Protein 7F72 (pdb70)

Sequence (370 aa):
EIEILAEKIARWARARSAEIERDRRLPDELVTRLREAGLLRATMPREVAAPELAPGRALRCAEAVARGDASAGWCVSIAITSALLVAYLPARSREEMFGGGRGVAAGVWAPRGTARSVDGGVVVSGRWPFCSGINHADIMFAGCFVDDRQVPSVVALNKDELQVLDTWHTLGLRGTGSHDCVADDVFVPADRVFSVFDGPIVDRPLYRFPVFGFFALSIGAAALGNARAAIDDLVELAGGKKGLGTTRTLAERSATQAAAATAESALGAARALFYEVIEAAWQVSHDAEAVPVTMRNRLRLAATHAVRTSADVVRSMYDLAGGTAIYDNAPLQRRFRDAFTATAHFQVNEASRELPGRVLLDQPADVSML

InterPro domains:
  IPR009100 Acyl-CoA dehydrogenase/oxidase, N-terminal and middle domain superfamily [SSF56645] (10-200)
  IPR013107 Acyl-CoA dehydrogenase, C-terminal domain [PF08028] (224-355)
  IPR013786 Acyl-CoA dehydrogenase/oxidase, N-terminal [PF02771] (12-86)
  IPR036250 Acyl-CoA dehydrogenase-like, C-terminal [SSF47203] (214-370)
  IPR037069 Acyl-CoA dehydrogenase/oxidase, N-terminal domain superfamily [G3DSA:1.10.540.10] (2-108)
  IPR046373 Acyl-CoA oxidase/dehydrogenase, middle domain superfamily [G3DSA:2.40.110.10] (110-200)

B-factor: mean 43.91, std 17.23, range [21.51, 154.68]

Nearest PDB structures (foldseek):
  7f72-assembly1_A  TM=1.003E+00  e=2.050E-60  Mycobacterium tuberculosis H37Rv
  7f74-assembly1_C  TM=1.001E+00  e=1.869E-59  Mycobacterium tuberculosis H37Rv
  7f70-assembly1_A  TM=1.002E+00  e=6.686E-56  Mycobacterium tuberculosis H37Rv
  2rfq-assembly1_D  TM=9.328E-01  e=1.128E-23  Rhodococcus jostii RHA1
  3afe-assembly1_B  TM=9.178E-01  e=1.029E-22  Mycobacterium tuberculosis

Secondary structure (DSSP, 8-state):
-HHHHHHHHHHHHHHTHHHHHHHTS--HHHHHHHHHHTGGGTTS-GGGS-----HHHHHHHHHHHHHH-HHHHHHHHHHHHHHGGGGGS-HHHHHHHHGGG---EEEEEEEEEEEEEETTEEEEEEEEEEETTGGG-SEEEEEEEETT-SS-EEEEEEGGGSEEE-----SS-GGG--EEEEEEEEEEEGGGEE-GGG--SS-SHHHHS-HHHHHHHHHHHHHHHHHHHHHHHHHHHTTT---SSSS--GGGSHHHHHHHHHHHHHHHHHHHHHHHHHHHHHHHTTSSSPPPHHHHHHHHHHHHHHHHHHHHHHHHHHHHHGGGTTSTT-HHHHHHHHHHHHTT-TTSSGGGGHHHHHHHTT-----TT-

Structure (mmCIF, N/CA/C/O backbone):
data_7F72
#
_entry.id   7F72
#
_cell.length_a   134.100
_cell.length_b   134.100
_cell.length_c   109.590
_cell.angle_alpha   90.000
_cell.angle_beta   90.000
_cell.angle_gamma   90.000
#
_symmetry.space_group_name_H-M   'I 41 2 2'
#
loop_
_entity.id
_entity.type
_entity.pdbx_description
1 polymer Rv3094c
2 non-polymer '2-ethylpyridine-4-carboximidothioic acid'
3 non-polymer 'FLAVIN MONONUCLEOTIDE'
4 water water
#
loop_
_atom_site.group_PDB
_atom_site.id
_atom_site.type_symbol
_atom_site.label_atom_id
_atom_site.label_alt_id
_atom_site.label_comp_id
_atom_site.label_asym_id
_atom_site.label_entity_id
_atom_site.label_seq_id
_atom_site.pdbx_PDB_ins_code
_atom_site.Cartn_x
_atom_site.Cartn_y
_atom_site.Cartn_z
_atom_site.occupancy
_atom_site.B_iso_or_equiv
_atom_site.auth_seq_id
_atom_site.auth_comp_id
_atom_site.auth_asym_id
_atom_site.auth_atom_id
_atom_site.pdbx_PDB_model_num
ATOM 1 N N . GLU A 1 7 ? -24.683 26.334 17.607 1.00 62.47 7 GLU A N 1
ATOM 2 C CA . GLU A 1 7 ? -23.975 26.770 18.799 1.00 60.44 7 GLU A CA 1
ATOM 3 C C . GLU A 1 7 ? -23.492 25.602 19.654 1.00 47.51 7 GLU A C 1
ATOM 4 O O . GLU A 1 7 ? -22.543 25.748 20.426 1.00 44.56 7 GLU A O 1
ATOM 15 N N . ILE A 1 8 ? -24.208 24.477 19.581 1.00 43.05 8 ILE A N 1
ATOM 16 C CA . ILE A 1 8 ? -23.727 23.275 20.260 1.00 42.20 8 ILE A CA 1
ATOM 17 C C . ILE A 1 8 ? -22.361 22.896 19.710 1.00 39.31 8 ILE A C 1
ATOM 18 O O . ILE A 1 8 ? -21.530 22.313 20.426 1.00 35.38 8 ILE A O 1
ATOM 34 N N . GLU A 1 9 ? -22.104 23.227 18.439 1.00 38.87 9 GLU A N 1
ATOM 35 C CA . GLU A 1 9 ? -20.798 22.972 17.843 1.00 43.25 9 GLU A CA 1
ATOM 36 C C . GLU A 1 9 ? -19.701 23.755 18.551 1.00 43.68 9 GLU A C 1
ATOM 37 O O . GLU A 1 9 ? -18.581 23.256 18.716 1.00 40.40 9 GLU A O 1
ATOM 49 N N . ILE A 1 10 ? -19.995 24.994 18.949 1.00 41.31 10 ILE A N 1
ATOM 50 C CA . ILE A 1 10 ? -19.030 25.787 19.701 1.00 40.06 10 ILE A CA 1
ATOM 51 C C . ILE A 1 10 ? -18.816 25.189 21.087 1.00 38.42 10 ILE A C 1
ATOM 52 O O . ILE A 1 10 ? -17.689 25.145 21.592 1.00 40.19 10 ILE A O 1
ATOM 68 N N . LEU A 1 11 ? -19.890 24.720 21.724 1.00 39.91 11 LEU A N 1
ATOM 69 C CA . LEU A 1 11 ? -19.737 24.071 23.018 1.00 37.36 11 LEU A CA 1
ATOM 70 C C . LEU A 1 11 ? -18.915 22.803 22.885 1.00 34.61 11 LEU A C 1
ATOM 71 O O . LEU A 1 11 ? -18.128 22.468 23.777 1.00 34.26 11 LEU A O 1
ATOM 87 N N . ALA A 1 12 ? -19.120 22.061 21.796 1.00 33.25 12 ALA A N 1
ATOM 88 C CA . ALA A 1 12 ? -18.351 20.842 21.596 1.00 34.84 12 ALA A CA 1
ATOM 89 C C . ALA A 1 12 ? -16.859 21.135 21.468 1.00 31.79 12 ALA A C 1
ATOM 90 O O . ALA A 1 12 ? -16.024 20.395 22.002 1.00 32.48 12 ALA A O 1
ATOM 97 N N . GLU A 1 13 ? -16.493 22.201 20.757 1.00 33.64 13 GLU A N 1
ATOM 98 C CA . GLU A 1 13 ? -15.080 22.541 20.647 1.00 33.91 13 GLU A CA 1
ATOM 99 C C . GLU A 1 13 ? -14.506 22.974 21.998 1.00 32.49 13 GLU A C 1
ATOM 100 O O . GLU A 1 13 ? -13.351 22.670 22.305 1.00 32.92 13 GLU A O 1
ATOM 112 N N . LYS A 1 14 ? -15.276 23.718 22.791 1.00 33.36 14 LYS A N 1
ATOM 113 C CA . LYS A 1 14 ? -14.798 24.064 24.126 1.00 34.94 14 LYS A CA 1
ATOM 114 C C . LYS A 1 14 ? -14.595 22.823 24.977 1.00 32.88 14 LYS A C 1
ATOM 115 O O . LYS A 1 14 ? -13.612 22.730 25.722 1.00 32.82 14 LYS A O 1
ATOM 134 N N . ILE A 1 15 ? -15.532 21.875 24.895 1.00 31.91 15 ILE A N 1
ATOM 135 C CA . ILE A 1 15 ? -15.454 20.655 25.687 1.00 29.73 15 ILE A CA 1
ATOM 136 C C . ILE A 1 15 ? -14.287 19.798 25.220 1.00 30.26 15 ILE A C 1
ATOM 137 O O . ILE A 1 15 ? -13.618 19.146 26.040 1.00 30.24 15 ILE A O 1
ATOM 153 N N . ALA A 1 16 ? -13.978 19.831 23.923 1.00 31.84 16 ALA A N 1
ATOM 154 C CA . ALA A 1 16 ? -12.804 19.121 23.427 1.00 29.20 16 ALA A CA 1
ATOM 155 C C . ALA A 1 16 ? -11.535 19.592 24.117 1.00 31.50 16 ALA A C 1
ATOM 156 O O . ALA A 1 16 ? -10.640 18.793 24.392 1.00 30.58 16 ALA A O 1
ATOM 163 N N . ARG A 1 17 ? -11.409 20.905 24.345 1.00 30.36 17 ARG A N 1
ATOM 164 C CA . ARG A 1 17 ? -10.228 21.410 25.035 1.00 29.13 17 ARG A CA 1
ATOM 165 C C . ARG A 1 17 ? -10.169 20.944 26.483 1.00 31.52 17 ARG A C 1
ATOM 166 O O . ARG A 1 17 ? -9.073 20.658 26.982 1.00 31.68 17 ARG A O 1
ATOM 187 N N . TRP A 1 18 ? -11.317 20.820 27.152 1.00 29.85 18 TRP A N 1
ATOM 188 C CA . TRP A 1 18 ? -11.337 20.250 28.488 1.00 31.60 18 TRP A CA 1
ATOM 189 C C . TRP A 1 18 ? -10.939 18.776 28.455 1.00 31.42 18 TRP A C 1
ATOM 190 O O . TRP A 1 18 ? -10.151 18.324 29.282 1.00 30.97 18 TRP A O 1
ATOM 211 N N . ALA A 1 19 ? -11.440 18.029 27.477 1.00 30.65 19 ALA A N 1
ATOM 212 C CA . ALA A 1 19 ? -11.075 16.616 27.414 1.00 28.71 19 ALA A CA 1
ATOM 213 C C . ALA A 1 19 ? -9.588 16.441 27.169 1.00 30.23 19 ALA A C 1
ATOM 214 O O . ALA A 1 19 ? -8.963 15.528 27.718 1.00 32.15 19 ALA A O 1
ATOM 221 N N . ARG A 1 20 ? -9.019 17.267 26.301 1.00 29.10 20 ARG A N 1
ATOM 222 C CA . ARG A 1 20 ? -7.586 17.212 26.056 1.00 28.96 20 ARG A CA 1
ATOM 223 C C . ARG A 1 20 ? -6.812 17.456 27.336 1.00 33.63 20 ARG A C 1
ATOM 224 O O . ARG A 1 20 ? -5.857 16.733 27.653 1.00 31.34 20 ARG A O 1
ATOM 245 N N . ALA A 1 21 ? -7.237 18.469 28.097 1.00 33.45 21 ALA A N 1
ATOM 246 C CA . ALA A 1 21 ? -6.578 18.788 29.360 1.00 34.80 21 ALA A CA 1
ATOM 247 C C . ALA A 1 21 ? -6.624 17.637 30.358 1.00 34.90 21 ALA A C 1
ATOM 248 O O . ALA A 1 21 ? -5.664 17.443 31.120 1.00 37.76 21 ALA A O 1
ATOM 255 N N . ARG A 1 22 ? -7.702 16.857 30.363 1.00 33.52 22 ARG A N 1
ATOM 256 C CA . ARG A 1 22 ? -7.881 15.751 31.277 1.00 33.56 22 ARG A CA 1
ATOM 257 C C . ARG A 1 22 ? -7.500 14.394 30.677 1.00 32.97 22 ARG A C 1
ATOM 258 O O . ARG A 1 22 ? -7.823 13.369 31.269 1.00 32.96 22 ARG A O 1
ATOM 279 N N . SER A 1 23 ? -6.804 14.359 29.533 1.00 32.30 23 SER A N 1
ATOM 280 C CA . SER A 1 23 ? -6.714 13.102 28.789 1.00 33.51 23 SER A CA 1
ATOM 281 C C . SER A 1 23 ? -5.869 12.071 29.529 1.00 31.38 23 SER A C 1
ATOM 282 O O . SER A 1 23 ? -6.187 10.875 29.497 1.00 30.97 23 SER A O 1
ATOM 290 N N . ALA A 1 24 ? -4.850 12.514 30.266 1.00 35.14 24 ALA A N 1
ATOM 291 C CA . ALA A 1 24 ? -4.086 11.569 31.079 1.00 34.97 24 ALA A CA 1
ATOM 292 C C . ALA A 1 24 ? -4.952 10.932 32.154 1.00 32.91 24 ALA A C 1
ATOM 293 O O . ALA A 1 24 ? -4.843 9.725 32.403 1.00 32.90 24 ALA A O 1
ATOM 300 N N . GLU A 1 25 ? -5.811 11.728 32.818 1.00 31.94 25 GLU A N 1
ATOM 301 C CA . GLU A 1 25 ? -6.708 11.183 33.829 1.00 32.39 25 GLU A CA 1
ATOM 302 C C . GLU A 1 25 ? -7.748 10.248 33.235 1.00 29.74 25 GLU A C 1
ATOM 303 O O . GLU A 1 25 ? -8.105 9.235 33.846 1.00 35.12 25 GLU A O 1
ATOM 315 N N . ILE A 1 26 ? -8.294 10.608 32.072 1.00 31.00 26 ILE A N 1
ATOM 316 C CA . ILE A 1 26 ? -9.273 9.755 31.404 1.00 29.11 26 ILE A CA 1
ATOM 317 C C . ILE A 1 26 ? -8.670 8.368 31.192 1.00 30.67 26 ILE A C 1
ATOM 318 O O . ILE A 1 26 ? -9.317 7.335 31.435 1.00 30.69 26 ILE A O 1
ATOM 334 N N . GLU A 1 27 ? -7.444 8.335 30.678 1.00 32.43 27 GLU A N 1
ATOM 335 C CA . GLU A 1 27 ? -6.807 7.059 30.382 1.00 29.95 27 GLU A CA 1
ATOM 336 C C . GLU A 1 27 ? -6.478 6.316 31.671 1.00 31.92 27 GLU A C 1
ATOM 337 O O . GLU A 1 27 ? -6.698 5.098 31.778 1.00 31.63 27 GLU A O 1
ATOM 349 N N . ARG A 1 28 ? -5.919 7.035 32.651 1.00 33.61 28 ARG A N 1
ATOM 350 C CA . ARG A 1 28 ? -5.515 6.400 33.908 1.00 35.83 28 ARG A CA 1
ATOM 351 C C . ARG A 1 28 ? -6.693 5.716 34.583 1.00 33.01 28 ARG A C 1
ATOM 352 O O . ARG A 1 28 ? -6.573 4.581 35.067 1.00 37.14 28 ARG A O 1
ATOM 373 N N . ASP A 1 29 ? -7.838 6.417 34.671 1.00 30.81 29 ASP A N 1
ATOM 374 C CA . ASP A 1 29 ? -9.020 5.932 35.379 1.00 34.53 29 ASP A CA 1
ATOM 375 C C . ASP A 1 29 ? -9.968 5.099 34.519 1.00 33.72 29 ASP A C 1
ATOM 376 O O . ASP A 1 29 ? -10.946 4.535 35.043 1.00 34.08 29 ASP A O 1
ATOM 385 N N . ARG A 1 30 ? -9.738 5.045 33.205 1.00 32.80 30 ARG A N 1
ATOM 386 C CA . ARG A 1 30 ? -10.609 4.327 32.275 1.00 31.63 30 ARG A CA 1
ATOM 387 C C . ARG A 1 30 ? -12.054 4.825 32.359 1.00 31.36 30 ARG A C 1
ATOM 388 O O . ARG A 1 30 ? -13.018 4.045 32.319 1.00 31.48 30 ARG A O 1
ATOM 409 N N . ARG A 1 31 ? -12.207 6.144 32.440 1.00 31.36 31 ARG A N 1
ATOM 410 C CA . ARG A 1 31 ? -13.538 6.720 32.551 1.00 31.25 31 ARG A CA 1
ATOM 411 C C . ARG A 1 31 ? -13.384 8.225 32.429 1.00 31.30 31 ARG A C 1
ATOM 412 O O . ARG A 1 31 ? -12.294 8.771 32.655 1.00 35.16 31 ARG A O 1
ATOM 433 N N . LEU A 1 32 ? -14.499 8.904 32.087 1.00 31.09 32 LEU A N 1
ATOM 434 C CA . LEU A 1 32 ? -14.458 10.361 32.009 1.00 28.29 32 LEU A CA 1
ATOM 435 C C . LEU A 1 32 ? -14.631 10.950 33.415 1.00 31.07 32 LEU A C 1
ATOM 436 O O . LEU A 1 32 ? -15.471 10.465 34.184 1.00 33.80 32 LEU A O 1
ATOM 452 N N . PRO A 1 33 ? -13.843 11.964 33.764 1.00 32.67 33 PRO A N 1
ATOM 453 C CA . PRO A 1 33 ? -14.039 12.636 35.064 1.00 34.10 33 PRO A CA 1
ATOM 454 C C . PRO A 1 33 ? -15.454 13.182 35.214 1.00 39.99 33 PRO A C 1
ATOM 455 O O . PRO A 1 33 ? -16.086 13.630 34.253 1.00 32.83 33 PRO A O 1
ATOM 466 N N . ASP A 1 34 ? -15.948 13.176 36.459 1.00 35.21 34 ASP A N 1
ATOM 467 C CA . ASP A 1 34 ? -17.319 13.626 36.678 1.00 39.86 34 ASP A CA 1
ATOM 468 C C . ASP A 1 34 ? -17.550 15.024 36.117 1.00 33.87 34 ASP A C 1
ATOM 469 O O . ASP A 1 34 ? -18.640 15.326 35.614 1.00 34.73 34 ASP A O 1
ATOM 478 N N . GLU A 1 35 ? -16.562 15.911 36.258 1.00 34.74 35 GLU A N 1
ATOM 479 C CA . GLU A 1 35 ? -16.723 17.283 35.792 1.00 38.51 35 GLU A CA 1
ATOM 480 C C . GLU A 1 35 ? -16.870 17.340 34.278 1.00 39.25 35 GLU A C 1
ATOM 481 O O . GLU A 1 35 ? -17.590 18.195 33.748 1.00 37.82 35 GLU A O 1
ATOM 493 N N . LEU A 1 36 ? -16.161 16.455 33.565 1.00 36.81 36 LEU A N 1
ATOM 494 C CA . LEU A 1 36 ? -16.286 16.418 32.111 1.00 33.68 36 LEU A CA 1
ATOM 495 C C . LEU A 1 36 ? -17.653 15.881 31.702 1.00 30.58 36 LEU A C 1
ATOM 496 O O . LEU A 1 36 ? -18.272 16.397 30.768 1.00 33.55 36 LEU A O 1
ATOM 512 N N . VAL A 1 37 ? -18.158 14.856 32.399 1.00 31.37 37 VAL A N 1
ATOM 513 C CA . VAL A 1 37 ? -19.487 14.351 32.081 1.00 32.24 37 VAL A CA 1
ATOM 514 C C . VAL A 1 37 ? -20.520 15.447 32.297 1.00 33.68 37 VAL A C 1
ATOM 515 O O . VAL A 1 37 ? -21.435 15.625 31.488 1.00 33.95 37 VAL A O 1
ATOM 528 N N . THR A 1 38 ? -20.376 16.209 33.390 1.00 36.66 38 THR A N 1
ATOM 529 C CA . THR A 1 38 ? -21.304 17.307 33.656 1.00 37.50 38 THR A CA 1
ATOM 530 C C . THR A 1 38 ? -21.283 18.327 32.526 1.00 35.64 38 THR A C 1
ATOM 531 O O . THR A 1 38 ? -22.341 18.762 32.051 1.00 38.23 38 THR A O 1
ATOM 542 N N . ARG A 1 39 ? -20.092 18.695 32.053 1.00 33.62 39 ARG A N 1
ATOM 543 C CA . ARG A 1 39 ? -20.004 19.618 30.930 1.00 34.75 39 ARG A CA 1
ATOM 544 C C . ARG A 1 39 ? -20.717 19.074 29.702 1.00 37.29 39 ARG A C 1
ATOM 545 O O . ARG A 1 39 ? -21.415 19.812 28.996 1.00 36.33 39 ARG A O 1
ATOM 566 N N . LEU A 1 40 ? -20.473 17.798 29.382 1.00 35.54 40 LEU A N 1
ATOM 567 C CA . LEU A 1 40 ? -21.086 17.188 28.213 1.00 35.20 40 LEU A CA 1
ATOM 568 C C . LEU A 1 40 ? -22.591 17.180 28.358 1.00 37.53 40 LEU A C 1
ATOM 569 O O . LEU A 1 40 ? -23.323 17.457 27.403 1.00 37.07 40 LEU A O 1
ATOM 585 N N . ARG A 1 41 ? -23.072 16.903 29.571 1.00 37.43 41 ARG A N 1
ATOM 586 C CA . ARG A 1 41 ? -24.503 16.827 29.805 1.00 38.35 41 ARG A CA 1
ATOM 587 C C . ARG A 1 41 ? -25.152 18.199 29.668 1.00 38.79 41 ARG A C 1
ATOM 588 O O . ARG A 1 41 ? -26.196 18.328 29.016 1.00 42.70 41 ARG A O 1
ATOM 609 N N . GLU A 1 42 ? -24.522 19.230 30.242 1.00 40.30 42 GLU A N 1
ATOM 610 C CA . GLU A 1 42 ? -25.060 20.586 30.209 1.00 42.85 42 GLU A CA 1
ATOM 611 C C . GLU A 1 42 ? -25.097 21.149 28.801 1.00 43.03 42 GLU A C 1
ATOM 612 O O . GLU A 1 42 ? -25.964 21.977 28.488 1.00 42.87 42 GLU A O 1
ATOM 624 N N . ALA A 1 43 ? -24.173 20.721 27.937 1.00 37.86 43 ALA A N 1
ATOM 625 C CA . ALA A 1 43 ? -24.198 21.122 26.539 1.00 39.28 43 ALA A CA 1
ATOM 626 C C . ALA A 1 43 ? -25.241 20.367 25.720 1.00 35.72 43 ALA A C 1
ATOM 627 O O . ALA A 1 43 ? -25.510 20.765 24.585 1.00 39.37 43 ALA A O 1
ATOM 634 N N . GLY A 1 44 ? -25.837 19.311 26.264 1.00 33.22 44 GLY A N 1
ATOM 635 C CA . GLY A 1 44 ? -26.795 18.497 25.557 1.00 37.24 44 GLY A CA 1
ATOM 636 C C . GLY A 1 44 ? -26.167 17.450 24.674 1.00 38.39 44 GLY A C 1
ATOM 637 O O . GLY A 1 44 ? -26.880 16.803 23.905 1.00 39.18 44 GLY A O 1
ATOM 641 N N . LEU A 1 45 ? -24.853 17.268 24.767 1.00 36.80 45 LEU A N 1
ATOM 642 C CA . LEU A 1 45 ? -24.190 16.374 23.827 1.00 35.21 45 LEU A CA 1
ATOM 643 C C . LEU A 1 45 ? -24.520 14.915 24.076 1.00 39.50 45 LEU A C 1
ATOM 644 O O . LEU A 1 45 ? -24.589 14.142 23.113 1.00 41.31 45 LEU A O 1
ATOM 660 N N . LEU A 1 46 ? -24.752 14.501 25.325 1.00 33.36 46 LEU A N 1
ATOM 661 C CA . LEU A 1 46 ? -25.025 13.084 25.538 1.00 31.04 46 LEU A CA 1
ATOM 662 C C . LEU A 1 46 ? -26.463 12.674 25.242 1.00 34.18 46 LEU A C 1
ATOM 663 O O . LEU A 1 46 ? -26.739 11.473 25.242 1.00 36.63 46 LEU A O 1
ATOM 679 N N . ARG A 1 47 ? -27.375 13.623 24.986 1.00 34.18 47 ARG A N 1
ATOM 680 C CA . ARG A 1 47 ? -28.752 13.311 24.608 1.00 34.26 47 ARG A CA 1
ATOM 681 C C . ARG A 1 47 ? -29.147 14.041 23.328 1.00 38.25 47 ARG A C 1
ATOM 682 O O . ARG A 1 47 ? -30.346 14.191 23.039 1.00 33.04 47 ARG A O 1
ATOM 703 N N . ALA A 1 48 ? -28.158 14.453 22.520 1.00 34.09 48 ALA A N 1
ATOM 704 C CA . ALA A 1 48 ? -28.409 15.426 21.463 1.00 32.34 48 ALA A CA 1
ATOM 705 C C . ALA A 1 48 ? -29.460 14.935 20.485 1.00 33.09 48 ALA A C 1
ATOM 706 O O . ALA A 1 48 ? -30.234 15.738 19.958 1.00 33.66 48 ALA A O 1
ATOM 713 N N . THR A 1 49 ? -29.479 13.631 20.203 1.00 32.55 49 THR A N 1
ATOM 714 C CA . THR A 1 49 ? -30.316 13.064 19.147 1.00 31.66 49 THR A CA 1
ATOM 715 C C . THR A 1 49 ? -31.597 12.453 19.699 1.00 31.99 49 THR A C 1
ATOM 716 O O . THR A 1 49 ? -32.326 11.789 18.956 1.00 33.87 49 THR A O 1
ATOM 727 N N . MET A 1 50 ? -31.893 12.667 20.995 1.00 31.76 50 MET A N 1
ATOM 728 C CA . MET A 1 50 ? -33.157 12.185 21.506 1.00 35.92 50 MET A CA 1
ATOM 729 C C . MET A 1 50 ? -34.280 13.097 21.032 1.00 33.02 50 MET A C 1
ATOM 730 O O . MET A 1 50 ? -34.047 14.256 20.683 1.00 33.98 50 MET A O 1
ATOM 744 N N . PRO A 1 51 ? -35.515 12.605 21.040 1.00 35.68 51 PRO A N 1
ATOM 745 C CA . PRO A 1 51 ? -36.616 13.400 20.480 1.00 37.37 51 PRO A CA 1
ATOM 746 C C . PRO A 1 51 ? -37.009 14.550 21.394 1.00 38.22 51 PRO A C 1
ATOM 747 O O . PRO A 1 51 ? -36.763 14.558 22.601 1.00 39.94 51 PRO A O 1
ATOM 758 N N . ARG A 1 52 ? -37.611 15.556 20.768 1.00 40.81 52 ARG A N 1
ATOM 759 C CA . ARG A 1 52 ? -37.917 16.797 21.463 1.00 45.28 52 ARG A CA 1
ATOM 760 C C . ARG A 1 52 ? -38.844 16.574 22.658 1.00 44.33 52 ARG A C 1
ATOM 761 O O . ARG A 1 52 ? -38.803 17.350 23.623 1.00 45.97 52 ARG A O 1
ATOM 782 N N . GLU A 1 53 ? -39.625 15.487 22.637 1.00 43.76 53 GLU A N 1
ATOM 783 C CA . GLU A 1 53 ? -40.582 15.199 23.705 1.00 47.10 53 GLU A CA 1
ATOM 784 C C . GLU A 1 53 ? -39.918 14.900 25.043 1.00 46.34 53 GLU A C 1
ATOM 785 O O . GLU A 1 53 ? -40.580 14.998 26.084 1.00 46.92 53 GLU A O 1
ATOM 797 N N . VAL A 1 54 ? -38.645 14.507 25.058 1.00 39.06 54 VAL A N 1
ATOM 798 C CA . VAL A 1 54 ? -37.954 14.231 26.304 1.00 38.69 54 VAL A CA 1
ATOM 799 C C . VAL A 1 54 ? -37.025 15.377 26.704 1.00 39.76 54 VAL A C 1
ATOM 800 O O . VAL A 1 54 ? -36.121 15.174 27.514 1.00 41.53 54 VAL A O 1
ATOM 813 N N . ALA A 1 55 ? -37.258 16.585 26.180 1.00 37.25 55 ALA A N 1
ATOM 814 C CA . ALA A 1 55 ? -36.454 17.766 26.482 1.00 39.15 55 ALA A CA 1
ATOM 815 C C . ALA A 1 55 ? -35.010 17.558 26.019 1.00 42.23 55 ALA A C 1
ATOM 816 O O . ALA A 1 55 ? -34.060 17.509 26.803 1.00 38.38 55 ALA A O 1
ATOM 823 N N . ALA A 1 56 ? -34.879 17.419 24.712 1.00 42.73 56 ALA A N 1
ATOM 824 C CA . ALA A 1 56 ? -33.627 17.095 24.045 1.00 40.86 56 ALA A CA 1
ATOM 825 C C . ALA A 1 56 ? -33.588 17.837 22.774 1.00 45.10 56 ALA A C 1
ATOM 826 O O . ALA A 1 56 ? -34.646 18.291 22.233 1.00 41.69 56 ALA A O 1
ATOM 833 N N . PRO A 1 57 ? -32.415 18.037 22.141 1.00 42.49 57 PRO A N 1
ATOM 834 C CA . PRO A 1 57 ? -32.287 18.892 20.970 1.00 41.51 57 PRO A CA 1
ATOM 835 C C . PRO A 1 57 ? -32.819 18.293 19.668 1.00 37.28 57 PRO A C 1
ATOM 836 O O . PRO A 1 57 ? -33.058 19.048 18.721 1.00 41.66 57 PRO A O 1
ATOM 847 N N . GLU A 1 58 ? -32.997 16.976 19.582 1.00 35.16 58 GLU A N 1
ATOM 848 C CA . GLU A 1 58 ? -33.337 16.306 18.328 1.00 36.96 58 GLU A CA 1
ATOM 849 C C . GLU A 1 58 ? -32.459 16.836 17.198 1.00 35.09 58 GLU A C 1
ATOM 850 O O . GLU A 1 58 ? -32.932 17.259 16.146 1.00 34.56 58 GLU A O 1
ATOM 862 N N . LEU A 1 59 ? -31.144 16.784 17.439 1.00 34.20 59 LEU A N 1
ATOM 863 C CA . LEU A 1 59 ? -30.165 17.441 16.585 1.00 30.51 59 LEU A CA 1
ATOM 864 C C . LEU A 1 59 ? -29.945 16.692 15.268 1.00 30.89 59 LEU A C 1
ATOM 865 O O . LEU A 1 59 ? -29.800 15.463 15.249 1.00 34.32 59 LEU A O 1
ATOM 881 N N . ALA A 1 60 ? -29.896 17.465 14.185 1.00 29.36 60 ALA A N 1
ATOM 882 C CA . ALA A 1 60 ? -29.674 16.926 12.863 1.00 27.50 60 ALA A CA 1
ATOM 883 C C . ALA A 1 60 ? -28.377 16.123 12.854 1.00 34.55 60 ALA A C 1
ATOM 884 O O . ALA A 1 60 ? -27.397 16.490 13.527 1.00 31.15 60 ALA A O 1
ATOM 891 N N . PRO A 1 61 ? -28.336 15.054 12.061 1.00 30.21 61 PRO A N 1
ATOM 892 C CA . PRO A 1 61 ? -27.270 14.054 12.245 1.00 32.14 61 PRO A CA 1
ATOM 893 C C . PRO A 1 61 ? -25.900 14.592 11.871 1.00 31.14 61 PRO A C 1
ATOM 894 O O . PRO A 1 61 ? -24.900 14.271 12.538 1.00 31.30 61 PRO A O 1
ATOM 905 N N . GLY A 1 62 ? -25.822 15.414 10.834 1.00 30.23 62 GLY A N 1
ATOM 906 C CA . GLY A 1 62 ? -24.551 16.000 10.461 1.00 31.53 62 GLY A CA 1
ATOM 907 C C . GLY A 1 62 ? -23.985 16.893 11.542 1.00 34.68 62 GLY A C 1
ATOM 908 O O . GLY A 1 62 ? -22.787 16.873 11.817 1.00 31.36 62 GLY A O 1
ATOM 912 N N . ARG A 1 63 ? -24.844 17.656 12.210 1.00 30.85 63 ARG A N 1
ATOM 913 C CA . ARG A 1 63 ? -24.368 18.477 13.319 1.00 29.72 63 ARG A CA 1
ATOM 914 C C . ARG A 1 63 ? -23.921 17.615 14.489 1.00 28.99 63 ARG A C 1
ATOM 915 O O . ARG A 1 63 ? -22.883 17.899 15.106 1.00 29.69 63 ARG A O 1
ATOM 936 N N . ALA A 1 64 ? -24.688 16.568 14.813 1.00 27.89 64 ALA A N 1
ATOM 937 C CA . ALA A 1 64 ? -24.335 15.694 15.919 1.00 27.69 64 ALA A CA 1
ATOM 938 C C . ALA A 1 64 ? -22.998 15.007 15.681 1.00 28.25 64 ALA A C 1
ATOM 939 O O . ALA A 1 64 ? -22.150 14.953 16.582 1.00 26.91 64 ALA A O 1
ATOM 946 N N . LEU A 1 65 ? -22.791 14.509 14.468 1.00 29.17 65 LEU A N 1
ATOM 947 C CA . LEU A 1 65 ? -21.541 13.813 14.148 1.00 28.66 65 LEU A CA 1
ATOM 948 C C . LEU A 1 65 ? -20.369 14.776 14.131 1.00 29.11 65 LEU A C 1
ATOM 949 O O . LEU A 1 65 ? -19.266 14.406 14.550 1.00 27.87 65 LEU A O 1
ATOM 965 N N . ARG A 1 66 ? -20.575 16.018 13.698 1.00 26.80 66 ARG A N 1
ATOM 966 C CA . ARG A 1 66 ? -19.494 16.998 13.756 1.00 28.32 66 ARG A CA 1
ATOM 967 C C . ARG A 1 66 ? -19.103 17.282 15.194 1.00 29.61 66 ARG A C 1
ATOM 968 O O . ARG A 1 66 ? -17.928 17.501 15.489 1.00 29.29 66 ARG A O 1
ATOM 989 N N . CYS A 1 67 ? -20.081 17.286 16.105 1.00 28.41 67 CYS A N 1
ATOM 990 C CA . CYS A 1 67 ? -19.751 17.466 17.519 1.00 30.14 67 CYS A CA 1
ATOM 991 C C . CYS A 1 67 ? -18.914 16.308 18.048 1.00 30.25 67 CYS A C 1
ATOM 992 O O . CYS A 1 67 ? -17.946 16.521 18.782 1.00 28.85 67 CYS A O 1
ATOM 1000 N N . ALA A 1 68 ? -19.288 15.072 17.712 1.00 29.00 68 ALA A N 1
ATOM 1001 C CA . ALA A 1 68 ? -18.503 13.923 18.162 1.00 28.20 68 ALA A CA 1
ATOM 1002 C C . ALA A 1 68 ? -17.076 14.002 17.626 1.00 25.39 68 ALA A C 1
ATOM 1003 O O . ALA A 1 68 ? -16.103 13.774 18.363 1.00 27.05 68 ALA A O 1
ATOM 1010 N N . GLU A 1 69 ? -16.935 14.336 16.326 1.00 26.29 69 GLU A N 1
ATOM 1011 C CA . GLU A 1 69 ? -15.607 14.495 15.728 1.00 26.31 69 GLU A CA 1
ATOM 1012 C C . GLU A 1 69 ? -14.795 15.548 16.456 1.00 27.16 69 GLU A C 1
ATOM 1013 O O . GLU A 1 69 ? -13.619 15.332 16.745 1.00 24.65 69 GLU A O 1
ATOM 1025 N N . ALA A 1 70 ? -15.414 16.689 16.798 1.00 25.02 70 ALA A N 1
ATOM 1026 C CA . ALA A 1 70 ? -14.680 17.738 17.494 1.00 28.07 70 ALA A CA 1
ATOM 1027 C C . ALA A 1 70 ? -14.191 17.276 18.858 1.00 24.42 70 ALA A C 1
ATOM 1028 O O . ALA A 1 70 ? -13.045 17.550 19.236 1.00 27.76 70 ALA A O 1
ATOM 1035 N N . VAL A 1 71 ? -15.056 16.605 19.630 1.00 25.09 71 VAL A N 1
ATOM 1036 C CA . VAL A 1 71 ? -14.633 16.122 20.932 1.00 25.92 71 VAL A CA 1
ATOM 1037 C C . VAL A 1 71 ? -13.520 15.090 20.780 1.00 26.48 71 VAL A C 1
ATOM 1038 O O . VAL A 1 71 ? -12.544 15.092 21.542 1.00 26.10 71 VAL A O 1
ATOM 1051 N N . ALA A 1 72 ? -13.613 14.217 19.764 1.00 25.34 72 ALA A N 1
ATOM 1052 C CA . ALA A 1 72 ? -12.560 13.208 19.584 1.00 26.42 72 ALA A CA 1
ATOM 1053 C C . ALA A 1 72 ? -11.189 13.811 19.251 1.00 27.27 72 ALA A C 1
ATOM 1054 O O . ALA A 1 72 ? -10.146 13.228 19.594 1.00 27.32 72 ALA A O 1
ATOM 1061 N N . ARG A 1 73 ? -11.149 14.949 18.545 1.00 26.19 73 ARG A N 1
ATOM 1062 C CA . ARG A 1 73 ? -9.891 15.666 18.327 1.00 25.95 73 ARG A CA 1
ATOM 1063 C C . ARG A 1 73 ? -9.235 16.075 19.670 1.00 26.81 73 ARG A C 1
ATOM 1064 O O . ARG A 1 73 ? -8.009 16.036 19.822 1.00 28.86 73 ARG A O 1
ATOM 1085 N N . GLY A 1 74 ? -10.041 16.429 20.660 1.00 26.06 74 GLY A N 1
ATOM 1086 C CA . GLY A 1 74 ? -9.483 16.686 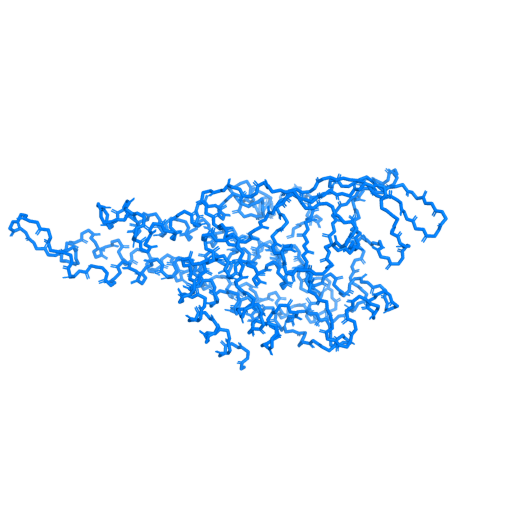21.976 1.00 27.16 74 GLY A CA 1
ATOM 1087 C C . GLY A 1 74 ? -9.013 15.418 22.657 1.00 29.95 74 GLY A C 1
ATOM 1088 O O . GLY A 1 74 ? -7.922 15.373 23.227 1.00 30.62 74 GLY A O 1
ATOM 1092 N N . ASP A 1 75 ? -9.868 14.394 22.676 1.00 27.71 75 ASP A N 1
ATOM 1093 C CA . ASP A 1 75 ? -9.504 13.100 23.240 1.00 26.36 75 ASP A CA 1
ATOM 1094 C C . ASP A 1 75 ? -10.368 12.041 22.587 1.00 28.29 75 ASP A C 1
ATOM 1095 O O . ASP A 1 75 ? -11.599 12.144 22.602 1.00 26.68 75 ASP A O 1
ATOM 1104 N N . ALA A 1 76 ? -9.740 10.999 22.041 1.00 26.59 76 ALA A N 1
ATOM 1105 C CA . ALA A 1 76 ? -10.543 10.054 21.269 1.00 22.80 76 ALA A CA 1
ATOM 1106 C C . ALA A 1 76 ? -11.571 9.329 22.123 1.00 24.46 76 ALA A C 1
ATOM 1107 O O . ALA A 1 76 ? -12.681 9.062 21.660 1.00 25.81 76 ALA A O 1
ATOM 1114 N N . SER A 1 77 ? -11.215 8.956 23.357 1.00 26.75 77 SER A N 1
ATOM 1115 C CA . SER A 1 77 ? -12.170 8.261 24.217 1.00 26.83 77 SER A CA 1
ATOM 1116 C C . SER A 1 77 ? -13.371 9.140 24.551 1.00 25.50 77 SER A C 1
ATOM 1117 O O . SER A 1 77 ? -14.511 8.669 24.521 1.00 25.39 77 SER A O 1
ATOM 1125 N N . ALA A 1 78 ? -13.126 10.419 24.856 1.00 25.92 78 ALA A N 1
ATOM 1126 C CA . ALA A 1 78 ? -14.252 11.323 25.108 1.00 27.25 78 ALA A CA 1
ATOM 1127 C C . ALA A 1 78 ? -15.134 11.437 23.870 1.00 26.41 78 ALA A C 1
ATOM 1128 O O . ALA A 1 78 ? -16.367 11.425 23.974 1.00 28.70 78 ALA A O 1
ATOM 1135 N N . GLY A 1 79 ? -14.509 11.535 22.688 1.00 26.91 79 GLY A N 1
ATOM 1136 C CA . GLY A 1 79 ? -15.274 11.616 21.447 1.00 26.07 79 GLY A CA 1
ATOM 1137 C C . GLY A 1 79 ? -16.083 10.359 21.197 1.00 26.49 79 GLY A C 1
ATOM 1138 O O . GLY A 1 79 ? -17.250 10.415 20.796 1.00 26.48 79 GLY A O 1
ATOM 1142 N N . TRP A 1 80 ? -15.453 9.204 21.407 1.00 24.04 80 TRP A N 1
ATOM 1143 C CA . TRP A 1 80 ? -16.130 7.927 21.232 1.00 24.30 80 TRP A CA 1
ATOM 1144 C C . TRP A 1 80 ? -17.322 7.822 22.173 1.00 24.34 80 TRP A C 1
ATOM 1145 O O . TRP A 1 80 ? -18.379 7.336 21.779 1.00 26.55 80 TRP A O 1
ATOM 1166 N N . CYS A 1 81 ? -17.183 8.321 23.409 1.00 27.43 81 CYS A N 1
ATOM 1167 C CA . CYS A 1 81 ? -18.340 8.279 24.309 1.00 29.25 81 CYS A CA 1
ATOM 1168 C C . CYS A 1 81 ? -19.465 9.180 23.747 1.00 28.61 81 CYS A C 1
ATOM 1169 O O . CYS A 1 81 ? -20.633 8.805 23.872 1.00 29.22 81 CYS A O 1
ATOM 1177 N N . VAL A 1 82 ? -19.169 10.328 23.140 1.00 26.54 82 VAL A N 1
ATOM 1178 C CA . VAL A 1 82 ? -20.242 11.101 22.491 1.00 27.71 82 VAL A CA 1
ATOM 1179 C C . VAL A 1 82 ? -20.866 10.281 21.369 1.00 28.10 82 VAL A C 1
ATOM 1180 O O . VAL A 1 82 ? -22.091 10.205 21.240 1.00 27.91 82 VAL A O 1
ATOM 1193 N N . SER A 1 83 ? -20.029 9.685 20.510 1.00 25.56 83 SER A N 1
ATOM 1194 C CA . SER A 1 83 ? -20.562 8.887 19.403 1.00 26.26 83 SER A CA 1
ATOM 1195 C C . SER A 1 83 ? -21.538 7.822 19.887 1.00 26.61 83 SER A C 1
ATOM 1196 O O . SER A 1 83 ? -22.586 7.601 19.274 1.00 28.01 83 SER A O 1
ATOM 1204 N N . ILE A 1 84 ? -21.151 7.070 20.918 1.00 26.64 84 ILE A N 1
ATOM 1205 C CA . ILE A 1 84 ? -21.988 5.972 21.375 1.00 29.14 84 ILE A CA 1
ATOM 1206 C C . ILE A 1 84 ? -23.248 6.516 22.055 1.00 27.12 84 ILE A C 1
ATOM 1207 O O . ILE A 1 84 ? -24.353 6.007 21.838 1.00 29.28 84 ILE A O 1
ATOM 1223 N N . ALA A 1 85 ? -23.120 7.628 22.774 1.00 28.96 85 ALA A N 1
ATOM 1224 C CA . ALA A 1 85 ? -24.301 8.235 23.401 1.00 29.72 85 ALA A CA 1
ATOM 1225 C C . ALA A 1 85 ? -25.304 8.722 22.362 1.00 31.01 85 ALA A C 1
ATOM 1226 O O . ALA A 1 85 ? -26.509 8.478 22.512 1.00 31.95 85 ALA A O 1
ATOM 1233 N N . ILE A 1 86 ? -24.837 9.408 21.304 1.00 28.25 86 ILE A N 1
ATOM 1234 C CA . ILE A 1 86 ? -25.766 9.954 20.316 1.00 27.62 86 ILE A CA 1
ATOM 1235 C C . ILE A 1 86 ? -26.347 8.857 19.427 1.00 30.96 86 ILE A C 1
ATOM 1236 O O . ILE A 1 86 ? -27.466 8.999 18.930 1.00 31.26 86 ILE A O 1
ATOM 1252 N N . THR A 1 87 ? -25.618 7.754 19.198 1.00 28.49 87 THR A N 1
ATOM 1253 C CA . THR A 1 87 ? -26.206 6.609 18.504 1.00 28.57 87 THR A CA 1
ATOM 1254 C C . THR A 1 87 ? -27.276 5.932 19.365 1.00 30.90 87 THR A C 1
ATOM 1255 O O . THR A 1 87 ? -28.402 5.694 18.896 1.00 31.33 87 THR A O 1
ATOM 1266 N N . SER A 1 88 ? -26.931 5.615 20.621 1.00 30.00 88 SER A N 1
ATOM 1267 C CA . SER A 1 88 ? -27.867 4.946 21.525 1.00 32.49 88 SER A CA 1
ATOM 1268 C C . SER A 1 88 ? -29.108 5.803 21.741 1.00 34.30 88 SER A C 1
ATOM 1269 O O . SER A 1 88 ? -30.228 5.281 21.847 1.00 32.73 88 SER A O 1
ATOM 1277 N N . ALA A 1 89 ? -28.926 7.120 21.781 1.00 31.32 89 ALA A N 1
ATOM 1278 C CA . ALA A 1 89 ? -30.039 8.048 21.974 1.00 31.28 89 ALA A CA 1
ATOM 1279 C C . ALA A 1 89 ? -31.113 7.912 20.905 1.00 33.90 89 ALA A C 1
ATOM 1280 O O . ALA A 1 89 ? -32.289 8.202 21.177 1.00 34.60 89 ALA A O 1
ATOM 1287 N N . LEU A 1 90 ? -30.748 7.505 19.675 1.00 30.68 90 LEU A N 1
ATOM 1288 C CA . LEU A 1 90 ? -31.749 7.356 18.626 1.00 30.38 90 LEU A CA 1
ATOM 1289 C C . LEU A 1 90 ? -32.842 6.375 19.026 1.00 33.47 90 LEU A C 1
ATOM 1290 O O . LEU A 1 90 ? -33.984 6.515 18.576 1.00 34.01 90 LEU A O 1
ATOM 1306 N N . LEU A 1 91 ? -32.489 5.346 19.793 1.00 30.68 91 LEU A N 1
ATOM 1307 C CA . LEU A 1 91 ? -33.418 4.296 20.167 1.00 33.38 91 LEU A CA 1
ATOM 1308 C C . LEU A 1 91 ? -34.475 4.797 21.134 1.00 35.22 91 LEU A C 1
ATOM 1309 O O . LEU A 1 91 ? -35.477 4.104 21.330 1.00 38.07 91 LEU A O 1
ATOM 1325 N N . VAL A 1 92 ? -34.275 5.981 21.717 1.00 31.59 92 VAL A N 1
ATOM 1326 C CA . VAL A 1 92 ? -35.327 6.591 22.535 1.00 35.65 92 VAL A CA 1
ATOM 1327 C C . VAL A 1 92 ? -36.575 6.834 21.689 1.00 39.45 92 VAL A C 1
ATOM 1328 O O . VAL A 1 92 ? -37.703 6.820 22.206 1.00 38.42 92 VAL A O 1
ATOM 1341 N N . ALA A 1 93 ? -36.405 7.036 20.374 1.00 35.38 93 ALA A N 1
ATOM 1342 C CA . ALA A 1 93 ? -37.520 7.245 19.446 1.00 34.73 93 ALA A CA 1
ATOM 1343 C C . ALA A 1 93 ? -38.288 5.963 19.136 1.00 39.16 93 ALA A C 1
ATOM 1344 O O . ALA A 1 93 ? -39.327 6.032 18.470 1.00 39.52 93 ALA A O 1
ATOM 1351 N N . TYR A 1 94 ? -37.802 4.811 19.588 1.00 33.52 94 TYR A N 1
ATOM 1352 C CA . TYR A 1 94 ? -38.412 3.511 19.341 1.00 39.81 94 TYR A CA 1
ATOM 1353 C C . TYR A 1 94 ? -39.231 3.013 20.534 1.00 41.80 94 TYR A C 1
ATOM 1354 O O . TYR A 1 94 ? -39.909 1.984 20.416 1.00 43.31 94 TYR A O 1
ATOM 1372 N N . LEU A 1 95 ? -39.174 3.709 21.657 1.00 40.57 95 LEU A N 1
ATOM 1373 C CA . LEU A 1 95 ? -39.904 3.378 22.878 1.00 44.39 95 LEU A CA 1
ATOM 1374 C C . LEU A 1 95 ? -41.337 3.907 22.826 1.00 41.33 95 LEU A C 1
ATOM 1375 O O . LEU A 1 95 ? -41.567 5.026 22.371 1.00 40.68 95 LEU A O 1
ATOM 1391 N N . PRO A 1 96 ? -42.313 3.130 23.311 1.00 43.78 96 PRO A N 1
ATOM 1392 C CA . PRO A 1 96 ? -43.651 3.697 23.537 1.00 47.87 96 PRO A CA 1
ATOM 1393 C C . PRO A 1 96 ? -43.571 4.907 24.454 1.00 45.35 96 PRO A C 1
ATOM 1394 O O . PRO A 1 96 ? -42.680 5.012 25.302 1.00 48.54 96 PRO A O 1
ATOM 1405 N N . ALA A 1 97 ? -44.555 5.803 24.313 1.00 46.53 97 ALA A N 1
ATOM 1406 C CA . ALA A 1 97 ? -44.526 7.079 25.028 1.00 50.01 97 ALA A CA 1
ATOM 1407 C C . ALA A 1 97 ? -44.416 6.914 26.549 1.00 47.63 97 ALA A C 1
ATOM 1408 O O . ALA A 1 97 ? -43.672 7.648 27.199 1.00 47.27 97 ALA A O 1
ATOM 1415 N N . ARG A 1 98 ? -45.210 6.027 27.155 1.00 53.26 98 ARG A N 1
ATOM 1416 C CA . ARG A 1 98 ? -45.106 5.732 28.609 1.00 56.21 98 ARG A CA 1
ATOM 1417 C C . ARG A 1 98 ? -43.675 5.364 29.041 1.00 52.81 98 ARG A C 1
ATOM 1418 O O . ARG A 1 98 ? -43.156 6.032 29.935 1.00 48.82 98 ARG A O 1
ATOM 1439 N N . SER A 1 99 ? -43.037 4.333 28.482 1.00 53.30 99 SER A N 1
ATOM 1440 C CA . SER A 1 99 ? -41.686 4.011 28.956 1.00 52.10 99 SER A CA 1
ATOM 1441 C C . SER A 1 99 ? -40.674 5.079 28.552 1.00 49.46 99 SER A C 1
ATOM 1442 O O . SER A 1 99 ? -39.722 5.330 29.295 1.00 44.13 99 SER A O 1
ATOM 1450 N N . ARG A 1 100 ? -40.859 5.726 27.395 1.00 45.20 100 ARG A N 1
ATOM 1451 C CA . ARG A 1 100 ? -39.976 6.827 27.023 1.00 42.55 100 ARG A CA 1
ATOM 1452 C C . ARG A 1 100 ? -39.986 7.918 28.082 1.00 47.73 100 ARG A C 1
ATOM 1453 O O . ARG A 1 100 ? -38.930 8.392 28.518 1.00 43.25 100 ARG A O 1
ATOM 1474 N N . GLU A 1 101 ? -41.184 8.327 28.515 1.00 46.86 101 GLU A N 1
ATOM 1475 C CA . GLU A 1 101 ? -41.301 9.346 29.555 1.00 49.06 101 GLU A CA 1
ATOM 1476 C C . GLU A 1 101 ? -40.674 8.879 30.861 1.00 42.04 101 GLU A C 1
ATOM 1477 O O . GLU A 1 101 ? -40.009 9.649 31.555 1.00 43.54 101 GLU A O 1
ATOM 1489 N N . GLU A 1 102 ? -40.871 7.615 31.201 1.00 42.94 102 GLU A N 1
ATOM 1490 C CA . GLU A 1 102 ? -40.414 7.087 32.471 1.00 51.48 102 GLU A CA 1
ATOM 1491 C C . GLU A 1 102 ? -38.882 7.176 32.529 1.00 53.16 102 GLU A C 1
ATOM 1492 O O . GLU A 1 102 ? -38.295 7.602 33.530 1.00 48.30 102 GLU A O 1
ATOM 1504 N N . MET A 1 103 ? -38.212 6.745 31.445 1.00 49.42 103 MET A N 1
ATOM 1505 C CA . MET A 1 103 ? -36.757 6.606 31.442 1.00 43.86 103 MET A CA 1
ATOM 1506 C C . MET A 1 103 ? -36.034 7.873 31.006 1.00 42.95 103 MET A C 1
ATOM 1507 O O . MET A 1 103 ? -34.918 8.130 31.483 1.00 42.92 103 MET A O 1
ATOM 1521 N N . PHE A 1 104 ? -36.645 8.686 30.133 1.00 42.16 104 PHE A N 1
ATOM 1522 C CA . PHE A 1 104 ? -35.954 9.831 29.561 1.00 40.59 104 PHE A CA 1
ATOM 1523 C C . PHE A 1 104 ? -36.706 11.153 29.673 1.00 39.26 104 PHE A C 1
ATOM 1524 O O . PHE A 1 104 ? -36.183 12.178 29.228 1.00 38.26 104 PHE A O 1
ATOM 1541 N N . GLY A 1 105 ? -37.852 11.195 30.352 1.00 44.56 105 GLY A N 1
ATOM 1542 C CA . GLY A 1 105 ? -38.635 12.416 30.380 1.00 46.75 105 GLY A CA 1
ATOM 1543 C C . GLY A 1 105 ? -37.971 13.543 31.150 1.00 41.66 105 GLY A C 1
ATOM 1544 O O . GLY A 1 105 ? -37.154 13.331 32.049 1.00 45.36 105 GLY A O 1
ATOM 1548 N N . GLY A 1 106 ? -38.312 14.767 30.755 1.00 41.83 106 GLY A N 1
ATOM 1549 C CA . GLY A 1 106 ? -37.840 15.950 31.450 1.00 47.19 106 GLY A CA 1
ATOM 1550 C C . GLY A 1 106 ? -36.339 16.107 31.503 1.00 48.97 106 GLY A C 1
ATOM 1551 O O . GLY A 1 106 ? -35.814 16.705 32.447 1.00 41.31 106 GLY A O 1
ATOM 1555 N N . GLY A 1 107 ? -35.623 15.610 30.501 1.00 42.46 107 GLY A N 1
ATOM 1556 C CA . GLY A 1 107 ? -34.201 15.842 30.465 1.00 40.23 107 GLY A CA 1
ATOM 1557 C C . GLY A 1 107 ? -33.367 14.755 31.094 1.00 41.00 107 GLY A C 1
ATOM 1558 O O . GLY A 1 107 ? -32.138 14.886 31.115 1.00 45.36 107 GLY A O 1
ATOM 1562 N N . ARG A 1 108 ? -33.987 13.698 31.601 1.00 37.68 108 ARG A N 1
ATOM 1563 C CA . ARG A 1 108 ? -33.290 12.633 32.298 1.00 44.02 108 ARG A CA 1
ATOM 1564 C C . ARG A 1 108 ? -32.811 11.560 31.320 1.00 43.72 108 ARG A C 1
ATOM 1565 O O . ARG A 1 108 ? -33.356 11.379 30.225 1.00 37.85 108 ARG A O 1
ATOM 1586 N N . GLY A 1 109 ? -31.816 10.800 31.766 1.00 40.92 109 GLY A N 1
ATOM 1587 C CA . GLY A 1 109 ? -31.432 9.593 31.068 1.00 41.53 109 GLY A CA 1
ATOM 1588 C C . GLY A 1 109 ? -30.353 9.781 30.022 1.00 40.59 109 GLY A C 1
ATOM 1589 O O . GLY A 1 109 ? -30.493 10.595 29.107 1.00 37.48 109 GLY A O 1
ATOM 1593 N N . VAL A 1 110 ? -29.257 9.051 30.192 1.00 35.08 110 VAL A N 1
ATOM 1594 C CA . VAL A 1 110 ? -28.221 8.907 29.170 1.00 36.54 110 VAL A CA 1
ATOM 1595 C C . VAL A 1 110 ? -28.155 7.440 28.793 1.00 35.18 110 VAL A C 1
ATOM 1596 O O . VAL A 1 110 ? -28.138 6.567 29.667 1.00 32.95 110 VAL A O 1
ATOM 1609 N N . ALA A 1 111 ? -28.080 7.163 27.499 1.00 33.56 111 ALA A N 1
ATOM 1610 C CA . ALA A 1 111 ? -28.119 5.798 27.011 1.00 28.99 111 ALA A CA 1
ATOM 1611 C C . ALA A 1 111 ? -26.767 5.282 26.553 1.00 34.76 111 ALA A C 1
ATOM 1612 O O . ALA A 1 111 ? -25.943 6.022 26.003 1.00 34.73 111 ALA A O 1
ATOM 1619 N N . ALA A 1 112 ? -26.554 4.008 26.818 1.00 34.12 112 ALA A N 1
ATOM 1620 C CA . ALA A 1 112 ? -25.544 3.160 26.219 1.00 34.45 112 ALA A CA 1
ATOM 1621 C C . ALA A 1 112 ? -26.267 2.117 25.396 1.00 36.23 112 ALA A C 1
ATOM 1622 O O . ALA A 1 112 ? -27.502 2.005 25.409 1.00 34.19 112 ALA A O 1
ATOM 1629 N N . GLY A 1 113 ? -25.500 1.360 24.632 1.00 34.24 113 GLY A N 1
ATOM 1630 C CA . GLY A 1 113 ? -26.139 0.432 23.743 1.00 37.41 113 GLY A CA 1
ATOM 1631 C C . GLY A 1 113 ? -25.183 -0.550 23.127 1.00 36.57 113 GLY A C 1
ATOM 1632 O O . GLY A 1 113 ? -24.163 -0.149 22.537 1.00 35.97 113 GLY A O 1
ATOM 1636 N N . VAL A 1 114 ? -25.529 -1.827 23.216 1.00 35.06 114 VAL A N 1
ATOM 1637 C CA . VAL A 1 114 ? -24.783 -2.887 22.566 1.00 32.56 114 VAL A CA 1
ATOM 1638 C C . VAL A 1 114 ? -25.735 -3.614 21.637 1.00 41.71 114 VAL A C 1
ATOM 1639 O O . VAL A 1 114 ? -26.752 -4.167 22.076 1.00 39.74 114 VAL A O 1
ATOM 1652 N N . TRP A 1 115 ? -25.379 -3.642 20.359 1.00 40.26 115 TRP A N 1
ATOM 1653 C CA . TRP A 1 115 ? -26.264 -4.180 19.336 1.00 46.88 115 TRP A CA 1
ATOM 1654 C C . TRP A 1 115 ? -26.193 -5.697 19.260 1.00 44.25 115 TRP A C 1
ATOM 1655 O O . TRP A 1 115 ? -27.166 -6.332 18.835 1.00 49.27 115 TRP A O 1
ATOM 1676 N N . ALA A 1 116 ? -25.057 -6.287 19.633 1.00 42.36 116 ALA A N 1
ATOM 1677 C CA . ALA A 1 116 ? -24.903 -7.728 19.508 1.00 42.52 116 ALA A CA 1
ATOM 1678 C C . ALA A 1 116 ? -26.035 -8.412 20.272 1.00 41.67 116 ALA A C 1
ATOM 1679 O O . ALA A 1 116 ? -26.237 -8.118 21.456 1.00 44.26 116 ALA A O 1
ATOM 1686 N N . PRO A 1 117 ? -26.806 -9.298 19.635 1.00 45.16 117 PRO A N 1
ATOM 1687 C CA . PRO A 1 117 ? -27.954 -9.915 20.345 1.00 46.51 117 PRO A CA 1
ATOM 1688 C C . PRO A 1 117 ? -27.522 -11.086 21.219 1.00 47.35 117 PRO A C 1
ATOM 1689 O O . PRO A 1 117 ? -27.849 -12.257 20.966 1.00 48.80 117 PRO A O 1
ATOM 1700 N N . ARG A 1 118 ? -26.770 -10.749 22.276 1.00 43.76 118 ARG A N 1
ATOM 1701 C CA . ARG A 1 118 ? -26.281 -11.751 23.209 1.00 45.94 118 ARG A CA 1
ATOM 1702 C C . ARG A 1 118 ? -27.323 -12.198 24.218 1.00 45.90 118 ARG A C 1
ATOM 1703 O O . ARG A 1 118 ? -27.134 -13.236 24.870 1.00 50.13 118 ARG A O 1
ATOM 1724 N N . GLY A 1 119 ? -28.381 -11.426 24.400 1.00 46.66 119 GLY A N 1
ATOM 1725 C CA . GLY A 1 119 ? -29.351 -11.752 25.424 1.00 48.38 119 GLY A CA 1
ATOM 1726 C C . GLY A 1 119 ? -30.298 -12.845 24.967 1.00 47.68 119 GLY A C 1
ATOM 1727 O O . GLY A 1 119 ? -30.586 -12.999 23.782 1.00 46.89 119 GLY A O 1
ATOM 1731 N N . THR A 1 120 ? -30.758 -13.629 25.933 1.00 46.29 120 THR A N 1
ATOM 1732 C CA . THR A 1 120 ? -31.855 -14.566 25.741 1.00 49.20 120 THR A CA 1
ATOM 1733 C C . THR A 1 120 ? -33.001 -14.095 26.615 1.00 48.87 120 THR A C 1
ATOM 1734 O O . THR A 1 120 ? -32.840 -13.966 27.832 1.00 52.76 120 THR A O 1
ATOM 1745 N N . ALA A 1 121 ? -34.147 -13.841 26.003 1.00 51.93 121 ALA A N 1
ATOM 1746 C CA . ALA A 1 121 ? -35.309 -13.323 26.707 1.00 57.02 121 ALA A CA 1
ATOM 1747 C C . ALA A 1 121 ? -36.449 -14.318 26.551 1.00 59.70 121 ALA A C 1
ATOM 1748 O O . ALA A 1 121 ? -36.726 -14.778 25.441 1.00 58.33 121 ALA A O 1
ATOM 1755 N N . ARG A 1 122 ? -37.087 -14.665 27.661 1.00 61.08 122 ARG A N 1
ATOM 1756 C CA . ARG A 1 122 ? -38.264 -15.519 27.662 1.00 61.13 122 ARG A CA 1
ATOM 1757 C C . ARG A 1 122 ? -39.476 -14.673 28.024 1.00 60.50 122 ARG A C 1
ATOM 1758 O O . ARG A 1 122 ? -39.404 -13.821 28.917 1.00 58.15 122 ARG A O 1
ATOM 1764 N N . SER A 1 123 ? -40.576 -14.884 27.306 1.00 66.57 123 SER A N 1
ATOM 1765 C CA . SER A 1 123 ? -41.795 -14.137 27.579 1.00 65.04 123 SER A CA 1
ATOM 1766 C C . SER A 1 123 ? -42.425 -14.605 28.885 1.00 65.23 123 SER A C 1
ATOM 1767 O O . SER A 1 123 ? -42.397 -15.789 29.226 1.00 64.88 123 SER A O 1
ATOM 1775 N N . VAL A 1 124 ? -42.977 -13.660 29.630 1.00 68.16 124 VAL A N 1
ATOM 1776 C CA . VAL A 1 124 ? -43.735 -13.938 30.836 1.00 68.83 124 VAL A CA 1
ATOM 1777 C C . VAL A 1 124 ? -44.901 -12.960 30.887 1.00 71.92 124 VAL A C 1
ATOM 1778 O O . VAL A 1 124 ? -45.032 -12.067 30.046 1.00 70.42 124 VAL A O 1
ATOM 1791 N N . ASP A 1 125 ? -45.753 -13.140 31.883 1.00 77.85 125 ASP A N 1
ATOM 1792 C CA . ASP A 1 125 ? -46.837 -12.202 32.105 1.00 86.14 125 ASP A CA 1
ATOM 1793 C C . ASP A 1 125 ? -46.258 -10.804 32.282 1.00 77.26 125 ASP A C 1
ATOM 1794 O O . ASP A 1 125 ? -45.511 -10.549 33.231 1.00 76.17 125 ASP A O 1
ATOM 1803 N N . GLY A 1 126 ? -46.565 -9.913 31.341 1.00 71.91 126 GLY A N 1
ATOM 1804 C CA . GLY A 1 126 ? -46.202 -8.515 31.448 1.00 69.87 126 GLY A CA 1
ATOM 1805 C C . GLY A 1 126 ? -44.956 -8.092 30.693 1.00 62.11 126 GLY A C 1
ATOM 1806 O O . GLY A 1 126 ? -44.704 -6.886 30.594 1.00 54.30 126 GLY A O 1
ATOM 1810 N N . GLY A 1 127 ? -44.180 -9.033 30.155 1.00 63.79 127 GLY A N 1
ATOM 1811 C CA . GLY A 1 127 ? -42.961 -8.685 29.443 1.00 61.06 127 GLY A CA 1
ATOM 1812 C C . GLY A 1 127 ? -42.062 -9.864 29.137 1.00 58.69 127 GLY A C 1
ATOM 1813 O O . GLY A 1 127 ? -42.527 -10.878 28.606 1.00 59.98 127 GLY A O 1
ATOM 1817 N N . VAL A 1 128 ? -40.763 -9.739 29.443 1.00 53.50 128 VAL A N 1
ATOM 1818 C CA . VAL A 1 128 ? -39.807 -10.822 29.252 1.00 52.43 128 VAL A CA 1
ATOM 1819 C C . VAL A 1 128 ? -38.858 -10.860 30.446 1.00 51.57 128 VAL A C 1
ATOM 1820 O O . VAL A 1 128 ? -38.742 -9.900 31.209 1.00 49.88 128 VAL A O 1
ATOM 1833 N N . VAL A 1 129 ? -38.176 -11.991 30.601 1.00 48.13 129 VAL A N 1
ATOM 1834 C CA . VAL A 1 129 ? -37.060 -12.132 31.529 1.00 50.80 129 VAL A CA 1
ATOM 1835 C C . VAL A 1 129 ? -35.823 -12.430 30.699 1.00 54.21 129 VAL A C 1
ATOM 1836 O O . VAL A 1 129 ? -35.807 -13.393 29.923 1.00 49.87 129 VAL A O 1
ATOM 1849 N N . VAL A 1 130 ? -34.794 -11.602 30.848 1.00 52.65 130 VAL A N 1
ATOM 1850 C CA . VAL A 1 130 ? -33.652 -11.645 29.943 1.00 52.17 130 VAL A CA 1
ATOM 1851 C C . VAL A 1 130 ? -32.376 -11.900 30.728 1.00 44.92 130 VAL A C 1
ATOM 1852 O O . VAL A 1 130 ? -32.182 -11.363 31.826 1.00 47.99 130 VAL A O 1
ATOM 1865 N N . SER A 1 131 ? -31.512 -12.725 30.149 1.00 45.45 131 SER A N 1
ATOM 1866 C CA . SER A 1 131 ? -30.176 -12.979 30.655 1.00 45.39 131 SER A CA 1
ATOM 1867 C C . SER A 1 131 ? -29.176 -12.898 29.507 1.00 44.71 131 SER A C 1
ATOM 1868 O O . SER A 1 131 ? -29.501 -13.178 28.350 1.00 46.93 131 SER A O 1
ATOM 1876 N N . GLY A 1 132 ? -27.952 -12.527 29.842 1.00 46.25 132 GLY A N 1
ATOM 1877 C CA . GLY A 1 132 ? -26.910 -12.454 28.837 1.00 44.77 132 GLY A CA 1
ATOM 1878 C C . GLY A 1 132 ? -25.726 -11.669 29.343 1.00 42.21 132 GLY A C 1
ATOM 1879 O O . GLY A 1 132 ? -25.767 -11.010 30.386 1.00 42.27 132 GLY A O 1
ATOM 1883 N N . ARG A 1 133 ? -24.655 -11.741 28.567 1.00 41.28 133 ARG A N 1
ATOM 1884 C CA . ARG A 1 133 ? -23.447 -10.986 28.845 1.00 41.58 133 ARG A CA 1
ATOM 1885 C C . ARG A 1 133 ? -23.037 -10.252 27.580 1.00 36.92 133 ARG A C 1
ATOM 1886 O O . ARG A 1 133 ? -22.909 -10.869 26.520 1.00 40.24 133 ARG A O 1
ATOM 1907 N N . TRP A 1 134 ? -22.857 -8.940 27.684 1.00 35.98 134 TRP A N 1
ATOM 1908 C CA . TRP A 1 134 ? -22.517 -8.134 26.516 1.00 35.37 134 TRP A CA 1
ATOM 1909 C C . TRP A 1 134 ? -21.167 -7.469 26.746 1.00 35.37 134 TRP A C 1
ATOM 1910 O O . TRP A 1 134 ? -21.033 -6.666 27.688 1.00 35.50 134 TRP A O 1
ATOM 1931 N N . PRO A 1 135 ? -20.174 -7.699 25.890 1.00 38.00 135 PRO A N 1
ATOM 1932 C CA . PRO A 1 135 ? -18.954 -6.885 25.927 1.00 37.33 135 PRO A CA 1
ATOM 1933 C C . PRO A 1 135 ? -19.168 -5.560 25.196 1.00 33.58 135 PRO A C 1
ATOM 1934 O O . PRO A 1 135 ? -20.163 -5.331 24.504 1.00 33.29 135 PRO A O 1
ATOM 1945 N N . PHE A 1 136 ? -18.187 -4.687 25.383 1.00 32.32 136 PHE A N 1
ATOM 1946 C CA . PHE A 1 136 ? -18.035 -3.442 24.624 1.00 31.59 136 PHE A CA 1
ATOM 1947 C C . PHE A 1 136 ? -19.111 -2.433 24.985 1.00 32.24 136 PHE A C 1
ATOM 1948 O O . PHE A 1 136 ? -19.606 -1.700 24.133 1.00 34.08 136 PHE A O 1
ATOM 1965 N N . CYS A 1 137 ? -19.493 -2.382 26.259 1.00 33.24 137 CYS A N 1
ATOM 1966 C CA . CYS A 1 137 ? -20.547 -1.458 26.672 1.00 32.36 137 CYS A CA 1
ATOM 1967 C C . CYS A 1 137 ? -19.958 -0.068 26.920 1.00 30.30 137 CYS A C 1
ATOM 1968 O O . CYS A 1 137 ? -19.859 0.422 28.042 1.00 32.36 137 CYS A O 1
ATOM 1976 N N . SER A 1 138 ? -19.569 0.593 25.827 1.00 29.44 138 SER A N 1
ATOM 1977 C CA . SER A 1 138 ? -18.981 1.910 25.974 1.00 29.65 138 SER A CA 1
ATOM 1978 C C . SER A 1 138 ? -19.894 2.876 26.730 1.00 30.62 138 SER A C 1
ATOM 1979 O O . SER A 1 138 ? -21.086 2.970 26.454 1.00 33.61 138 SER A O 1
ATOM 1987 N N . GLY A 1 139 ? -19.299 3.642 27.631 1.00 30.51 139 GLY A N 1
ATOM 1988 C CA . GLY A 1 139 ? -20.000 4.701 28.332 1.00 29.90 139 GLY A CA 1
ATOM 1989 C C . GLY A 1 139 ? -20.861 4.225 29.484 1.00 32.63 139 GLY A C 1
ATOM 1990 O O . GLY A 1 139 ? -21.515 5.056 30.134 1.00 34.98 139 GLY A O 1
ATOM 1994 N N . ILE A 1 140 ? -20.882 2.923 29.749 1.00 32.68 140 ILE A N 1
ATOM 1995 C CA . ILE A 1 140 ? -21.731 2.402 30.815 1.00 33.70 140 ILE A CA 1
ATOM 1996 C C . ILE A 1 140 ? -21.420 3.104 32.132 1.00 38.90 140 ILE A C 1
ATOM 1997 O O . ILE A 1 140 ? -22.308 3.254 32.988 1.00 37.49 140 ILE A O 1
ATOM 2013 N N . ASN A 1 141 ? -20.189 3.606 32.302 1.00 35.16 141 ASN A N 1
ATOM 2014 C CA . ASN A 1 141 ? -19.847 4.259 33.565 1.00 35.12 141 ASN A CA 1
ATOM 2015 C C . ASN A 1 141 ? -20.713 5.489 33.810 1.00 37.13 141 ASN A C 1
ATOM 2016 O O . ASN A 1 141 ? -20.923 5.868 34.969 1.00 40.24 141 ASN A O 1
ATOM 2027 N N . HIS A 1 142 ? -21.212 6.142 32.750 1.00 33.33 142 HIS A N 1
ATOM 2028 C CA . HIS A 1 142 ? -22.044 7.334 32.921 1.00 33.67 142 HIS A CA 1
ATOM 2029 C C . HIS A 1 142 ? -23.422 7.234 32.284 1.00 35.12 142 HIS A C 1
ATOM 2030 O O . HIS A 1 142 ? -24.134 8.250 32.207 1.00 44.34 142 HIS A O 1
ATOM 2044 N N . ALA A 1 143 ? -23.823 6.067 31.828 1.00 33.49 143 ALA A N 1
ATOM 2045 C CA . ALA A 1 143 ? -25.151 5.874 31.286 1.00 32.59 143 ALA A CA 1
ATOM 2046 C C . ALA A 1 143 ? -26.082 5.333 32.363 1.00 39.92 143 ALA A C 1
ATOM 2047 O O . ALA A 1 143 ? -25.663 4.615 33.276 1.00 43.07 143 ALA A O 1
ATOM 2054 N N . ASP A 1 144 ? -27.355 5.677 32.224 1.00 41.34 144 ASP A N 1
ATOM 2055 C CA . ASP A 1 144 ? -28.416 5.215 33.107 1.00 42.89 144 ASP A CA 1
ATOM 2056 C C . ASP A 1 144 ? -29.136 4.002 32.555 1.00 43.43 144 ASP A C 1
ATOM 2057 O O . ASP A 1 144 ? -29.602 3.161 33.332 1.00 40.99 144 ASP A O 1
ATOM 2066 N N . ILE A 1 145 ? -29.233 3.917 31.223 1.00 37.95 145 ILE A N 1
ATOM 2067 C CA . ILE A 1 145 ? -30.032 2.940 30.493 1.00 35.09 145 ILE A CA 1
ATOM 2068 C C . ILE A 1 145 ? -29.100 2.327 29.467 1.00 39.38 145 ILE A C 1
ATOM 2069 O O . ILE A 1 145 ? -28.311 3.054 28.862 1.00 37.97 145 ILE A O 1
ATOM 2085 N N . MET A 1 146 ? -29.179 1.015 29.285 1.00 36.94 146 MET A N 1
ATOM 2086 C CA . MET A 1 146 ? -28.464 0.336 28.212 1.00 36.22 146 MET A CA 1
ATOM 2087 C C . MET A 1 146 ? -29.469 -0.396 27.337 1.00 40.81 146 MET A C 1
ATOM 2088 O O . MET A 1 146 ? -30.181 -1.298 27.798 1.00 38.12 146 MET A O 1
ATOM 2102 N N . PHE A 1 147 ? -29.520 -0.010 26.071 1.00 33.08 147 PHE A N 1
ATOM 2103 C CA . PHE A 1 147 ? -30.254 -0.764 25.077 1.00 34.32 147 PHE A CA 1
ATOM 2104 C C . PHE A 1 147 ? -29.407 -1.962 24.685 1.00 39.69 147 PHE A C 1
ATOM 2105 O O . PHE A 1 147 ? -28.234 -1.802 24.319 1.00 37.91 147 PHE A O 1
ATOM 2122 N N . ALA A 1 148 ? -29.959 -3.166 24.813 1.00 34.77 148 ALA A N 1
ATOM 2123 C CA . ALA A 1 148 ? -29.181 -4.372 24.580 1.00 36.32 148 ALA A CA 1
ATOM 2124 C C . ALA A 1 148 ? -29.906 -5.326 23.648 1.00 42.65 148 ALA A C 1
ATOM 2125 O O . ALA A 1 148 ? -31.119 -5.535 23.769 1.00 38.69 148 ALA A O 1
ATOM 2132 N N . GLY A 1 149 ? -29.150 -5.893 22.708 1.00 40.26 149 GLY A N 1
ATOM 2133 C CA . GLY A 1 149 ? -29.718 -6.866 21.779 1.00 41.57 149 GLY A CA 1
ATOM 2134 C C . GLY A 1 149 ? -29.981 -8.208 22.454 1.00 44.47 149 GLY A C 1
ATOM 2135 O O . GLY A 1 149 ? -29.219 -8.659 23.307 1.00 42.48 149 GLY A O 1
ATOM 2139 N N . CYS A 1 150 ? -31.078 -8.852 22.048 1.00 46.03 150 CYS A N 1
ATOM 2140 C CA . CYS A 1 150 ? -31.417 -10.179 22.551 1.00 45.43 150 CYS A CA 1
ATOM 2141 C C . CYS A 1 150 ? -32.329 -10.848 21.534 1.00 49.41 150 CYS A C 1
ATOM 2142 O O . CYS A 1 150 ? -32.878 -10.198 20.641 1.00 47.75 150 CYS A O 1
ATOM 2150 N N . PHE A 1 151 ? -32.488 -12.158 21.686 1.00 49.33 151 PHE A N 1
ATOM 2151 C CA . PHE A 1 151 ? -33.511 -12.910 20.978 1.00 52.06 151 PHE A CA 1
ATOM 2152 C C . PHE A 1 151 ? -34.615 -13.249 21.963 1.00 53.23 151 PHE A C 1
ATOM 2153 O O . PHE A 1 151 ? -34.340 -13.706 23.078 1.00 50.80 151 PHE A O 1
ATOM 2170 N N . VAL A 1 152 ? -35.840 -13.001 21.566 1.00 56.70 152 VAL A N 1
ATOM 2171 C CA . VAL A 1 152 ? -36.999 -13.387 22.354 1.00 59.28 152 VAL A CA 1
ATOM 2172 C C . VAL A 1 152 ? -37.540 -14.698 21.814 1.00 66.22 152 VAL A C 1
ATOM 2173 O O . VAL A 1 152 ? -37.432 -15.022 20.622 1.00 68.19 152 VAL A O 1
ATOM 2186 N N . ASP A 1 153 ? -38.139 -15.443 22.732 1.00 70.48 153 ASP A N 1
ATOM 2187 C CA . ASP A 1 153 ? -38.311 -16.887 22.708 1.00 73.25 153 ASP A CA 1
ATOM 2188 C C . ASP A 1 153 ? -37.807 -17.555 21.441 1.00 76.73 153 ASP A C 1
ATOM 2189 O O . ASP A 1 153 ? -36.632 -17.920 21.345 1.00 77.12 153 ASP A O 1
ATOM 2198 N N . ASP A 1 154 ? -38.716 -17.756 20.495 1.00 81.64 154 ASP A N 1
ATOM 2199 C CA . ASP A 1 154 ? -38.463 -18.518 19.283 1.00 88.54 154 ASP A CA 1
ATOM 2200 C C . ASP A 1 154 ? -37.947 -17.658 18.144 1.00 82.52 154 ASP A C 1
ATOM 2201 O O . ASP A 1 154 ? -37.325 -18.187 17.215 1.00 79.01 154 ASP A O 1
ATOM 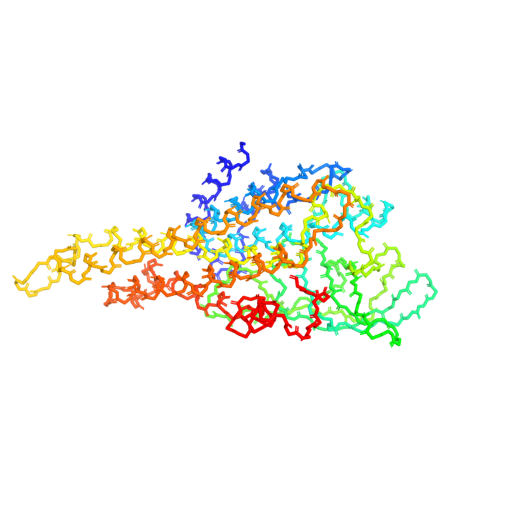2210 N N . ARG A 1 155 ? -38.152 -16.350 18.234 1.00 78.69 155 ARG A N 1
ATOM 2211 C CA . ARG A 1 155 ? -37.807 -15.440 17.157 1.00 72.70 155 ARG A CA 1
ATOM 2212 C C . ARG A 1 155 ? -36.397 -15.592 16.624 1.00 67.13 155 ARG A C 1
ATOM 2213 O O . ARG A 1 155 ? -35.446 -15.783 17.377 1.00 65.36 155 ARG A O 1
ATOM 2234 N N . GLN A 1 156 ? -36.287 -15.529 15.290 1.00 68.74 156 GLN A N 1
ATOM 2235 C CA . GLN A 1 156 ? -35.009 -15.512 14.592 1.00 68.91 156 GLN A CA 1
ATOM 2236 C C . GLN A 1 156 ? -34.556 -14.105 14.227 1.00 61.90 156 GLN A C 1
ATOM 2237 O O . GLN A 1 156 ? -33.391 -13.926 13.859 1.00 63.45 156 GLN A O 1
ATOM 2251 N N . VAL A 1 157 ? -35.433 -13.115 14.321 1.00 59.40 157 VAL A N 1
ATOM 2252 C CA . VAL A 1 157 ? -35.065 -11.704 14.185 1.00 59.80 157 VAL A CA 1
ATOM 2253 C C . VAL A 1 157 ? -34.863 -11.139 15.570 1.00 59.52 157 VAL A C 1
ATOM 2254 O O . VAL A 1 157 ? -35.789 -11.202 16.402 1.00 59.40 157 VAL A O 1
ATOM 2267 N N . PRO A 1 158 ? -33.707 -10.544 15.884 1.00 55.53 158 PRO A N 1
ATOM 2268 C CA . PRO A 1 158 ? -33.427 -10.130 17.260 1.00 51.18 158 PRO A CA 1
ATOM 2269 C C . PRO A 1 158 ? -34.223 -8.895 17.658 1.00 46.61 158 PRO A C 1
ATOM 2270 O O . PRO A 1 158 ? -34.768 -8.168 16.821 1.00 50.91 158 PRO A O 1
ATOM 2281 N N . SER A 1 159 ? -34.291 -8.671 18.971 1.00 47.48 159 SER A N 1
ATOM 2282 C CA . SER A 1 159 ? -35.002 -7.549 19.577 1.00 47.60 159 SER A CA 1
ATOM 2283 C C . SER A 1 159 ? -34.027 -6.707 20.400 1.00 41.50 159 SER A C 1
ATOM 2284 O O . SER A 1 159 ? -32.857 -7.056 20.559 1.00 43.62 159 SER A O 1
ATOM 2292 N N . VAL A 1 160 ? -34.527 -5.591 20.928 1.00 40.93 160 VAL A N 1
ATOM 2293 C CA . VAL A 1 160 ? -33.777 -4.748 21.853 1.00 39.14 160 VAL A CA 1
ATOM 2294 C C . VAL A 1 160 ? -34.574 -4.614 23.144 1.00 44.08 160 VAL A C 1
ATOM 2295 O O . VAL A 1 160 ? -35.784 -4.354 23.111 1.00 44.61 160 VAL A O 1
ATOM 2308 N N . VAL A 1 161 ? -33.890 -4.747 24.277 1.00 43.05 161 VAL A N 1
ATOM 2309 C CA . VAL A 1 161 ? -34.474 -4.483 25.590 1.00 41.67 161 VAL A CA 1
ATOM 2310 C C . VAL A 1 161 ? -33.797 -3.261 26.184 1.00 43.79 161 VAL A C 1
ATOM 2311 O O . VAL A 1 161 ? -32.571 -3.119 26.106 1.00 43.48 161 VAL A O 1
ATOM 2324 N N . ALA A 1 162 ? -34.591 -2.396 26.818 1.00 40.01 162 ALA A N 1
ATOM 2325 C CA . ALA A 1 162 ? -34.074 -1.210 27.490 1.00 37.11 162 ALA A CA 1
ATOM 2326 C C . ALA A 1 162 ? -33.891 -1.528 28.971 1.00 44.12 162 ALA A C 1
ATOM 2327 O O . ALA A 1 162 ? -34.873 -1.631 29.715 1.00 48.00 162 ALA A O 1
ATOM 2334 N N . LEU A 1 163 ? -32.637 -1.648 29.398 1.00 39.09 163 LEU A N 1
ATOM 2335 C CA . LEU A 1 163 ? -32.277 -2.092 30.740 1.00 40.91 163 LEU A CA 1
ATOM 2336 C C . LEU A 1 163 ? -31.793 -0.918 31.585 1.00 45.45 163 LEU A C 1
ATOM 2337 O O . LEU A 1 163 ? -31.113 -0.016 31.088 1.00 40.22 163 LEU A O 1
ATOM 2353 N N . ASN A 1 164 ? -32.164 -0.909 32.867 1.00 42.45 164 ASN A N 1
ATOM 2354 C CA . ASN A 1 164 ? -31.561 0.030 33.802 1.00 42.71 164 ASN A CA 1
ATOM 2355 C C . ASN A 1 164 ? -30.199 -0.502 34.224 1.00 41.17 164 ASN A C 1
ATOM 2356 O O . ASN A 1 164 ? -30.038 -1.702 34.486 1.00 43.17 164 ASN A O 1
ATOM 2367 N N . LYS A 1 165 ? -29.206 0.385 34.267 1.00 41.49 165 LYS A N 1
ATOM 2368 C CA . LYS A 1 165 ? -27.877 -0.082 34.637 1.00 43.79 165 LYS A CA 1
ATOM 2369 C C . LYS A 1 165 ? -27.909 -0.754 36.004 1.00 47.02 165 LYS A C 1
ATOM 2370 O O . LYS A 1 165 ? -27.184 -1.727 36.240 1.00 43.25 165 LYS A O 1
ATOM 2389 N N . ASP A 1 166 ? -28.761 -0.245 36.896 1.00 51.42 166 ASP A N 1
ATOM 2390 C CA . ASP A 1 166 ? -29.080 -0.786 38.214 1.00 56.57 166 ASP A CA 1
ATOM 2391 C C . ASP A 1 166 ? -29.193 -2.296 38.257 1.00 52.51 166 ASP A C 1
ATOM 2392 O O . ASP A 1 166 ? -28.809 -2.940 39.241 1.00 61.12 166 ASP A O 1
ATOM 2401 N N . GLU A 1 167 ? -29.793 -2.838 37.208 1.00 47.87 167 GLU A N 1
ATOM 2402 C CA . GLU A 1 167 ? -30.188 -4.232 37.092 1.00 48.84 167 GLU A CA 1
ATOM 2403 C C . GLU A 1 167 ? -29.070 -5.090 36.536 1.00 50.97 167 GLU A C 1
ATOM 2404 O O . GLU A 1 167 ? -29.210 -6.317 36.509 1.00 52.37 167 GLU A O 1
ATOM 2416 N N . LEU A 1 168 ? -27.955 -4.477 36.136 1.00 44.92 168 LEU A N 1
ATOM 2417 C CA . LEU A 1 168 ? -26.856 -5.183 35.509 1.00 47.75 168 LEU A CA 1
ATOM 2418 C C . LEU A 1 168 ? -25.672 -5.281 36.455 1.00 44.66 168 LEU A C 1
ATOM 2419 O O . LEU A 1 168 ? -25.482 -4.446 37.340 1.00 45.48 168 LEU A O 1
ATOM 2435 N N . GLN A 1 169 ? -24.882 -6.320 36.255 1.00 39.78 169 GLN A N 1
ATOM 2436 C CA . GLN A 1 169 ? -23.575 -6.443 36.868 1.00 39.47 169 GLN A CA 1
ATOM 2437 C C . GLN A 1 169 ? -22.535 -5.949 35.867 1.00 38.48 169 GLN A C 1
ATOM 2438 O O . GLN A 1 169 ? -22.409 -6.525 34.790 1.00 42.04 169 GLN A O 1
ATOM 2452 N N . VAL A 1 170 ? -21.793 -4.912 36.227 1.00 38.73 170 VAL A N 1
ATOM 2453 C CA . VAL A 1 170 ? -20.698 -4.428 35.378 1.00 38.16 170 VAL A CA 1
ATOM 2454 C C . VAL A 1 170 ? -19.412 -5.109 35.808 1.00 41.45 170 VAL A C 1
ATOM 2455 O O . VAL A 1 170 ? -18.975 -4.972 36.956 1.00 41.76 170 VAL A O 1
ATOM 2468 N N . LEU A 1 171 ? -18.786 -5.818 34.876 1.00 36.65 171 LEU A N 1
ATOM 2469 C CA . LEU A 1 171 ? -17.560 -6.557 35.123 1.00 37.47 171 LEU A CA 1
ATOM 2470 C C . LEU A 1 171 ? -16.368 -5.764 34.612 1.00 40.36 171 LEU A C 1
ATOM 2471 O O . LEU A 1 171 ? -16.424 -5.196 33.521 1.00 42.14 171 LEU A O 1
ATOM 2487 N N . ASP A 1 172 ? -15.277 -5.774 35.370 1.00 36.63 172 ASP A N 1
ATOM 2488 C CA . ASP A 1 172 ? -14.078 -4.997 35.027 1.00 37.29 172 ASP A CA 1
ATOM 2489 C C . ASP A 1 172 ? -13.248 -5.780 34.015 1.00 36.17 172 ASP A C 1
ATOM 2490 O O . ASP A 1 172 ? -12.342 -6.549 34.355 1.00 36.66 172 ASP A O 1
ATOM 2499 N N . THR A 1 173 ? -13.571 -5.574 32.740 1.00 31.72 173 THR A N 1
ATOM 2500 C CA . THR A 1 173 ? -12.927 -6.293 31.653 1.00 33.17 173 THR A CA 1
ATOM 2501 C C . THR A 1 173 ? -12.227 -5.372 30.672 1.00 31.33 173 THR A C 1
ATOM 2502 O O . THR A 1 173 ? -11.508 -5.865 29.784 1.00 32.20 173 THR A O 1
ATOM 2513 N N . TRP A 1 174 ? -12.412 -4.063 30.798 1.00 28.11 174 TRP A N 1
ATOM 2514 C CA . TRP A 1 174 ? -11.897 -3.158 29.754 1.00 27.42 174 TRP A CA 1
ATOM 2515 C C . TRP A 1 174 ? -10.441 -2.820 30.046 1.00 30.04 174 TRP A C 1
ATOM 2516 O O . TRP A 1 174 ? -10.101 -1.772 30.602 1.00 30.38 174 TRP A O 1
ATOM 2537 N N . HIS A 1 175 ? -9.565 -3.724 29.633 1.00 31.66 175 HIS A N 1
ATOM 2538 C CA . HIS A 1 175 ? -8.113 -3.580 29.741 1.00 26.87 175 HIS A CA 1
ATOM 2539 C C . HIS A 1 175 ? -7.608 -3.723 28.301 1.00 27.00 175 HIS A C 1
ATOM 2540 O O . HIS A 1 175 ? -7.534 -4.837 27.773 1.00 30.75 175 HIS A O 1
ATOM 2554 N N . THR A 1 176 ? -7.302 -2.593 27.657 1.00 28.08 176 THR A N 1
ATOM 2555 C CA . THR A 1 176 ? -7.199 -2.553 26.201 1.00 26.48 176 THR A CA 1
ATOM 2556 C C . THR A 1 176 ? -6.040 -1.680 25.739 1.00 26.04 176 THR A C 1
ATOM 2557 O O . THR A 1 176 ? -5.467 -0.881 26.485 1.00 26.11 176 THR A O 1
ATOM 2568 N N . LEU A 1 177 ? -5.680 -1.895 24.476 1.00 25.86 177 LEU A N 1
ATOM 2569 C CA . LEU A 1 177 ? -4.618 -1.111 23.855 1.00 24.30 177 LEU A CA 1
ATOM 2570 C C . LEU A 1 177 ? -4.883 0.383 23.968 1.00 24.39 177 LEU A C 1
ATOM 2571 O O . LEU A 1 177 ? -4.063 1.135 24.486 1.00 25.73 177 LEU A O 1
ATOM 2587 N N . GLY A 1 178 ? -6.050 0.797 23.486 1.00 24.09 178 GLY A N 1
ATOM 2588 C CA . GLY A 1 178 ? -6.503 2.167 23.516 1.00 24.53 178 GLY A CA 1
ATOM 2589 C C . GLY A 1 178 ? -7.985 2.310 23.820 1.00 23.86 178 GLY A C 1
ATOM 2590 O O . GLY A 1 178 ? -8.659 1.364 24.240 1.00 25.80 178 GLY A O 1
ATOM 2594 N N . LEU A 1 179 ? -8.507 3.511 23.543 1.00 25.15 179 LEU A N 1
ATOM 2595 C CA . LEU A 1 179 ? -9.862 3.915 23.929 1.00 24.86 179 LEU A CA 1
ATOM 2596 C C . LEU A 1 179 ? -10.105 3.517 25.373 1.00 25.92 179 LEU A C 1
ATOM 2597 O O . LEU A 1 179 ? -11.204 3.085 25.741 1.00 26.65 179 LEU A O 1
ATOM 2613 N N . ARG A 1 180 ? -9.082 3.702 26.211 1.00 24.67 180 ARG A N 1
ATOM 2614 C CA . ARG A 1 180 ? -9.197 3.232 27.592 1.00 26.88 180 ARG A CA 1
ATOM 2615 C C . ARG A 1 180 ? -10.277 3.986 28.363 1.00 27.29 180 ARG A C 1
ATOM 2616 O O . ARG A 1 180 ? -11.013 3.369 29.134 1.00 27.78 180 ARG A O 1
ATOM 2637 N N . GLY A 1 181 ? -10.430 5.283 28.104 1.00 28.83 181 GLY A N 1
ATOM 2638 C CA . GLY A 1 181 ? -11.413 6.122 28.792 1.00 28.65 181 GLY A CA 1
ATOM 2639 C C . GLY A 1 181 ? -12.854 5.791 28.463 1.00 27.77 181 GLY A C 1
ATOM 2640 O O . GLY A 1 181 ? -13.768 6.255 29.163 1.00 30.04 181 GLY A O 1
ATOM 2644 N N . THR A 1 182 ? -13.104 5.006 27.411 1.00 26.02 182 THR A N 1
ATOM 2645 C CA . THR A 1 182 ? -14.473 4.602 27.090 1.00 26.98 182 THR A CA 1
ATOM 2646 C C . THR A 1 182 ? -15.064 3.615 28.095 1.00 29.24 182 THR A C 1
ATOM 2647 O O . THR A 1 182 ? -16.286 3.418 28.089 1.00 30.55 182 THR A O 1
ATOM 2658 N N . GLY A 1 183 ? -14.235 2.984 28.928 1.00 27.81 183 GLY A N 1
ATOM 2659 C CA . GLY A 1 183 ? -14.739 2.052 29.927 1.00 30.40 183 GLY A CA 1
ATOM 2660 C C . GLY A 1 183 ? -15.748 1.081 29.362 1.00 33.07 183 GLY A C 1
ATOM 2661 O O . GLY A 1 183 ? -16.861 0.948 29.879 1.00 32.23 183 GLY A O 1
ATOM 2665 N N . SER A 1 184 ? -15.387 0.403 28.266 1.00 28.40 184 SER A N 1
ATOM 2666 C CA . SER A 1 184 ? -16.338 -0.408 27.502 1.00 28.80 184 SER A CA 1
ATOM 2667 C C . SER A 1 184 ? -16.373 -1.823 28.069 1.00 29.99 184 SER A C 1
ATOM 2668 O O . SER A 1 184 ? -16.030 -2.819 27.435 1.00 30.00 184 SER A O 1
ATOM 2676 N N . HIS A 1 185 ? -16.824 -1.877 29.327 1.00 31.01 185 HIS A N 1
ATOM 2677 C CA . HIS A 1 185 ? -16.730 -3.106 30.116 1.00 32.95 185 HIS A CA 1
ATOM 2678 C C . HIS A 1 185 ? -17.784 -4.140 29.753 1.00 33.49 185 HIS A C 1
ATOM 2679 O O . HIS A 1 185 ? -18.658 -3.842 28.934 1.00 31.57 185 HIS A O 1
ATOM 2693 N N . ASP A 1 186 ? -17.879 -5.313 30.430 1.00 34.84 186 ASP A N 1
ATOM 2694 C CA . ASP A 1 186 ? -18.860 -6.324 29.905 1.00 37.12 186 ASP A CA 1
ATOM 2695 C C . ASP A 1 186 ? -19.941 -6.004 30.843 1.00 38.99 186 ASP A C 1
ATOM 2696 O O . ASP A 1 186 ? -19.634 -5.800 32.032 1.00 38.89 186 ASP A O 1
ATOM 2705 N N . CYS A 1 187 ? -21.179 -6.198 30.449 1.00 35.95 187 CYS A N 1
ATOM 2706 C CA . CYS A 1 187 ? -22.309 -6.134 31.379 1.00 35.71 187 CYS A CA 1
ATOM 2707 C C . CYS A 1 187 ? -23.074 -7.447 31.405 1.00 38.69 187 CYS A C 1
ATOM 2708 O O . CYS A 1 187 ? -23.198 -8.099 30.369 1.00 37.56 187 CYS A O 1
ATOM 2716 N N . VAL A 1 188 ? -23.583 -7.846 32.580 1.00 39.54 188 VAL A N 1
ATOM 2717 C CA . VAL A 1 188 ? -24.298 -9.112 32.740 1.00 41.36 188 VAL A CA 1
ATOM 2718 C C . VAL A 1 188 ? -25.699 -8.831 33.259 1.00 36.79 188 VAL A C 1
ATOM 2719 O O . VAL A 1 188 ? -25.868 -8.057 34.206 1.00 40.30 188 VAL A O 1
ATOM 2732 N N . ALA A 1 189 ? -26.691 -9.431 32.612 1.00 41.81 189 ALA A N 1
ATOM 2733 C CA . ALA A 1 189 ? -28.056 -9.495 33.120 1.00 44.29 189 ALA A CA 1
ATOM 2734 C C . ALA A 1 189 ? -28.324 -10.917 33.596 1.00 44.97 189 ALA A C 1
ATOM 2735 O O . ALA A 1 189 ? -28.076 -11.879 32.863 1.00 43.38 189 ALA A O 1
ATOM 2742 N N . ASP A 1 190 ? -28.845 -11.046 34.814 1.00 52.45 190 ASP A N 1
ATOM 2743 C CA . ASP A 1 190 ? -29.206 -12.343 35.385 1.00 56.98 190 ASP A CA 1
ATOM 2744 C C . ASP A 1 190 ? -30.703 -12.353 35.689 1.00 53.88 190 ASP A C 1
ATOM 2745 O O . ASP A 1 190 ? -31.142 -11.815 36.709 1.00 51.28 190 ASP A O 1
ATOM 2754 N N . ASP A 1 191 ? -31.480 -12.950 34.789 1.00 54.18 191 ASP A N 1
ATOM 2755 C CA . ASP A 1 191 ? -32.924 -13.095 34.953 1.00 60.67 191 ASP A CA 1
ATOM 2756 C C . ASP A 1 191 ? -33.583 -11.768 35.325 1.00 57.47 191 ASP A C 1
ATOM 2757 O O . ASP A 1 191 ? -34.277 -11.645 36.336 1.00 55.07 191 ASP A O 1
ATOM 2766 N N . VAL A 1 192 ? -33.367 -10.771 34.476 1.00 53.11 192 VAL A N 1
ATOM 2767 C CA . VAL A 1 192 ? -33.916 -9.441 34.690 1.00 51.41 192 VAL A CA 1
ATOM 2768 C C . VAL A 1 192 ? -35.273 -9.368 34.008 1.00 50.91 192 VAL A C 1
ATOM 2769 O O . VAL A 1 192 ? -35.417 -9.743 32.837 1.00 50.55 192 VAL A O 1
ATOM 2782 N N . PHE A 1 193 ? -36.276 -8.907 34.744 1.00 55.70 193 PHE A N 1
ATOM 2783 C CA . PHE A 1 193 ? -37.588 -8.696 34.159 1.00 52.11 193 PHE A CA 1
ATOM 2784 C C . PHE A 1 193 ? -37.627 -7.349 33.448 1.00 50.32 193 PHE A C 1
ATOM 2785 O O . PHE A 1 193 ? -37.216 -6.326 34.007 1.00 48.73 193 PHE A O 1
ATOM 2802 N N . VAL A 1 194 ? -38.132 -7.349 32.221 1.00 49.74 194 VAL A N 1
ATOM 2803 C CA . VAL A 1 194 ? -38.307 -6.142 31.427 1.00 50.00 194 VAL A CA 1
ATOM 2804 C C . VAL A 1 194 ? -39.771 -6.056 31.013 1.00 45.47 194 VAL A C 1
ATOM 2805 O O . VAL A 1 194 ? -40.267 -6.947 30.318 1.00 48.04 194 VAL A O 1
ATOM 2818 N N . PRO A 1 195 ? -40.494 -5.005 31.394 1.00 50.52 195 PRO A N 1
ATOM 2819 C CA . PRO A 1 195 ? -41.878 -4.860 30.926 1.00 52.52 195 PRO A CA 1
ATOM 2820 C C . PRO A 1 195 ? -41.949 -4.851 29.409 1.00 56.78 195 PRO A C 1
ATOM 2821 O O . PRO A 1 195 ? -41.014 -4.435 28.720 1.00 53.08 195 PRO A O 1
ATOM 2832 N N . ALA A 1 196 ? -43.090 -5.306 28.891 1.00 48.95 196 ALA A N 1
ATOM 2833 C CA . ALA A 1 196 ? -43.233 -5.433 27.447 1.00 55.16 196 ALA A CA 1
ATOM 2834 C C . ALA A 1 196 ? -42.952 -4.124 26.724 1.00 48.74 196 ALA A C 1
ATOM 2835 O O . ALA A 1 196 ? 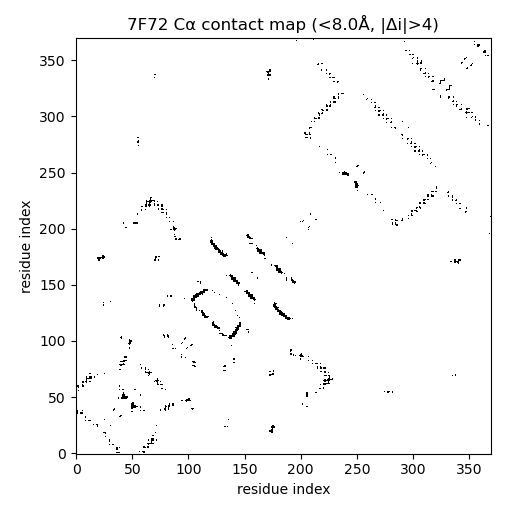-42.445 -4.143 25.595 1.00 50.87 196 ALA A O 1
ATOM 2842 N N . ASP A 1 197 ? -43.290 -2.984 27.328 1.00 49.44 197 ASP A N 1
ATOM 2843 C CA . ASP A 1 197 ? -43.143 -1.711 26.626 1.00 52.12 197 ASP A CA 1
ATOM 2844 C C . ASP A 1 197 ? -41.704 -1.183 26.652 1.00 50.28 197 ASP A C 1
ATOM 2845 O O . ASP A 1 197 ? -41.456 -0.051 26.203 1.00 46.96 197 ASP A O 1
ATOM 2854 N N . ARG A 1 198 ? -40.764 -1.984 27.157 1.00 48.02 198 ARG A N 1
ATOM 2855 C CA . ARG A 1 198 ? -39.339 -1.716 27.011 1.00 47.48 198 ARG A CA 1
ATOM 2856 C C . ARG A 1 198 ? -38.654 -2.760 26.135 1.00 45.60 198 ARG A C 1
ATOM 2857 O O . ARG A 1 198 ? -37.428 -2.921 26.192 1.00 44.74 198 ARG A O 1
ATOM 2878 N N . VAL A 1 199 ? -39.431 -3.504 25.365 1.00 44.20 199 VAL A N 1
ATOM 2879 C CA . VAL A 1 199 ? -38.928 -4.467 24.394 1.00 43.74 199 VAL A CA 1
ATOM 2880 C C . VAL A 1 199 ? -39.414 -4.019 23.030 1.00 46.62 199 VAL A C 1
ATOM 2881 O O . VAL A 1 199 ? -40.605 -3.742 22.860 1.00 47.89 199 VAL A O 1
ATOM 2894 N N . PHE A 1 200 ? -38.502 -3.933 22.062 1.00 43.69 200 PHE A N 1
ATOM 2895 C CA . PHE A 1 200 ? -38.900 -3.561 20.711 1.00 44.17 200 PHE A CA 1
ATOM 2896 C C . PHE A 1 200 ? -37.939 -4.180 19.707 1.00 44.72 200 PHE A C 1
ATOM 2897 O O . PHE A 1 200 ? -36.912 -4.766 20.065 1.00 43.58 200 PHE A O 1
ATOM 2914 N N . SER A 1 201 ? -38.314 -4.070 18.441 1.00 44.89 201 SER A N 1
ATOM 2915 C CA . SER A 1 201 ? -37.486 -4.479 17.315 1.00 45.41 201 SER A CA 1
ATOM 2916 C C . SER A 1 201 ? -37.106 -3.252 16.500 1.00 45.27 201 SER A C 1
ATOM 2917 O O . SER A 1 201 ? -37.983 -2.490 16.070 1.00 44.36 201 SER A O 1
ATOM 2925 N N . VAL A 1 202 ? -35.800 -3.059 16.298 1.00 45.42 202 VAL A N 1
ATOM 2926 C CA . VAL A 1 202 ? -35.339 -1.967 15.440 1.00 41.63 202 VAL A CA 1
ATOM 2927 C C . VAL A 1 202 ? -35.954 -2.071 14.050 1.00 39.36 202 VAL A C 1
ATOM 2928 O O . VAL A 1 202 ? -36.275 -1.057 13.419 1.00 41.56 202 VAL A O 1
ATOM 2941 N N . PHE A 1 203 ? -36.136 -3.296 13.553 1.00 44.56 203 PHE A N 1
ATOM 2942 C CA . PHE A 1 203 ? -36.641 -3.506 12.204 1.00 46.49 203 PHE A CA 1
ATOM 2943 C C . PHE A 1 203 ? -38.091 -3.076 12.030 1.00 48.45 203 PHE A C 1
ATOM 2944 O O . PHE A 1 203 ? -38.520 -2.892 10.888 1.00 51.69 203 PHE A O 1
ATOM 2961 N N . ASP A 1 204 ? -38.834 -2.850 13.115 1.00 47.11 204 ASP A N 1
ATOM 2962 C CA . ASP A 1 204 ? -40.186 -2.319 13.017 1.00 47.19 204 ASP A CA 1
ATOM 2963 C C . ASP A 1 204 ? -40.218 -0.806 12.862 1.00 49.57 204 ASP A C 1
ATOM 2964 O O . ASP A 1 204 ? -41.271 -0.253 12.517 1.00 48.84 204 ASP A O 1
ATOM 2973 N N . GLY A 1 205 ? -39.098 -0.130 13.097 1.00 47.61 205 GLY A N 1
ATOM 2974 C CA . GLY A 1 205 ? -39.015 1.291 12.897 1.00 43.73 205 GLY A CA 1
ATOM 2975 C C . GLY A 1 205 ? -39.376 2.085 14.134 1.00 42.48 205 GLY A C 1
ATOM 2976 O O . GLY A 1 205 ? -39.894 1.552 15.125 1.00 43.93 205 GLY A O 1
ATOM 2980 N N . PRO A 1 206 ? -39.111 3.387 14.092 1.00 40.63 206 PRO A N 1
ATOM 2981 C CA . PRO A 1 206 ? -39.319 4.218 15.280 1.00 40.13 206 PRO A CA 1
ATOM 2982 C C . PRO A 1 206 ? -40.796 4.487 15.528 1.00 46.92 206 PRO A C 1
ATOM 2983 O O . PRO A 1 206 ? -41.633 4.408 14.624 1.00 43.29 206 PRO A O 1
ATOM 2994 N N . ILE A 1 207 ? -41.100 4.808 16.788 1.00 43.78 207 ILE A N 1
ATOM 2995 C CA . ILE A 1 207 ? -42.417 5.342 17.132 1.00 43.83 207 ILE A CA 1
ATOM 2996 C C . ILE A 1 207 ? -42.500 6.819 16.765 1.00 45.80 207 ILE A C 1
ATOM 2997 O O . ILE A 1 207 ? -43.503 7.280 16.200 1.00 44.59 207 ILE A O 1
ATOM 3013 N N . VAL A 1 208 ? -41.451 7.582 17.061 1.00 39.91 208 VAL A N 1
ATOM 3014 C CA . VAL A 1 208 ? -41.365 8.970 16.628 1.00 38.18 208 VAL A CA 1
ATOM 3015 C C . VAL A 1 208 ? -40.904 8.978 15.175 1.00 47.58 208 VAL A C 1
ATOM 3016 O O . VAL A 1 208 ? -39.741 8.699 14.884 1.00 45.38 208 VAL A O 1
ATOM 3029 N N . ASP A 1 209 ? -41.815 9.298 14.260 1.00 47.74 209 ASP A N 1
ATOM 3030 C CA . ASP A 1 209 ? -41.547 9.192 12.826 1.00 49.17 209 ASP A CA 1
ATOM 3031 C C . ASP A 1 209 ? -41.263 10.573 12.241 1.00 49.93 209 ASP A C 1
ATOM 3032 O O . ASP A 1 209 ? -42.069 11.161 11.514 1.00 57.62 209 ASP A O 1
ATOM 3041 N N . ARG A 1 210 ? -40.089 11.097 12.587 1.00 40.14 210 ARG A N 1
ATOM 3042 C CA . ARG A 1 210 ? -39.623 12.376 12.069 1.00 36.48 210 ARG A CA 1
ATOM 3043 C C . ARG A 1 210 ? -38.273 12.150 11.391 1.00 33.22 210 ARG A C 1
ATOM 3044 O O . ARG A 1 210 ? -37.708 11.045 11.515 1.00 33.52 210 ARG A O 1
ATOM 3065 N N . PRO A 1 211 ? -37.746 13.151 10.676 1.00 34.90 211 PRO A N 1
ATOM 3066 C CA . PRO A 1 211 ? -36.601 12.877 9.780 1.00 36.28 211 PRO A CA 1
ATOM 3067 C C . PRO A 1 211 ? -35.383 12.303 10.479 1.00 33.43 211 PRO A C 1
ATOM 3068 O O . PRO A 1 211 ? -34.741 11.407 9.904 1.00 32.09 211 PRO A O 1
ATOM 3079 N N . LEU A 1 212 ? -35.025 12.793 11.674 1.00 33.24 212 LEU A N 1
ATOM 3080 C CA . LEU A 1 212 ? -33.850 12.246 12.356 1.00 33.51 212 LEU A CA 1
ATOM 3081 C C . LEU A 1 212 ? -33.928 10.734 12.518 1.00 35.54 212 LEU A C 1
ATOM 3082 O O . LEU A 1 212 ? -32.891 10.053 12.461 1.00 33.79 212 LEU A O 1
ATOM 3098 N N . TYR A 1 213 ? -35.134 10.176 12.722 1.00 32.44 213 TYR A N 1
ATOM 3099 C CA . TYR A 1 213 ? -35.296 8.743 12.932 1.00 31.52 213 TYR A CA 1
ATOM 3100 C C . TYR A 1 213 ? -35.601 8.001 11.635 1.00 31.49 213 TYR A C 1
ATOM 3101 O O . TYR A 1 213 ? -35.601 6.760 11.641 1.00 34.66 213 TYR A O 1
ATOM 3119 N N . ARG A 1 214 ? -35.811 8.737 10.524 1.00 31.57 214 ARG A N 1
ATOM 3120 C CA . ARG A 1 214 ? -35.777 8.139 9.198 1.00 32.68 214 ARG A CA 1
ATOM 3121 C C . ARG A 1 214 ? -34.355 7.967 8.680 1.00 33.59 214 ARG A C 1
ATOM 3122 O O . ARG A 1 214 ? -34.102 7.087 7.839 1.00 32.23 214 ARG A O 1
ATOM 3143 N N . PHE A 1 215 ? -33.442 8.798 9.153 1.00 30.15 215 PHE A N 1
ATOM 3144 C CA . PHE A 1 215 ? -32.043 8.624 8.764 1.00 32.00 215 PHE A CA 1
ATOM 3145 C C . PHE A 1 215 ? -31.591 7.208 9.127 1.00 29.56 215 PHE A C 1
ATOM 3146 O O . PHE A 1 215 ? -31.900 6.706 10.223 1.00 31.53 215 PHE A O 1
ATOM 3163 N N . PRO A 1 216 ? -30.809 6.564 8.281 1.00 30.62 216 PRO A N 1
ATOM 3164 C CA . PRO A 1 216 ? -30.487 5.144 8.492 1.00 32.01 216 PRO A CA 1
ATOM 3165 C C . PRO A 1 216 ? -29.793 4.927 9.828 1.00 33.61 216 PRO A C 1
ATOM 3166 O O . PRO A 1 216 ? -28.722 5.477 10.086 1.00 31.63 216 PRO A O 1
ATOM 3177 N N . VAL A 1 217 ? -30.419 4.120 10.692 1.00 30.28 217 VAL A N 1
ATOM 3178 C CA . VAL A 1 217 ? -29.922 3.983 12.053 1.00 29.42 217 VAL A CA 1
ATOM 3179 C C . VAL A 1 217 ? -28.604 3.200 12.089 1.00 34.34 217 VAL A C 1
ATOM 3180 O O . VAL A 1 217 ? -27.670 3.575 12.813 1.00 32.61 217 VAL A O 1
ATOM 3193 N N . PHE A 1 218 ? -28.482 2.127 11.297 1.00 33.36 218 PHE A N 1
ATOM 3194 C CA . PHE A 1 218 ? -27.227 1.369 11.275 1.00 34.05 218 PHE A CA 1
ATOM 3195 C C . PHE A 1 218 ? -26.120 2.172 10.601 1.00 31.50 218 PHE A C 1
ATOM 3196 O O . PHE A 1 218 ? -24.939 2.069 10.990 1.00 31.12 218 PHE A O 1
ATOM 3213 N N . GLY A 1 219 ? -26.506 2.986 9.622 1.00 29.50 219 GLY A N 1
ATOM 3214 C CA . GLY A 1 219 ? -25.570 3.911 8.993 1.00 29.76 219 GLY A CA 1
ATOM 3215 C C . GLY A 1 219 ? -25.073 4.957 9.972 1.00 29.48 219 GLY A C 1
ATOM 3216 O O . GLY A 1 219 ? -23.874 5.233 10.044 1.00 29.43 219 GLY A O 1
ATOM 3220 N N . PHE A 1 220 ? -25.985 5.520 10.777 1.00 28.98 220 PHE A N 1
ATOM 3221 C CA . PHE A 1 220 ? -25.561 6.485 11.785 1.00 28.64 220 PHE A CA 1
ATOM 3222 C C . PHE A 1 220 ? -24.570 5.873 12.774 1.00 27.60 220 PHE A C 1
ATOM 3223 O O . PHE A 1 220 ? -23.578 6.513 13.139 1.00 27.52 220 PHE A O 1
ATOM 3240 N N . PHE A 1 221 ? -24.844 4.666 13.254 1.00 28.37 221 PHE A N 1
ATOM 3241 C CA . PHE A 1 221 ? -23.930 3.997 14.170 1.00 27.85 221 PHE A CA 1
ATOM 3242 C C . PHE A 1 221 ? -22.541 3.881 13.551 1.00 27.95 221 PHE A C 1
ATOM 3243 O O . PHE A 1 221 ? -21.538 4.268 14.166 1.00 28.44 221 PHE A O 1
ATOM 3260 N N . ALA A 1 222 ? -22.464 3.358 12.316 1.00 27.07 222 ALA A N 1
ATOM 3261 C CA . ALA A 1 222 ? -21.163 3.249 11.647 1.00 27.53 222 ALA A CA 1
ATOM 3262 C C . ALA A 1 222 ? -20.493 4.605 11.524 1.00 25.03 222 ALA A C 1
ATOM 3263 O O . ALA A 1 222 ? -19.277 4.744 11.763 1.00 25.22 222 ALA A O 1
ATOM 3270 N N . LEU A 1 223 ? -21.253 5.600 11.094 1.00 24.67 223 LEU A N 1
ATOM 3271 C CA . LEU A 1 223 ? -20.702 6.931 10.903 1.00 25.83 223 LEU A CA 1
ATOM 3272 C C . LEU A 1 223 ? -20.186 7.517 12.206 1.00 25.60 223 LEU A C 1
ATOM 3273 O O . LEU A 1 223 ? -19.208 8.259 12.189 1.00 25.92 223 LEU A O 1
ATOM 3289 N N . SER A 1 224 ? -20.831 7.210 13.340 1.00 25.07 224 SER A N 1
ATOM 3290 C CA . SER A 1 224 ? -20.355 7.771 14.598 1.00 24.11 224 SER A CA 1
ATOM 3291 C C . SER A 1 224 ? -18.965 7.250 14.953 1.00 24.09 224 SER A C 1
ATOM 3292 O O . SER A 1 224 ? -18.156 7.975 15.563 1.00 25.94 224 SER A O 1
ATOM 3300 N N . ILE A 1 225 ? -18.658 6.011 14.577 1.00 25.59 225 ILE A N 1
ATOM 3301 C CA . ILE A 1 225 ? -17.320 5.487 14.790 1.00 25.21 225 ILE A CA 1
ATOM 3302 C C . ILE A 1 225 ? -16.351 6.194 13.863 1.00 24.50 225 ILE A C 1
ATOM 3303 O O . ILE A 1 225 ? -15.244 6.579 14.277 1.00 25.98 225 ILE A O 1
ATOM 3319 N N . GLY A 1 226 ? -16.768 6.424 12.616 1.00 24.21 226 GLY A N 1
ATOM 3320 C CA . GLY A 1 226 ? -15.967 7.226 11.709 1.00 23.03 226 GLY A CA 1
ATOM 3321 C C . GLY A 1 226 ? -15.660 8.617 12.243 1.00 23.65 226 GLY A C 1
ATOM 3322 O O . GLY A 1 226 ? -14.561 9.146 12.050 1.00 24.38 226 GLY A O 1
ATOM 3326 N N . ALA A 1 227 ? -16.659 9.265 12.848 1.00 24.45 227 ALA A N 1
ATOM 3327 C CA . ALA A 1 227 ? -16.440 10.600 13.386 1.00 26.36 227 ALA A CA 1
ATOM 3328 C C . ALA A 1 227 ? -15.333 10.600 14.421 1.00 25.08 227 ALA A C 1
ATOM 3329 O O . ALA A 1 227 ? -14.468 11.484 14.410 1.00 24.61 227 ALA A O 1
ATOM 3336 N N . ALA A 1 228 ? -15.349 9.634 15.335 1.00 23.56 228 ALA A N 1
ATOM 3337 C CA . ALA A 1 228 ? -14.320 9.572 16.368 1.00 25.55 228 ALA A CA 1
ATOM 3338 C C . ALA A 1 228 ? -12.962 9.299 15.741 1.00 24.23 228 ALA A C 1
ATOM 3339 O O . ALA A 1 228 ? -11.950 9.901 16.119 1.00 26.31 228 ALA A O 1
ATOM 3346 N N . ALA A 1 229 ? -12.923 8.396 14.768 1.00 22.80 229 ALA A N 1
ATOM 3347 C CA . ALA A 1 229 ? -11.660 8.087 14.114 1.00 22.62 229 ALA A CA 1
ATOM 3348 C C . ALA A 1 229 ? -11.088 9.294 13.388 1.00 24.00 229 ALA A C 1
ATOM 3349 O O . ALA A 1 229 ? -9.870 9.528 13.413 1.00 24.17 229 ALA A O 1
ATOM 3356 N N . LEU A 1 230 ? -11.939 10.040 12.705 1.00 23.29 230 LEU A N 1
ATOM 3357 C CA . LEU A 1 230 ? -11.502 11.200 11.932 1.00 23.16 230 LEU A CA 1
ATOM 3358 C C . LEU A 1 230 ? -10.952 12.286 12.833 1.00 22.90 230 LEU A C 1
ATOM 3359 O O . LEU A 1 230 ? -9.961 12.940 12.494 1.00 25.80 230 LEU A O 1
ATOM 3375 N N . GLY A 1 231 ? -11.633 12.546 13.951 1.00 23.77 231 GLY A N 1
ATOM 3376 C CA . GLY A 1 231 ? -11.128 13.547 14.890 1.00 24.77 231 GLY A CA 1
ATOM 3377 C C . GLY A 1 231 ? -9.791 13.139 15.497 1.00 24.09 231 GLY A C 1
ATOM 3378 O O . GLY A 1 231 ? -8.858 13.930 15.581 1.00 24.19 231 GLY A O 1
ATOM 3382 N N . ASN A 1 232 ? -9.661 11.867 15.854 1.00 23.23 232 ASN A N 1
ATOM 3383 C CA . ASN A 1 232 ? -8.380 11.370 16.344 1.00 25.04 232 ASN A CA 1
ATOM 3384 C C . ASN A 1 232 ? -7.272 11.543 15.313 1.00 26.58 232 ASN A C 1
ATOM 3385 O O . ASN A 1 232 ? -6.153 11.919 15.667 1.00 25.44 232 ASN A O 1
ATOM 3396 N N . ALA A 1 233 ? -7.543 11.258 14.025 1.00 23.97 233 ALA A N 1
ATOM 3397 C CA . ALA A 1 233 ? -6.502 11.389 13.010 1.00 25.17 233 ALA A CA 1
ATOM 3398 C C . ALA A 1 233 ? -6.103 12.843 12.814 1.00 26.12 233 ALA A C 1
ATOM 3399 O O . ALA A 1 233 ? -4.934 13.137 12.570 1.00 25.29 233 ALA A O 1
ATOM 3406 N N . ARG A 1 234 ? -7.069 13.770 12.871 1.00 25.14 234 ARG A N 1
ATOM 3407 C CA . ARG A 1 234 ? -6.731 15.183 12.782 1.00 25.18 234 ARG A CA 1
ATOM 3408 C C . ARG A 1 234 ? -5.773 15.564 13.908 1.00 23.93 234 ARG A C 1
ATOM 3409 O O . ARG A 1 234 ? -4.767 16.239 13.671 1.00 28.33 234 ARG A O 1
ATOM 3430 N N . ALA A 1 235 ? -6.068 15.130 15.122 1.00 24.76 235 ALA A N 1
ATOM 3431 C CA . ALA A 1 235 ? -5.193 15.410 16.266 1.00 27.91 235 ALA A CA 1
ATOM 3432 C C . ALA A 1 235 ? -3.798 14.850 16.044 1.00 29.42 235 ALA A C 1
ATOM 3433 O O . ALA A 1 235 ? -2.797 15.480 16.404 1.00 28.96 235 ALA A O 1
ATOM 3440 N N . ALA A 1 236 ? -3.713 13.664 15.453 1.00 24.53 236 ALA A N 1
ATOM 3441 C CA . ALA A 1 236 ? -2.415 13.058 15.174 1.00 24.37 236 ALA A CA 1
ATOM 3442 C C . ALA A 1 236 ? -1.602 13.893 14.194 1.00 27.07 236 ALA A C 1
ATOM 3443 O O . ALA A 1 236 ? -0.389 14.061 14.369 1.00 27.66 236 ALA A O 1
ATOM 3450 N N . ILE A 1 237 ? -2.222 14.397 13.131 1.00 25.33 237 ILE A N 1
ATOM 3451 C CA . ILE A 1 237 ? -1.485 15.242 12.198 1.00 26.30 237 ILE A CA 1
ATOM 3452 C C . ILE A 1 237 ? -0.997 16.487 12.918 1.00 29.05 237 ILE A C 1
ATOM 3453 O O . ILE A 1 237 ? 0.160 16.914 12.765 1.00 29.67 237 ILE A O 1
ATOM 3469 N N . ASP A 1 238 ? -1.880 17.089 13.699 1.00 27.64 238 ASP A N 1
ATOM 3470 C CA . ASP A 1 238 ? -1.512 18.297 14.434 1.00 32.92 238 ASP A CA 1
ATOM 3471 C C . ASP A 1 238 ? -0.328 18.019 15.360 1.00 35.19 238 ASP A C 1
ATOM 3472 O O . ASP A 1 238 ? 0.606 18.841 15.447 1.00 31.99 238 ASP A O 1
ATOM 3481 N N . ASP A 1 239 ? -0.326 16.845 16.018 1.00 29.35 239 ASP A N 1
ATOM 3482 C CA . ASP A 1 239 ? 0.795 16.475 16.883 1.00 27.86 239 ASP A CA 1
ATOM 3483 C C . ASP A 1 239 ? 2.091 16.387 16.086 1.00 28.34 239 ASP A C 1
ATOM 3484 O O . ASP A 1 239 ? 3.161 16.814 16.564 1.00 30.44 239 ASP A O 1
ATOM 3493 N N . LEU A 1 240 ? 2.050 15.726 14.928 1.00 28.17 240 LEU A N 1
ATOM 3494 C CA . LEU A 1 240 ? 3.240 15.635 14.093 1.00 30.09 240 LEU A CA 1
ATOM 3495 C C . LEU A 1 240 ? 3.781 16.952 13.725 1.00 36.69 240 LEU A C 1
ATOM 3496 O O . LEU A 1 240 ? 4.999 17.157 13.722 1.00 32.64 240 LEU A O 1
ATOM 3512 N N . VAL A 1 241 ? 2.896 17.792 13.212 1.00 31.12 241 VAL A N 1
ATOM 3513 C CA . VAL A 1 241 ? 3.333 19.048 12.648 1.00 32.21 241 VAL A CA 1
ATOM 3514 C C . VAL A 1 241 ? 4.007 19.871 13.723 1.00 36.12 241 VAL A C 1
ATOM 3515 O O . VAL A 1 241 ? 5.068 20.476 13.492 1.00 38.25 241 VAL A O 1
ATOM 3528 N N . GLU A 1 242 ? 3.429 19.864 14.922 1.00 33.70 242 GLU A N 1
ATOM 3529 C CA . GLU A 1 242 ? 4.049 20.561 16.046 1.00 35.53 242 GLU A CA 1
ATOM 3530 C C . GLU A 1 242 ? 5.429 19.990 16.368 1.00 39.99 242 GLU A C 1
ATOM 3531 O O . GLU A 1 242 ? 6.379 20.736 16.618 1.00 41.63 242 GLU A O 1
ATOM 3543 N N . LEU A 1 243 ? 5.551 18.664 16.408 1.00 32.10 243 LEU A N 1
ATOM 3544 C CA . LEU A 1 243 ? 6.830 18.047 16.723 1.00 31.30 243 LEU A CA 1
ATOM 3545 C C . LEU A 1 243 ? 7.870 18.343 15.654 1.00 37.24 243 LEU A C 1
ATOM 3546 O O . LEU A 1 243 ? 9.059 18.548 15.959 1.00 39.50 243 LEU A O 1
ATOM 3562 N N . ALA A 1 244 ? 7.470 18.311 14.389 1.00 37.25 244 ALA A N 1
ATOM 3563 C CA . ALA A 1 244 ? 8.442 18.462 13.323 1.00 44.68 244 ALA A CA 1
ATOM 3564 C C . ALA A 1 244 ? 8.860 19.928 13.245 1.00 51.34 244 ALA A C 1
ATOM 3565 O O . ALA A 1 244 ? 8.151 20.837 13.692 1.00 52.77 244 ALA A O 1
ATOM 3572 N N . GLY A 1 245 ? 10.043 20.151 12.704 1.00 56.49 245 GLY A N 1
ATOM 3573 C CA . GLY A 1 245 ? 10.632 21.479 12.717 1.00 72.51 245 GLY A CA 1
ATOM 3574 C C . GLY A 1 245 ? 11.472 21.758 13.951 1.00 77.83 245 GLY A C 1
ATOM 3575 O O . GLY A 1 245 ? 12.569 22.306 13.842 1.00 83.68 245 GLY A O 1
ATOM 3579 N N . GLY A 1 246 ? 10.976 21.385 15.129 1.00 72.50 246 GLY A N 1
ATOM 3580 C CA . GLY A 1 246 ? 11.760 21.503 16.344 1.00 70.91 246 GLY A CA 1
ATOM 3581 C C . GLY A 1 246 ? 12.602 20.276 16.628 1.00 71.31 246 GLY A C 1
ATOM 3582 O O . GLY A 1 246 ? 13.578 20.353 17.383 1.00 74.32 246 GLY A O 1
ATOM 3586 N N . LYS A 1 247 ? 12.241 19.135 16.035 1.00 65.43 247 LYS A N 1
ATOM 3587 C CA . LYS A 1 247 ? 12.970 17.888 16.268 1.00 68.55 247 LYS A CA 1
ATOM 3588 C C . LYS A 1 247 ? 14.248 17.886 15.430 1.00 73.64 247 LYS A C 1
ATOM 3589 O O . LYS A 1 247 ? 14.219 17.641 14.221 1.00 60.20 247 LYS A O 1
ATOM 3608 N N . LYS A 1 248 ? 15.386 18.098 16.082 1.00 86.99 248 LYS A N 1
ATOM 3609 C CA . LYS A 1 248 ? 16.628 18.365 15.371 1.00 96.27 248 LYS A CA 1
ATOM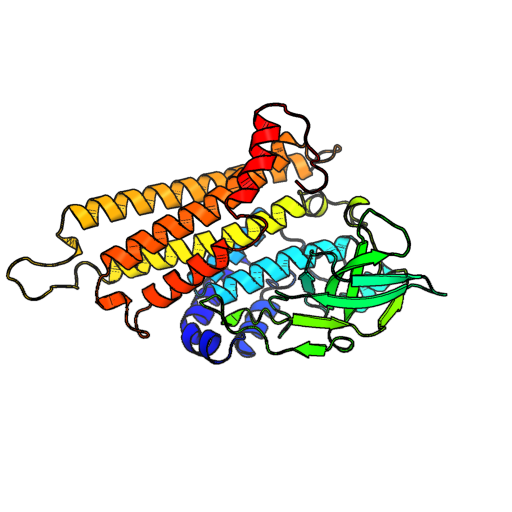 3610 C C . LYS A 1 248 ? 17.512 17.134 15.175 1.00 99.43 248 LYS A C 1
ATOM 3611 O O . LYS A 1 248 ? 18.174 17.042 14.140 1.00 102.92 248 LYS A O 1
ATOM 3630 N N . GLY A 1 249 ? 17.522 16.146 16.083 1.00 94.58 249 GLY A N 1
ATOM 3631 C CA . GLY A 1 249 ? 18.389 14.988 15.893 1.00 96.80 249 GLY A CA 1
ATOM 3632 C C . GLY A 1 249 ? 19.834 15.332 16.210 1.00 100.33 249 GLY A C 1
ATOM 3633 O O . GLY A 1 249 ? 20.141 16.428 16.647 1.00 103.24 249 GLY A O 1
ATOM 3637 N N . LEU A 1 250 ? 20.749 14.381 16.021 1.00 100.33 250 LEU A N 1
ATOM 3638 C CA . LEU A 1 250 ? 22.119 14.646 16.448 1.00 103.28 250 LEU A CA 1
ATOM 3639 C C . LEU A 1 250 ? 23.181 14.544 15.358 1.00 109.98 250 LEU A C 1
ATOM 3640 O O . LEU A 1 250 ? 24.300 15.028 15.573 1.00 110.86 250 LEU A O 1
ATOM 3656 N N . GLY A 1 251 ? 22.880 13.959 14.204 1.00 114.76 251 GLY A N 1
ATOM 3657 C CA . GLY A 1 251 ? 23.773 14.103 13.068 1.00 123.38 251 GLY A CA 1
ATOM 3658 C C . GLY A 1 251 ? 23.853 15.559 12.647 1.00 127.34 251 GLY A C 1
ATOM 3659 O O . GLY A 1 251 ? 23.239 16.418 13.289 1.00 126.93 251 GLY A O 1
ATOM 3663 N N . THR A 1 252 ? 24.589 15.866 11.579 1.00 128.76 252 THR A N 1
ATOM 3664 C CA . THR A 1 252 ? 24.661 17.230 11.067 1.00 128.81 252 THR A CA 1
ATOM 3665 C C . THR A 1 252 ? 23.716 17.472 9.883 1.00 127.53 252 THR A C 1
ATOM 3666 O O . THR A 1 252 ? 23.867 18.479 9.184 1.00 127.57 252 THR A O 1
ATOM 3677 N N . THR A 1 253 ? 22.755 16.573 9.639 1.00 122.98 253 THR A N 1
ATOM 3678 C CA . THR A 1 253 ? 21.498 16.963 9.002 1.00 114.54 253 THR A CA 1
ATOM 3679 C C . THR A 1 253 ? 20.689 17.795 9.998 1.00 111.63 253 THR A C 1
ATOM 3680 O O . THR A 1 253 ? 21.132 18.071 11.117 1.00 110.79 253 THR A O 1
ATOM 3691 N N . ARG A 1 254 ? 19.489 18.220 9.600 1.00 105.85 254 ARG A N 1
ATOM 3692 C CA . ARG A 1 254 ? 18.721 19.063 10.508 1.00 97.19 254 ARG A CA 1
ATOM 3693 C C . ARG A 1 254 ? 17.311 18.496 10.697 1.00 83.61 254 ARG A C 1
ATOM 3694 O O . ARG A 1 254 ? 17.132 17.272 10.705 1.00 78.29 254 ARG A O 1
ATOM 3715 N N . THR A 1 255 ? 16.304 19.364 10.803 1.00 75.10 255 THR A N 1
ATOM 3716 C CA . THR A 1 255 ? 15.083 18.989 11.501 1.00 60.66 255 THR A CA 1
ATOM 3717 C C . THR A 1 255 ? 14.260 17.962 10.701 1.00 56.32 255 THR A C 1
ATOM 3718 O O . THR A 1 255 ? 14.451 17.744 9.495 1.00 48.98 255 THR A O 1
ATOM 3729 N N . LEU A 1 256 ? 13.317 17.326 11.403 1.00 43.69 256 LEU A N 1
ATOM 3730 C CA . LEU A 1 256 ? 12.435 16.356 10.756 1.00 40.33 256 LEU A CA 1
ATOM 3731 C C . LEU A 1 256 ? 11.608 17.032 9.676 1.00 35.74 256 LEU A C 1
ATOM 3732 O O . LEU A 1 256 ? 11.387 16.465 8.591 1.00 36.63 256 LEU A O 1
ATOM 3748 N N . ALA A 1 257 ? 11.183 18.276 9.933 1.00 36.69 257 ALA A N 1
ATOM 3749 C CA . ALA A 1 257 ? 10.351 18.973 8.958 1.00 38.99 257 ALA A CA 1
ATOM 3750 C C . ALA A 1 257 ? 11.122 19.328 7.702 1.00 39.24 257 ALA A C 1
ATOM 3751 O O . ALA A 1 257 ? 10.503 19.600 6.667 1.00 36.73 257 ALA A O 1
ATOM 3758 N N . GLU A 1 258 ? 12.448 19.347 7.758 1.00 38.88 258 GLU A N 1
ATOM 3759 C CA . GLU A 1 258 ? 13.241 19.707 6.580 1.00 40.92 258 GLU A CA 1
ATOM 3760 C C . GLU A 1 258 ? 13.507 18.523 5.649 1.00 42.11 258 GLU A C 1
ATOM 3761 O O . GLU A 1 258 ? 14.081 18.707 4.569 1.00 40.98 258 GLU A O 1
ATOM 3773 N N . ARG A 1 259 ? 13.085 17.320 6.010 1.00 38.15 259 ARG A N 1
ATOM 3774 C CA . ARG A 1 259 ? 13.286 16.165 5.145 1.00 36.65 259 ARG A CA 1
ATOM 3775 C C . ARG A 1 259 ? 12.167 16.066 4.106 1.00 37.95 259 ARG A C 1
ATOM 3776 O O . ARG A 1 259 ? 10.986 16.210 4.437 1.00 34.19 259 ARG A O 1
ATOM 3797 N N . SER A 1 260 ? 12.553 15.838 2.846 1.00 35.65 260 SER A N 1
ATOM 3798 C CA . SER A 1 260 ? 11.584 15.671 1.766 1.00 36.48 260 SER A CA 1
ATOM 3799 C C . SER A 1 260 ? 10.551 14.607 2.101 1.00 36.06 260 SER A C 1
ATOM 3800 O O . SER A 1 260 ? 9.368 14.745 1.769 1.00 33.20 260 SER A O 1
ATOM 3808 N N . ALA A 1 261 ? 10.982 13.515 2.723 1.00 33.61 261 ALA A N 1
ATOM 3809 C CA . ALA A 1 261 ? 10.052 12.424 2.998 1.00 34.76 261 ALA A CA 1
ATOM 3810 C C . ALA A 1 261 ? 8.968 12.861 3.972 1.00 30.06 261 ALA A C 1
ATOM 3811 O O . ALA A 1 261 ? 7.827 12.399 3.883 1.00 29.73 261 ALA A O 1
ATOM 3818 N N . THR A 1 262 ? 9.334 13.686 4.964 1.00 28.26 262 THR A N 1
ATOM 3819 C CA . THR A 1 262 ? 8.362 14.176 5.928 1.00 27.42 262 THR A CA 1
ATOM 3820 C C . THR A 1 262 ? 7.340 15.060 5.223 1.00 27.77 262 THR A C 1
ATOM 3821 O O . THR A 1 262 ? 6.124 14.996 5.501 1.00 29.77 262 THR A O 1
ATOM 3832 N N . GLN A 1 263 ? 7.837 15.920 4.326 1.00 29.56 263 GLN A N 1
ATOM 3833 C CA . GLN A 1 263 ? 6.961 16.824 3.596 1.00 26.88 263 GLN A CA 1
ATOM 3834 C C . GLN A 1 263 ? 5.974 16.052 2.741 1.00 29.63 263 GLN A C 1
ATOM 3835 O O . GLN A 1 263 ? 4.763 16.318 2.774 1.00 29.28 263 GLN A O 1
ATOM 3849 N N . ALA A 1 264 ? 6.468 15.061 1.998 1.00 28.19 264 ALA A N 1
ATOM 3850 C CA . ALA A 1 264 ? 5.578 14.299 1.128 1.00 27.60 264 ALA A CA 1
ATOM 3851 C C . ALA A 1 264 ? 4.572 13.522 1.958 1.00 27.72 264 ALA A C 1
ATOM 3852 O O . ALA A 1 264 ? 3.404 13.393 1.580 1.00 29.59 264 ALA A O 1
ATOM 3859 N N . ALA A 1 265 ? 5.014 12.975 3.093 1.00 28.60 265 ALA A N 1
ATOM 3860 C CA . ALA A 1 265 ? 4.096 12.208 3.932 1.00 29.48 265 ALA A CA 1
ATOM 3861 C C . ALA A 1 265 ? 3.050 13.107 4.582 1.00 27.74 265 ALA A C 1
ATOM 3862 O O . ALA A 1 265 ? 1.888 12.706 4.732 1.00 28.62 265 ALA A O 1
ATOM 3869 N N . ALA A 1 266 ? 3.445 14.305 5.023 1.00 27.70 266 ALA A N 1
ATOM 3870 C CA . ALA A 1 266 ? 2.471 15.247 5.569 1.00 29.53 266 ALA A CA 1
ATOM 3871 C C . ALA A 1 266 ? 1.412 15.594 4.519 1.00 29.32 266 ALA A C 1
ATOM 3872 O O . ALA A 1 266 ? 0.200 15.554 4.791 1.00 30.76 266 ALA A O 1
ATOM 3879 N N . ALA A 1 267 ? 1.841 15.873 3.294 1.00 30.28 267 ALA A N 1
ATOM 3880 C CA . ALA A 1 267 ? 0.871 16.176 2.251 1.00 27.92 267 ALA A CA 1
ATOM 3881 C C . ALA A 1 267 ? -0.042 14.999 1.949 1.00 28.46 267 ALA A C 1
ATOM 3882 O O . ALA A 1 267 ? -1.232 15.192 1.649 1.00 28.28 267 ALA A O 1
ATOM 3889 N N . THR A 1 268 ? 0.538 13.805 1.861 1.00 26.94 268 THR A N 1
ATOM 3890 C CA . THR A 1 268 ? -0.253 12.618 1.563 1.00 28.77 268 THR A CA 1
ATOM 3891 C C . THR A 1 268 ? -1.303 12.413 2.647 1.00 25.08 268 THR A C 1
ATOM 3892 O O . THR A 1 268 ? -2.480 12.121 2.363 1.00 26.96 268 THR A O 1
ATOM 3903 N N . ALA A 1 269 ? -0.902 12.593 3.915 1.00 26.03 269 ALA A N 1
ATOM 3904 C CA . ALA A 1 269 ? -1.838 12.345 5.009 1.00 26.64 269 ALA A CA 1
ATOM 3905 C C . ALA A 1 269 ? -2.916 13.398 5.081 1.00 27.61 269 ALA A C 1
ATOM 3906 O O . ALA A 1 269 ? -4.095 13.068 5.274 1.00 26.71 269 ALA A O 1
ATOM 3913 N N . GLU A 1 270 ? -2.533 14.671 4.912 1.00 27.87 270 GLU A N 1
ATOM 3914 C CA . GLU A 1 270 ? -3.494 15.765 4.942 1.00 28.00 270 GLU A CA 1
ATOM 3915 C C . GLU A 1 270 ? -4.547 15.599 3.853 1.00 25.11 270 GLU A C 1
ATOM 3916 O O . GLU A 1 270 ? -5.749 15.765 4.123 1.00 27.93 270 GLU A O 1
ATOM 3928 N N . SER A 1 271 ? -4.138 15.264 2.624 1.00 25.88 271 SER A N 1
ATOM 3929 C CA . SER A 1 271 ? -5.129 15.120 1.559 1.00 26.51 271 SER A CA 1
ATOM 3930 C C . SER A 1 271 ? -5.967 13.855 1.753 1.00 25.36 271 SER A C 1
ATOM 3931 O O . SER A 1 271 ? -7.169 13.857 1.497 1.00 25.54 271 SER A O 1
ATOM 3939 N N . ALA A 1 272 ? -5.364 12.763 2.224 1.00 23.92 272 ALA A N 1
ATOM 3940 C CA . ALA A 1 272 ? -6.153 11.556 2.446 1.00 24.44 272 ALA A CA 1
ATOM 3941 C C . ALA A 1 272 ? -7.218 11.772 3.513 1.00 23.67 272 ALA A C 1
ATOM 3942 O O . ALA A 1 272 ? -8.356 11.312 3.354 1.00 25.31 272 ALA A O 1
ATOM 3949 N N . LEU A 1 273 ? -6.843 12.406 4.627 1.00 25.24 273 LEU A N 1
ATOM 3950 C CA . LEU A 1 273 ? -7.802 12.698 5.679 1.00 24.65 273 LEU A CA 1
ATOM 3951 C C . LEU A 1 273 ? -8.850 13.688 5.204 1.00 25.46 273 LEU A C 1
ATOM 3952 O O . LEU A 1 273 ? -10.043 13.501 5.470 1.00 25.42 273 LEU A O 1
ATOM 3968 N N . GLY A 1 274 ? -8.432 14.728 4.459 1.00 25.47 274 GLY A N 1
ATOM 3969 C CA . GLY A 1 274 ? -9.399 15.697 3.977 1.00 27.18 274 GLY A CA 1
ATOM 3970 C C . GLY A 1 274 ? -10.409 15.061 3.049 1.00 25.63 274 GLY A C 1
ATOM 3971 O O . GLY A 1 274 ? -11.589 15.415 3.059 1.00 25.56 274 GLY A O 1
ATOM 3975 N N . ALA A 1 275 ? -9.936 14.144 2.204 1.00 23.13 275 ALA A N 1
ATOM 3976 C CA . ALA A 1 275 ? -10.810 13.454 1.270 1.00 23.77 275 ALA A CA 1
ATOM 3977 C C . ALA A 1 275 ? -11.805 12.558 2.017 1.00 24.10 275 ALA A C 1
ATOM 3978 O O . ALA A 1 275 ? -13.007 12.551 1.723 1.00 22.97 275 ALA A O 1
ATOM 3985 N N . ALA A 1 276 ? -11.324 11.805 3.000 1.00 23.50 276 ALA A N 1
ATOM 3986 C CA . ALA A 1 276 ? -12.222 10.962 3.788 1.00 23.69 276 ALA A CA 1
ATOM 3987 C C . ALA A 1 276 ? -13.280 11.790 4.508 1.00 23.60 276 ALA A C 1
ATOM 3988 O O . ALA A 1 276 ? -14.463 11.421 4.554 1.00 24.74 276 ALA A O 1
ATOM 3995 N N . ARG A 1 277 ? -12.870 12.914 5.062 1.00 23.30 277 ARG A N 1
ATOM 3996 C CA . ARG A 1 277 ? -13.804 13.775 5.774 1.00 21.51 277 ARG A CA 1
ATOM 3997 C C . ARG A 1 277 ? -14.811 14.397 4.821 1.00 23.49 277 ARG A C 1
ATOM 3998 O O . ARG A 1 277 ? -16.011 14.504 5.144 1.00 26.75 277 ARG A O 1
ATOM 4019 N N . ALA A 1 278 ? -14.351 14.814 3.655 1.00 24.92 278 ALA A N 1
ATOM 4020 C CA . ALA A 1 278 ? -15.263 15.401 2.688 1.00 24.18 278 ALA A CA 1
ATOM 4021 C C . ALA A 1 278 ? -16.316 14.408 2.227 1.00 26.75 278 ALA A C 1
ATOM 4022 O O . ALA A 1 278 ? -17.491 14.780 2.104 1.00 27.34 278 ALA A O 1
ATOM 4029 N N . LEU A 1 279 ? -15.932 13.155 1.955 1.00 23.63 279 LEU A N 1
ATOM 4030 C CA . LEU A 1 279 ? -16.924 12.143 1.593 1.00 23.60 279 LEU A CA 1
ATOM 4031 C C . LEU A 1 279 ? -17.912 11.908 2.734 1.00 25.64 279 LEU A C 1
ATOM 4032 O O . LEU A 1 279 ? -19.135 11.836 2.520 1.00 25.36 279 LEU A O 1
ATOM 4048 N N . PHE A 1 280 ? -17.382 11.764 3.959 1.00 27.00 280 PHE A N 1
ATOM 4049 C CA . PHE A 1 280 ? -18.185 11.545 5.159 1.00 25.78 280 PHE A CA 1
ATOM 4050 C C . PHE A 1 280 ? -19.334 12.550 5.259 1.00 26.11 280 PHE A C 1
ATOM 4051 O O . PHE A 1 280 ? -20.503 12.153 5.361 1.00 28.34 280 PHE A O 1
ATOM 4068 N N . TYR A 1 281 ? -19.025 13.847 5.188 1.00 26.14 281 TYR A N 1
ATOM 4069 C CA . TYR A 1 281 ? -20.064 14.858 5.354 1.00 27.71 281 TYR A CA 1
ATOM 4070 C C . TYR A 1 281 ? -20.921 14.958 4.100 1.00 30.50 281 TYR A C 1
ATOM 4071 O O . TYR A 1 281 ? -22.113 15.226 4.221 1.00 29.34 281 TYR A O 1
ATOM 4089 N N . GLU A 1 282 ? -20.364 14.687 2.913 1.00 27.00 282 GLU A N 1
ATOM 4090 C CA . GLU A 1 282 ? -21.182 14.678 1.696 1.00 29.15 282 GLU A CA 1
ATOM 4091 C C . GLU A 1 282 ? -22.290 13.637 1.756 1.00 29.61 282 GLU A C 1
ATOM 4092 O O . GLU A 1 282 ? -23.455 13.944 1.447 1.00 29.00 282 GLU A O 1
ATOM 4104 N N . VAL A 1 283 ? -21.960 12.398 2.137 1.00 26.31 283 VAL A N 1
ATOM 4105 C CA . VAL A 1 283 ? -22.986 11.359 2.156 1.00 27.03 283 VAL A CA 1
ATOM 4106 C C . VAL A 1 283 ? -23.992 11.594 3.285 1.00 29.82 283 VAL A C 1
ATOM 4107 O O . VAL A 1 283 ? -25.191 11.345 3.115 1.00 27.75 283 VAL A O 1
ATOM 4120 N N . ILE A 1 284 ? -23.551 12.125 4.426 1.00 27.87 284 ILE A N 1
ATOM 4121 C CA . ILE A 1 284 ? -24.504 12.419 5.505 1.00 27.03 284 ILE A CA 1
ATOM 4122 C C . ILE A 1 284 ? -25.556 13.411 5.012 1.00 28.42 284 ILE A C 1
ATOM 4123 O O . ILE A 1 284 ? -26.763 13.242 5.243 1.00 30.20 284 ILE A O 1
ATOM 4139 N N . GLU A 1 285 ? -25.105 14.468 4.332 1.00 27.83 285 GLU A N 1
ATOM 4140 C CA . GLU A 1 285 ? -26.025 15.505 3.869 1.00 29.08 285 GLU A CA 1
ATOM 4141 C C . GLU A 1 285 ? -26.979 14.960 2.818 1.00 31.85 285 GLU A C 1
ATOM 4142 O O . GLU A 1 285 ? -28.162 15.315 2.812 1.00 32.17 285 GLU A O 1
ATOM 4154 N N . ALA A 1 286 ? -26.475 14.135 1.904 1.00 29.79 286 ALA A N 1
ATOM 4155 C CA . ALA A 1 286 ? -27.332 13.507 0.899 1.00 29.94 286 ALA A CA 1
ATOM 4156 C C . ALA A 1 286 ? -28.412 12.645 1.549 1.00 34.28 286 ALA A C 1
ATOM 4157 O O . ALA A 1 286 ? -29.594 12.696 1.163 1.00 32.46 286 ALA A O 1
ATOM 4164 N N . ALA A 1 287 ? -28.029 11.848 2.543 1.00 28.21 287 ALA A N 1
ATOM 4165 C CA . ALA A 1 287 ? -28.987 10.999 3.223 1.00 30.50 287 ALA A CA 1
ATOM 4166 C C . ALA A 1 287 ? -29.942 11.844 4.062 1.00 32.55 287 ALA A C 1
ATOM 4167 O O . ALA A 1 287 ? -31.122 11.506 4.207 1.00 32.41 287 ALA A O 1
ATOM 4174 N N . TRP A 1 288 ? -29.447 12.927 4.646 1.00 29.92 288 TRP A N 1
ATOM 4175 C CA . TRP A 1 288 ? -30.320 13.784 5.450 1.00 30.42 288 TRP A CA 1
ATOM 4176 C C . TRP A 1 288 ? -31.411 14.395 4.589 1.00 35.85 288 TRP A C 1
ATOM 4177 O O . TRP A 1 288 ? -32.575 14.473 5.005 1.00 33.10 288 TRP A O 1
ATOM 4198 N N . GLN A 1 289 ? -31.059 14.810 3.373 1.00 32.66 289 GLN A N 1
ATOM 4199 C CA . GLN A 1 289 ? -32.065 15.397 2.495 1.00 34.18 289 GLN A CA 1
ATOM 4200 C C . GLN A 1 289 ? -33.202 14.422 2.253 1.00 36.82 289 GLN A C 1
ATOM 4201 O O . GLN A 1 289 ? -34.376 14.767 2.417 1.00 39.14 289 GLN A O 1
ATOM 4215 N N . VAL A 1 290 ? -32.881 13.182 1.906 1.00 32.19 290 VAL A N 1
ATOM 4216 C CA . VAL A 1 290 ? -33.953 12.243 1.590 1.00 32.02 290 VAL A CA 1
ATOM 4217 C C . VAL A 1 290 ? -34.620 11.650 2.815 1.00 35.23 290 VAL A C 1
ATOM 4218 O O . VAL A 1 290 ? -35.656 10.987 2.692 1.00 35.22 290 VAL A O 1
ATOM 4231 N N . SER A 1 291 ? -34.051 11.842 4.000 1.00 32.11 291 SER A N 1
ATOM 4232 C CA . SER A 1 291 ? -34.763 11.461 5.206 1.00 32.91 291 SER A CA 1
ATOM 4233 C C . SER A 1 291 ? -36.036 12.258 5.419 1.00 33.69 291 SER A C 1
ATOM 4234 O O . SER A 1 291 ? -36.819 11.913 6.325 1.00 34.47 291 SER A O 1
ATOM 4242 N N . HIS A 1 292 ? -36.233 13.320 4.643 1.00 34.44 292 HIS A N 1
ATOM 4243 C CA . HIS A 1 292 ? -37.421 14.158 4.714 1.00 35.60 292 HIS A CA 1
ATOM 4244 C C . HIS A 1 292 ? -38.500 13.700 3.758 1.00 37.06 292 HIS A C 1
ATOM 4245 O O . HIS A 1 292 ? -39.602 14.253 3.785 1.00 40.21 292 HIS A O 1
ATOM 4259 N N . ASP A 1 293 ? -38.219 12.698 2.960 1.00 34.85 293 ASP A N 1
ATOM 4260 C CA . ASP A 1 293 ? -39.150 12.218 1.952 1.00 39.32 293 ASP A CA 1
ATOM 4261 C C . ASP A 1 293 ? -40.030 11.090 2.492 1.00 39.71 293 ASP A C 1
ATOM 4262 O O . ASP A 1 293 ? -39.762 10.459 3.515 1.00 35.19 293 ASP A O 1
ATOM 4271 N N . ALA A 1 294 ? -41.119 10.846 1.780 1.00 33.80 294 ALA A N 1
ATOM 4272 C CA . ALA A 1 294 ? -42.094 9.896 2.284 1.00 34.36 294 ALA A CA 1
ATOM 4273 C C . ALA A 1 294 ? -41.566 8.472 2.358 1.00 35.56 294 ALA A C 1
ATOM 4274 O O . ALA A 1 294 ? -41.927 7.734 3.288 1.00 37.29 294 ALA A O 1
ATOM 4281 N N . GLU A 1 295 ? -40.778 8.039 1.368 1.00 34.98 295 GLU A N 1
ATOM 4282 C CA . GLU A 1 295 ? -40.290 6.672 1.310 1.00 37.49 295 GLU A CA 1
ATOM 4283 C C . GLU A 1 295 ? -39.068 6.482 2.217 1.00 34.13 295 GLU A C 1
ATOM 4284 O O . GLU A 1 295 ? -38.341 7.424 2.526 1.00 38.16 295 GLU A O 1
ATOM 4296 N N . ALA A 1 296 ? -38.872 5.247 2.652 1.00 35.10 296 ALA A N 1
ATOM 4297 C CA . ALA A 1 296 ? -37.687 4.922 3.438 1.00 37.27 296 ALA A CA 1
ATOM 4298 C C . ALA A 1 296 ? -36.435 5.294 2.650 1.00 37.34 296 ALA A C 1
ATOM 4299 O O . ALA A 1 296 ? -36.394 5.200 1.420 1.00 36.85 296 ALA A O 1
ATOM 4306 N N . VAL A 1 297 ? -35.417 5.759 3.367 1.00 36.16 297 VAL A N 1
ATOM 4307 C CA . VAL A 1 297 ? -34.155 6.069 2.693 1.00 37.68 297 VAL A CA 1
ATOM 4308 C C . VAL A 1 297 ? -33.676 4.830 1.945 1.00 33.11 297 VAL A C 1
ATOM 4309 O O . VAL A 1 297 ? -33.609 3.728 2.538 1.00 36.31 297 VAL A O 1
ATOM 4322 N N . PRO A 1 298 ? -33.357 4.953 0.660 1.00 32.33 298 PRO A N 1
ATOM 4323 C CA . PRO A 1 298 ? -33.122 3.771 -0.167 1.00 33.98 298 PRO A CA 1
ATOM 4324 C C . PRO A 1 298 ? -31.796 3.109 0.132 1.00 38.69 298 PRO A C 1
ATOM 4325 O O . PRO A 1 298 ? -30.878 3.705 0.706 1.00 35.27 298 PRO A O 1
ATOM 4336 N N . VAL A 1 299 ? -31.700 1.868 -0.345 1.00 39.45 299 VAL A N 1
ATOM 4337 C CA . VAL A 1 299 ? -30.512 1.045 -0.130 1.00 36.64 299 VAL A CA 1
ATOM 4338 C C . VAL A 1 299 ? -29.276 1.696 -0.734 1.00 36.50 299 VAL A C 1
ATOM 4339 O O . VAL A 1 299 ? -28.189 1.648 -0.141 1.00 35.01 299 VAL A O 1
ATOM 4352 N N . THR A 1 300 ? -29.400 2.284 -1.929 1.00 34.86 300 THR A N 1
ATOM 4353 C CA . THR A 1 300 ? -28.237 2.927 -2.534 1.00 37.63 300 THR A CA 1
ATOM 4354 C C . THR A 1 300 ? -27.660 3.986 -1.593 1.00 34.84 300 THR A C 1
ATOM 4355 O O . THR A 1 300 ? -26.432 4.091 -1.429 1.00 36.44 300 THR A O 1
ATOM 4366 N N . MET A 1 301 ? -28.538 4.756 -0.934 1.00 32.19 301 MET A N 1
ATOM 4367 C CA . MET A 1 301 ? -28.079 5.800 -0.023 1.00 31.99 301 MET A CA 1
ATOM 4368 C C . MET A 1 301 ? -27.484 5.202 1.243 1.00 32.59 301 MET A C 1
ATOM 4369 O O . MET A 1 301 ? -26.456 5.694 1.748 1.00 31.21 301 MET A O 1
ATOM 4383 N N . ARG A 1 302 ? -28.146 4.185 1.792 1.00 30.24 302 ARG A N 1
ATOM 4384 C CA . ARG A 1 302 ? -27.622 3.490 2.960 1.00 32.88 302 ARG A CA 1
ATOM 4385 C C . ARG A 1 302 ? -26.255 2.922 2.652 1.00 33.65 302 ARG A C 1
ATOM 4386 O O . ARG A 1 302 ? -25.352 2.933 3.505 1.00 30.32 302 ARG A O 1
ATOM 4407 N N . ASN A 1 303 ? -26.086 2.431 1.423 1.00 30.91 303 ASN A N 1
ATOM 4408 C CA . ASN A 1 303 ? -24.797 1.861 1.047 1.00 30.62 303 ASN A CA 1
ATOM 4409 C C . ASN A 1 303 ? -23.689 2.904 1.053 1.00 28.20 303 ASN A C 1
ATOM 4410 O O . ASN A 1 303 ? -22.564 2.617 1.505 1.00 29.94 303 ASN A O 1
ATOM 4421 N N . ARG A 1 304 ? -23.981 4.103 0.566 1.00 29.53 304 ARG A N 1
ATOM 4422 C CA . ARG A 1 304 ? -22.990 5.170 0.546 1.00 28.99 304 ARG A CA 1
ATOM 4423 C C . ARG A 1 304 ? -22.527 5.507 1.959 1.00 29.60 304 ARG A C 1
ATOM 4424 O O . ARG A 1 304 ? -21.351 5.834 2.166 1.00 29.70 304 ARG A O 1
ATOM 4445 N N . LEU A 1 305 ? -23.450 5.477 2.941 1.00 27.87 305 LEU A N 1
ATOM 4446 C CA . LEU A 1 305 ? -23.068 5.767 4.327 1.00 27.74 305 LEU A CA 1
ATOM 4447 C C . LEU A 1 305 ? -22.081 4.746 4.869 1.00 26.07 305 LEU A C 1
ATOM 4448 O O . LEU A 1 305 ? -21.123 5.095 5.576 1.00 26.00 305 LEU A O 1
ATOM 4464 N N . ARG A 1 306 ? -22.310 3.469 4.583 1.00 26.39 306 ARG A N 1
ATOM 4465 C CA . ARG A 1 306 ? -21.447 2.422 5.091 1.00 27.58 306 ARG A CA 1
ATOM 4466 C C . ARG A 1 306 ? -20.098 2.428 4.390 1.00 25.82 306 ARG A C 1
ATOM 4467 O O . ARG A 1 306 ? -19.073 2.159 5.037 1.00 26.18 306 ARG A O 1
ATOM 4488 N N . LEU A 1 307 ? -20.097 2.739 3.083 1.00 26.17 307 LEU A N 1
ATOM 4489 C CA . LEU A 1 307 ? -18.841 2.874 2.347 1.00 25.93 307 LEU A CA 1
ATOM 4490 C C . LEU A 1 307 ? -17.984 3.966 2.950 1.00 24.54 307 LEU A C 1
ATOM 4491 O O . LEU A 1 307 ? -16.772 3.776 3.183 1.00 26.98 307 LEU A O 1
ATOM 4507 N N . ALA A 1 308 ? -18.609 5.126 3.229 1.00 24.77 308 ALA A N 1
ATOM 4508 C CA . ALA A 1 308 ? -17.884 6.274 3.736 1.00 23.53 308 ALA A CA 1
ATOM 4509 C C . ALA A 1 308 ? -17.418 6.061 5.167 1.00 25.51 308 ALA A C 1
ATOM 4510 O O . ALA A 1 308 ? -16.330 6.516 5.526 1.00 25.69 308 ALA A O 1
ATOM 4517 N N . ALA A 1 309 ? -18.234 5.409 6.014 1.00 24.25 309 ALA A N 1
ATOM 4518 C CA . ALA A 1 309 ? -17.829 5.174 7.396 1.00 23.33 309 ALA A CA 1
ATOM 4519 C C . ALA A 1 309 ? -16.586 4.285 7.481 1.00 23.68 309 ALA A C 1
ATOM 4520 O O . ALA A 1 309 ? -15.642 4.568 8.239 1.00 24.50 309 ALA A O 1
ATOM 4527 N N . THR A 1 310 ? -16.594 3.174 6.750 1.00 23.48 310 THR A N 1
ATOM 4528 C CA . THR A 1 310 ? -15.451 2.266 6.756 1.00 23.98 310 THR A CA 1
ATOM 4529 C C . THR A 1 310 ? -14.211 2.948 6.176 1.00 23.90 310 THR A C 1
ATOM 4530 O O . THR A 1 310 ? -13.133 2.916 6.780 1.00 25.16 310 THR A O 1
ATOM 4541 N N . HIS A 1 311 ? -14.364 3.620 5.045 1.00 25.06 311 HIS A N 1
ATOM 4542 C CA . HIS A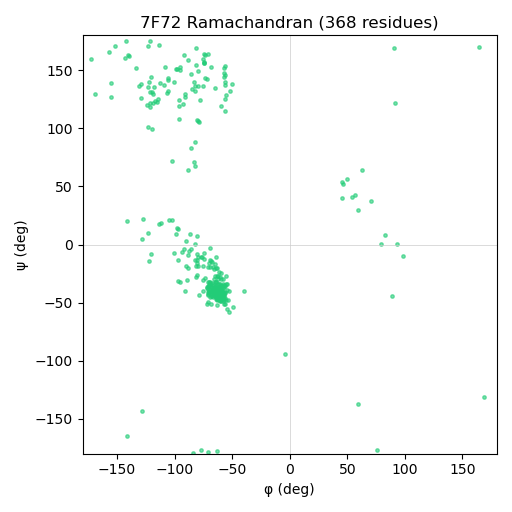 1 311 ? -13.238 4.367 4.494 1.00 24.21 311 HIS A CA 1
ATOM 4543 C C . HIS A 1 311 ? -12.685 5.375 5.496 1.00 24.54 311 HIS A C 1
ATOM 4544 O O . HIS A 1 311 ? -11.463 5.562 5.627 1.00 23.01 311 HIS A O 1
ATOM 4558 N N . ALA A 1 312 ? -13.566 6.062 6.217 1.00 22.68 312 ALA A N 1
ATOM 4559 C CA . ALA A 1 312 ? -13.074 7.021 7.195 1.00 23.04 312 ALA A CA 1
ATOM 4560 C C . ALA A 1 312 ? -12.245 6.357 8.295 1.00 24.47 312 ALA A C 1
ATOM 4561 O O . ALA A 1 312 ? -11.194 6.884 8.687 1.00 24.25 312 ALA A O 1
ATOM 4568 N N . VAL A 1 313 ? -12.711 5.226 8.849 1.00 23.30 313 VAL A N 1
ATOM 4569 C CA . VAL A 1 313 ? -11.993 4.601 9.950 1.00 24.49 313 VAL A CA 1
ATOM 4570 C C . VAL A 1 313 ? -10.649 4.059 9.465 1.00 25.38 313 VAL A C 1
ATOM 4571 O O . VAL A 1 313 ? -9.622 4.216 10.151 1.00 23.95 313 VAL A O 1
ATOM 4584 N N . ARG A 1 314 ? -10.646 3.398 8.307 1.00 23.56 314 ARG A N 1
ATOM 4585 C CA . ARG A 1 314 ? -9.427 2.768 7.786 1.00 23.90 314 ARG A CA 1
ATOM 4586 C C . ARG A 1 314 ? -8.420 3.817 7.334 1.00 24.95 314 ARG A C 1
ATOM 4587 O O . ARG A 1 314 ? -7.211 3.696 7.615 1.00 24.02 314 ARG A O 1
ATOM 4608 N N . THR A 1 315 ? -8.902 4.866 6.657 1.00 23.31 315 THR A N 1
ATOM 4609 C CA . THR A 1 315 ? -7.998 5.937 6.249 1.00 22.55 315 THR A CA 1
ATOM 4610 C C . THR A 1 315 ? -7.408 6.630 7.470 1.00 22.92 315 THR A C 1
ATOM 4611 O O . THR A 1 315 ? -6.220 6.970 7.480 1.00 24.62 315 THR A O 1
ATOM 4622 N N . SER A 1 316 ? -8.232 6.869 8.486 1.00 23.83 316 SER A N 1
ATOM 4623 C CA . SER A 1 316 ? -7.766 7.494 9.723 1.00 22.56 316 SER A CA 1
ATOM 4624 C C . SER A 1 316 ? -6.633 6.683 10.357 1.00 24.10 316 SER A C 1
ATOM 4625 O O . SER A 1 316 ? -5.617 7.252 10.786 1.00 23.12 316 SER A O 1
ATOM 4633 N N . ALA A 1 317 ? -6.772 5.365 10.388 1.00 25.26 317 ALA A N 1
ATOM 4634 C CA . ALA A 1 317 ? -5.707 4.543 10.966 1.00 26.30 317 ALA A CA 1
ATOM 4635 C C . ALA A 1 317 ? -4.417 4.649 10.143 1.00 23.96 317 ALA A C 1
ATOM 4636 O O . ALA A 1 317 ? -3.316 4.783 10.712 1.00 25.77 317 ALA A O 1
ATOM 4643 N N . ASP A 1 318 ? -4.537 4.658 8.814 1.00 24.24 318 ASP A N 1
ATOM 4644 C CA . ASP A 1 318 ? -3.375 4.791 7.943 1.00 24.38 318 ASP A CA 1
ATOM 4645 C C . ASP A 1 318 ? -2.673 6.132 8.207 1.00 27.23 318 ASP A C 1
ATOM 4646 O O . ASP A 1 318 ? -1.441 6.194 8.260 1.00 25.23 318 ASP A O 1
ATOM 4655 N N . VAL A 1 319 ? -3.464 7.221 8.340 1.00 24.01 319 VAL A N 1
ATOM 4656 C CA . VAL A 1 319 ? -2.929 8.547 8.657 1.00 22.09 319 VAL A CA 1
ATOM 4657 C C . VAL A 1 319 ? -2.207 8.530 10.003 1.00 25.33 319 VAL A C 1
ATOM 4658 O O . VAL A 1 319 ? -1.076 9.032 10.135 1.00 25.27 319 VAL A O 1
ATOM 4671 N N . VAL A 1 320 ? -2.838 7.958 11.035 1.00 23.20 320 VAL A N 1
ATOM 4672 C CA . VAL A 1 320 ? -2.207 7.981 12.354 1.00 23.76 320 VAL A CA 1
ATOM 4673 C C . VAL A 1 320 ? -0.926 7.137 12.360 1.00 25.59 320 VAL A C 1
ATOM 4674 O O . VAL A 1 320 ? 0.100 7.539 12.932 1.00 24.76 320 VAL A O 1
ATOM 4687 N N . ARG A 1 321 ? -0.944 6.002 11.679 1.00 24.29 321 ARG A N 1
ATOM 4688 C CA . ARG A 1 321 ? 0.254 5.159 11.579 1.00 23.78 321 ARG A CA 1
ATOM 4689 C C . ARG A 1 321 ? 1.377 5.915 10.912 1.00 25.04 321 ARG A C 1
ATOM 4690 O O . ARG A 1 321 ? 2.530 5.818 11.317 1.00 25.97 321 ARG A O 1
ATOM 4711 N N . SER A 1 322 ? 1.061 6.672 9.865 1.00 24.06 322 SER A N 1
ATOM 4712 C CA . SER A 1 322 ? 2.099 7.443 9.199 1.00 24.41 322 SER A CA 1
ATOM 4713 C C . SER A 1 322 ? 2.682 8.501 10.119 1.00 27.35 322 SER A C 1
ATOM 4714 O O . SER A 1 322 ? 3.902 8.696 10.138 1.00 27.16 322 SER A O 1
ATOM 4722 N N . MET A 1 323 ? 1.833 9.215 10.857 1.00 23.63 323 MET A N 1
ATOM 4723 C CA . MET A 1 323 ? 2.337 10.263 11.749 1.00 24.99 323 MET A CA 1
ATOM 4724 C C . MET A 1 323 ? 3.175 9.672 12.869 1.00 24.44 323 MET A C 1
ATOM 4725 O O . MET A 1 323 ? 4.262 10.176 13.180 1.00 26.37 323 MET A O 1
ATOM 4739 N N . TYR A 1 324 ? 2.700 8.554 13.453 1.00 23.15 324 TYR A N 1
ATOM 4740 C CA . TYR A 1 324 ? 3.461 7.843 14.475 1.00 24.03 324 TYR A CA 1
ATOM 4741 C C . TYR A 1 324 ? 4.830 7.436 13.932 1.00 24.47 324 TYR A C 1
ATOM 4742 O O . TYR A 1 324 ? 5.854 7.611 14.615 1.00 26.25 324 TYR A O 1
ATOM 4760 N N . ASP A 1 325 ? 4.877 6.886 12.713 1.00 25.88 325 ASP A N 1
ATOM 4761 C CA . ASP A 1 325 ? 6.140 6.403 12.166 1.00 25.05 325 ASP A CA 1
ATOM 4762 C C . ASP A 1 325 ? 7.100 7.559 11.938 1.00 29.19 325 ASP A C 1
ATOM 4763 O O . ASP A 1 325 ? 8.302 7.437 12.222 1.00 28.37 325 ASP A O 1
ATOM 4772 N N . LEU A 1 326 ? 6.580 8.693 11.460 1.00 26.45 326 LEU A N 1
ATOM 4773 C CA . LEU A 1 326 ? 7.418 9.860 11.204 1.00 29.30 326 LEU A CA 1
ATOM 4774 C C . LEU A 1 326 ? 8.088 10.332 12.478 1.00 29.71 326 LEU A C 1
ATOM 4775 O O . LEU A 1 326 ? 9.254 10.763 12.451 1.00 32.25 326 LEU A O 1
ATOM 4791 N N . ALA A 1 327 ? 7.365 10.241 13.595 1.00 26.08 327 ALA A N 1
ATOM 4792 C CA . ALA A 1 327 ? 7.868 10.723 14.880 1.00 26.87 327 ALA A CA 1
ATOM 4793 C C . ALA A 1 327 ? 8.925 9.814 15.488 1.00 32.17 327 ALA A C 1
ATOM 4794 O O . ALA A 1 327 ? 9.588 10.227 16.457 1.00 33.47 327 ALA A O 1
ATOM 4801 N N . GLY A 1 328 ? 9.097 8.599 14.967 1.00 31.16 328 GLY A N 1
ATOM 4802 C CA . GLY A 1 328 ? 10.274 7.827 15.308 1.00 30.78 328 GLY A CA 1
ATOM 4803 C C . GLY A 1 328 ? 10.384 7.560 16.787 1.00 30.83 328 GLY A C 1
ATOM 4804 O O . GLY A 1 328 ? 9.421 7.194 17.468 1.00 28.24 328 GLY A O 1
ATOM 4808 N N . GLY A 1 329 ? 11.604 7.706 17.290 1.00 30.00 329 GLY A N 1
ATOM 4809 C CA . GLY A 1 329 ? 11.821 7.376 18.690 1.00 31.84 329 GLY A CA 1
ATOM 4810 C C . GLY A 1 329 ? 11.087 8.253 19.671 1.00 33.15 329 GLY A C 1
ATOM 4811 O O . GLY A 1 329 ? 10.908 7.854 20.821 1.00 34.99 329 GLY A O 1
ATOM 4815 N N . THR A 1 330 ? 10.597 9.421 19.253 1.00 30.63 330 THR A N 1
ATOM 4816 C CA . THR A 1 330 ? 9.799 10.234 20.175 1.00 29.60 330 THR A CA 1
ATOM 4817 C C . THR A 1 330 ? 8.519 9.507 20.599 1.00 27.75 330 THR A C 1
ATOM 4818 O O . THR A 1 330 ? 8.136 9.498 21.775 1.00 29.71 330 THR A O 1
ATOM 4829 N N . ALA A 1 331 ? 7.826 8.903 19.626 1.00 26.76 331 ALA A N 1
ATOM 4830 C CA . ALA A 1 331 ? 6.475 8.451 19.838 1.00 26.97 331 ALA A CA 1
ATOM 4831 C C . ALA A 1 331 ? 6.396 7.126 20.551 1.00 28.18 331 ALA A C 1
ATOM 4832 O O . ALA A 1 331 ? 5.307 6.761 20.993 1.00 27.40 331 ALA A O 1
ATOM 4839 N N . ILE A 1 332 ? 7.510 6.396 20.673 1.00 27.34 332 ILE A N 1
ATOM 4840 C CA . ILE A 1 332 ? 7.401 5.125 21.393 1.00 26.09 332 ILE A CA 1
ATOM 4841 C C . ILE A 1 332 ? 7.189 5.313 22.903 1.00 27.51 332 ILE A C 1
ATOM 4842 O O . ILE A 1 332 ? 6.731 4.380 23.582 1.00 27.09 332 ILE A O 1
ATOM 4858 N N . TYR A 1 333 ? 7.504 6.484 23.454 1.00 29.04 333 TYR A N 1
ATOM 4859 C CA . TYR A 1 333 ? 7.434 6.692 24.890 1.00 27.91 333 TYR A CA 1
ATOM 4860 C C . TYR A 1 333 ? 6.029 7.095 25.320 1.00 30.07 333 TYR A C 1
ATOM 4861 O O . TYR A 1 333 ? 5.286 7.758 24.588 1.00 28.99 333 TYR A O 1
ATOM 4879 N N . ASP A 1 334 ? 5.674 6.654 26.524 1.00 28.16 334 ASP A N 1
ATOM 4880 C CA . ASP A 1 334 ? 4.335 6.830 27.062 1.00 28.75 334 ASP A CA 1
ATOM 4881 C C . ASP A 1 334 ? 3.963 8.294 27.204 1.00 31.10 334 ASP A C 1
ATOM 4882 O O . ASP A 1 334 ? 2.774 8.622 27.149 1.00 33.46 334 ASP A O 1
ATOM 4891 N N . ASN A 1 335 ? 4.947 9.175 27.317 1.00 32.87 335 ASN A N 1
ATOM 4892 C CA . ASN A 1 335 ? 4.668 10.600 27.452 1.00 37.37 335 ASN A CA 1
ATOM 4893 C C . ASN A 1 335 ? 4.405 11.300 26.126 1.00 38.51 335 ASN A C 1
ATOM 4894 O O . ASN A 1 335 ? 4.156 12.507 26.124 1.00 39.49 335 ASN A O 1
ATOM 4905 N N . ALA A 1 336 ? 4.432 10.583 24.992 1.00 30.29 336 ALA A N 1
ATOM 4906 C CA . ALA A 1 336 ? 4.274 11.211 23.688 1.00 31.80 336 ALA A CA 1
ATOM 4907 C C . ALA A 1 336 ? 2.808 11.231 23.274 1.00 34.90 336 ALA A C 1
ATOM 4908 O O . ALA A 1 336 ? 2.130 10.188 23.295 1.00 30.00 336 ALA A O 1
ATOM 4915 N N . PRO A 1 337 ? 2.269 12.390 22.917 1.00 33.15 337 PRO A N 1
ATOM 4916 C CA . PRO A 1 337 ? 0.853 12.412 22.516 1.00 35.96 337 PRO A CA 1
ATOM 4917 C C . PRO A 1 337 ? 0.532 11.478 21.359 1.00 28.05 337 PRO A C 1
ATOM 4918 O O . PRO A 1 337 ? -0.546 10.851 21.360 1.00 31.36 337 PRO A O 1
ATOM 4929 N N . LEU A 1 338 ? 1.449 11.343 20.409 1.00 28.52 338 LEU A N 1
ATOM 4930 C CA . LEU A 1 338 ? 1.149 10.487 19.251 1.00 28.60 338 LEU A CA 1
ATOM 4931 C C . LEU A 1 338 ? 0.987 9.043 19.667 1.00 28.52 338 LEU A C 1
ATOM 4932 O O . LEU A 1 338 ? 0.297 8.276 18.987 1.00 27.01 338 LEU A O 1
ATOM 4948 N N . GLN A 1 339 ? 1.632 8.634 20.758 1.00 25.04 339 GLN A N 1
ATOM 4949 C CA . GLN A 1 339 ? 1.463 7.245 21.187 1.00 27.08 339 GLN A CA 1
ATOM 4950 C C . GLN A 1 339 ? -0.006 6.901 21.509 1.00 25.18 339 GLN A C 1
ATOM 4951 O O . GLN A 1 339 ? -0.508 5.841 21.096 1.00 25.53 339 GLN A O 1
ATOM 4965 N N . ARG A 1 340 ? -0.694 7.743 22.256 1.00 24.73 340 ARG A N 1
ATOM 4966 C CA . ARG A 1 340 ? -2.099 7.474 22.553 1.00 27.10 340 ARG A CA 1
ATOM 4967 C C . ARG A 1 340 ? -2.958 7.569 21.305 1.00 25.14 340 ARG A C 1
ATOM 4968 O O . ARG A 1 340 ? -3.899 6.772 21.138 1.00 27.08 340 ARG A O 1
ATOM 4989 N N . ARG A 1 341 ? -2.663 8.525 20.404 1.00 24.59 341 ARG A N 1
ATOM 4990 C CA . ARG A 1 341 ? -3.445 8.570 19.161 1.00 23.95 341 ARG A CA 1
ATOM 4991 C C . ARG A 1 341 ? -3.342 7.252 18.408 1.00 24.33 341 ARG A C 1
ATOM 4992 O O . ARG A 1 341 ? -4.331 6.777 17.827 1.00 25.23 341 ARG A O 1
ATOM 5013 N N . PHE A 1 342 ? -2.124 6.702 18.342 1.00 24.25 342 PHE A N 1
ATOM 5014 C CA . PHE A 1 342 ? -1.864 5.452 17.652 1.00 22.53 342 PHE A CA 1
ATOM 5015 C C . PHE A 1 342 ? -2.622 4.300 18.313 1.00 23.53 342 PHE A C 1
ATOM 5016 O O . PHE A 1 342 ? -3.337 3.542 17.638 1.00 23.31 342 PHE A O 1
ATOM 5033 N N . ARG A 1 343 ? -2.466 4.152 19.640 1.00 23.30 343 ARG A N 1
ATOM 5034 C CA . ARG A 1 343 ? -3.212 3.116 20.356 1.00 24.45 343 ARG A CA 1
ATOM 5035 C C . ARG A 1 343 ? -4.727 3.265 20.183 1.00 26.71 343 ARG A C 1
ATOM 5036 O O . ARG A 1 343 ? -5.443 2.257 20.025 1.00 24.97 343 ARG A O 1
ATOM 5057 N N . ASP A 1 344 ? -5.245 4.494 20.242 1.00 24.86 344 ASP A N 1
ATOM 5058 C CA . ASP A 1 344 ? -6.680 4.685 20.028 1.00 25.43 344 ASP A CA 1
ATOM 5059 C C . ASP A 1 344 ? -7.116 4.325 18.599 1.00 24.98 344 ASP A C 1
ATOM 5060 O O . ASP A 1 344 ? -8.156 3.682 18.419 1.00 24.52 344 ASP A O 1
ATOM 5069 N N . ALA A 1 345 ? -6.351 4.751 17.581 1.00 24.03 345 ALA A N 1
ATOM 5070 C CA . ALA A 1 345 ? -6.712 4.503 16.191 1.00 24.40 345 ALA A CA 1
ATOM 5071 C C . ALA A 1 345 ? -6.810 3.009 15.909 1.00 24.59 345 ALA A C 1
ATOM 5072 O O . ALA A 1 345 ? -7.708 2.560 15.174 1.00 25.13 345 ALA A O 1
ATOM 5079 N N . PHE A 1 346 ? -5.894 2.232 16.479 1.00 24.05 346 PHE A N 1
ATOM 5080 C CA . PHE A 1 346 ? -5.837 0.792 16.231 1.00 26.29 346 PHE A CA 1
ATOM 5081 C 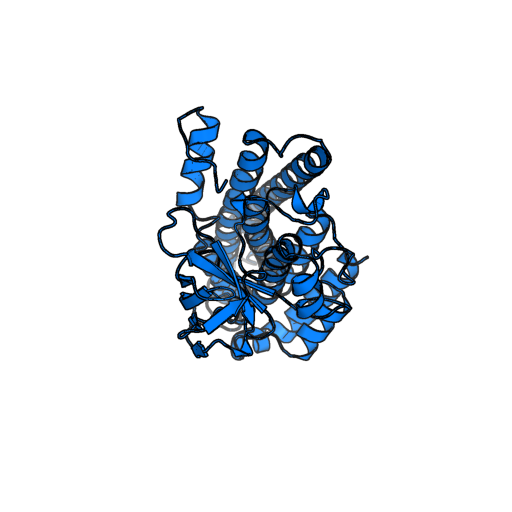C 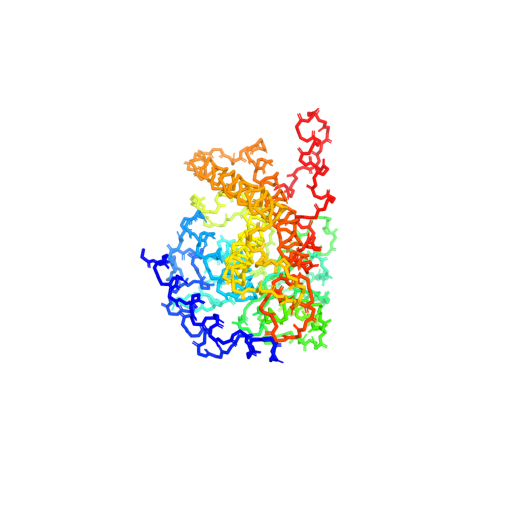. PHE A 1 346 ? -6.677 -0.019 17.213 1.00 27.45 346 PHE A C 1
ATOM 5082 O O . PHE A 1 346 ? -6.709 -1.252 17.120 1.00 28.79 346 PHE A O 1
ATOM 5099 N N . THR A 1 347 ? -7.399 0.643 18.128 1.00 24.48 347 THR A N 1
ATOM 5100 C CA . THR A 1 347 ? -8.502 0.009 18.862 1.00 25.68 347 THR A CA 1
ATOM 5101 C C . THR A 1 347 ? -9.802 0.226 18.085 1.00 24.54 347 THR A C 1
ATOM 5102 O O . THR A 1 347 ? -10.613 -0.700 17.886 1.00 27.35 347 THR A O 1
ATOM 5113 N N . ALA A 1 348 ? -9.968 1.435 17.531 1.00 24.62 348 ALA A N 1
ATOM 5114 C CA . ALA A 1 348 ? -11.159 1.761 16.762 1.00 25.64 348 ALA A CA 1
ATOM 5115 C C . ALA A 1 348 ? -11.312 0.876 15.535 1.00 26.69 348 ALA A C 1
ATOM 5116 O O . ALA A 1 348 ? -12.440 0.557 15.148 1.00 27.26 348 ALA A O 1
ATOM 5123 N N . THR A 1 349 ? -10.196 0.483 14.912 1.00 24.02 349 THR A N 1
ATOM 5124 C CA . THR A 1 349 ? -10.284 -0.289 13.683 1.00 22.98 349 THR A CA 1
ATOM 5125 C C . THR A 1 349 ? -10.928 -1.646 13.902 1.00 27.45 349 THR A C 1
ATOM 5126 O O . THR A 1 349 ? -11.359 -2.271 12.916 1.00 28.91 349 THR A O 1
ATOM 5137 N N . ALA A 1 350 ? -10.960 -2.140 15.133 1.00 27.97 350 ALA A N 1
ATOM 5138 C CA . ALA A 1 350 ? -11.555 -3.452 15.392 1.00 28.78 350 ALA A CA 1
ATOM 5139 C C . ALA A 1 350 ? -13.078 -3.462 15.383 1.00 31.97 350 ALA A C 1
ATOM 5140 O O . ALA A 1 350 ? -13.672 -4.559 15.408 1.00 32.64 350 ALA A O 1
ATOM 5147 N N . HIS A 1 351 ? -13.725 -2.300 15.361 1.00 28.84 351 HIS A N 1
ATOM 5148 C CA . HIS A 1 351 ? -15.170 -2.238 15.491 1.00 29.74 351 HIS A CA 1
ATOM 5149 C C . HIS A 1 351 ? -15.840 -2.917 14.299 1.00 30.81 351 HIS A C 1
ATOM 5150 O O . HIS A 1 351 ? -15.464 -2.700 13.136 1.00 28.29 351 HIS A O 1
ATOM 5164 N N . PHE A 1 352 ? -16.852 -3.740 14.594 1.00 34.15 352 PHE A N 1
ATOM 5165 C CA . PHE A 1 352 ? -17.452 -4.604 13.580 1.00 33.16 352 PHE A CA 1
ATOM 5166 C C . PHE A 1 352 ? -18.198 -3.845 12.482 1.00 33.97 352 PHE A C 1
ATOM 5167 O O . PHE A 1 352 ? -18.430 -4.422 11.417 1.00 35.74 352 PHE A O 1
ATOM 5184 N N . GLN A 1 353 ? -18.592 -2.587 12.704 1.00 30.13 353 GLN A N 1
ATOM 5185 C CA . GLN A 1 353 ? -19.360 -1.846 11.714 1.00 31.91 353 GLN A CA 1
ATOM 5186 C C . GLN A 1 353 ? -18.459 -1.268 10.635 1.00 28.50 353 GLN A C 1
ATOM 5187 O O . GLN A 1 353 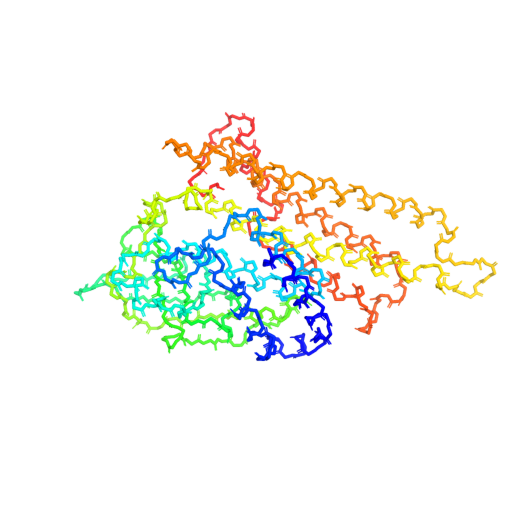? -18.956 -0.854 9.574 1.00 29.11 353 GLN A O 1
ATOM 5201 N N . VAL A 1 354 ? -17.145 -1.211 10.897 1.00 26.94 354 VAL A N 1
ATOM 5202 C CA . VAL A 1 354 ? -16.230 -0.418 10.080 1.00 27.25 354 VAL A CA 1
ATOM 5203 C C . VAL A 1 354 ? -14.885 -1.092 9.860 1.00 29.61 354 VAL A C 1
ATOM 5204 O O . VAL A 1 354 ? -13.905 -0.429 9.469 1.00 30.37 354 VAL A O 1
ATOM 5217 N N . ASN A 1 355 ? -14.838 -2.414 10.036 1.00 28.61 355 ASN A N 1
ATOM 5218 C CA . ASN A 1 355 ? -13.620 -3.179 9.796 1.00 27.88 355 ASN A CA 1
ATOM 5219 C C . ASN A 1 355 ? -13.479 -3.544 8.313 1.00 29.49 355 ASN A C 1
ATOM 5220 O O . ASN A 1 355 ? -14.281 -3.161 7.455 1.00 30.30 355 ASN A O 1
ATOM 5231 N N . GLU A 1 356 ? -12.404 -4.261 7.971 1.00 28.39 356 GLU A N 1
ATOM 5232 C CA . GLU A 1 356 ? -12.227 -4.574 6.561 1.00 32.08 356 GLU A CA 1
ATOM 5233 C C . GLU A 1 356 ? -13.354 -5.468 6.064 1.00 32.82 356 GLU A C 1
ATOM 5234 O O . GLU A 1 356 ? -13.803 -5.314 4.920 1.00 31.47 356 GLU A O 1
ATOM 5246 N N . ALA A 1 357 ? -13.885 -6.344 6.930 1.00 31.44 357 ALA A N 1
ATOM 5247 C CA . ALA A 1 357 ? -14.988 -7.201 6.484 1.00 30.86 357 ALA A CA 1
ATOM 5248 C C . ALA A 1 357 ? -16.222 -6.389 6.106 1.00 32.52 357 ALA A C 1
ATOM 5249 O O . ALA A 1 357 ? -17.033 -6.839 5.282 1.00 31.68 357 ALA A O 1
ATOM 5256 N N . SER A 1 358 ? -16.395 -5.203 6.709 1.00 30.99 358 SER A N 1
ATOM 5257 C CA . SER A 1 358 ? -17.546 -4.355 6.438 1.00 28.21 358 SER A CA 1
ATOM 5258 C C . SER A 1 358 ? -17.531 -3.749 5.052 1.00 33.87 358 SER A C 1
ATOM 5259 O O . SER A 1 358 ? -18.516 -3.078 4.692 1.00 32.96 358 SER A O 1
ATOM 5267 N N . ARG A 1 359 ? -16.483 -3.973 4.253 1.00 29.21 359 ARG A N 1
ATOM 5268 C CA . ARG A 1 359 ? -16.527 -3.542 2.867 1.00 28.93 359 ARG A CA 1
ATOM 5269 C C . ARG A 1 359 ? -17.276 -4.507 1.961 1.00 31.85 359 ARG A C 1
ATOM 5270 O O . ARG A 1 359 ? -17.622 -4.139 0.834 1.00 32.06 359 ARG A O 1
ATOM 5291 N N . GLU A 1 360 ? -17.469 -5.743 2.402 1.00 28.36 360 GLU A N 1
ATOM 5292 C CA . GLU A 1 360 ? -17.934 -6.775 1.476 1.00 29.47 360 GLU A CA 1
ATOM 5293 C C . GLU A 1 360 ? -19.397 -6.583 1.093 1.00 33.14 360 GLU A C 1
ATOM 5294 O O . GLU A 1 360 ? -19.739 -6.627 -0.094 1.00 31.34 360 GLU A O 1
ATOM 5306 N N . LEU A 1 361 ? -20.294 -6.421 2.079 1.00 33.62 361 LEU A N 1
ATOM 5307 C CA . LEU A 1 361 ? -21.705 -6.213 1.748 1.00 34.15 361 LEU A CA 1
ATOM 5308 C C . LEU A 1 361 ? -21.909 -4.962 0.903 1.00 32.21 361 LEU A C 1
ATOM 5309 O O . LEU A 1 361 ? -22.599 -5.042 -0.129 1.00 31.82 361 LEU A O 1
ATOM 5325 N N . PRO A 1 362 ? -21.347 -3.798 1.251 1.00 30.34 362 PRO A N 1
ATOM 5326 C CA . PRO A 1 362 ? -21.525 -2.618 0.389 1.00 31.33 362 PRO A CA 1
ATOM 5327 C C . PRO A 1 362 ? -20.932 -2.786 -0.979 1.00 34.05 362 PRO A C 1
ATOM 5328 O O . PRO A 1 362 ? -21.359 -2.100 -1.905 1.00 37.47 362 PRO A O 1
ATOM 5339 N N . GLY A 1 363 ? -19.997 -3.709 -1.155 1.00 29.07 363 GLY A N 1
ATOM 5340 C CA . GLY A 1 363 ? -19.539 -4.074 -2.486 1.00 30.82 363 GLY A CA 1
ATOM 5341 C C . GLY A 1 363 ? -20.541 -4.935 -3.231 1.00 31.77 363 GLY A C 1
ATOM 5342 O O . GLY A 1 363 ? -20.749 -4.757 -4.438 1.00 33.16 363 GLY A O 1
ATOM 5346 N N . ARG A 1 364 ? -21.176 -5.869 -2.523 1.00 31.81 364 ARG A N 1
ATOM 5347 C CA . ARG A 1 364 ? -22.233 -6.656 -3.152 1.00 35.05 364 ARG A CA 1
ATOM 5348 C C . ARG A 1 364 ? -23.337 -5.746 -3.679 1.00 36.63 364 ARG A C 1
ATOM 5349 O O . ARG A 1 364 ? -23.815 -5.933 -4.799 1.00 35.44 364 ARG A O 1
ATOM 5370 N N . VAL A 1 365 ? -23.731 -4.732 -2.905 1.00 31.67 365 VAL A N 1
ATOM 5371 C CA . VAL A 1 365 ? -24.740 -3.779 -3.373 1.00 33.07 365 VAL A CA 1
ATOM 5372 C C . VAL A 1 365 ? -24.262 -3.043 -4.624 1.00 34.42 365 VAL A C 1
ATOM 5373 O O . VAL A 1 365 ? -25.020 -2.894 -5.593 1.00 35.05 365 VAL A O 1
ATOM 5386 N N . LEU A 1 366 ? -22.997 -2.582 -4.642 1.00 30.71 366 LEU A N 1
ATOM 5387 C CA . LEU A 1 366 ? -22.473 -1.883 -5.820 1.00 31.79 366 LEU A CA 1
ATOM 5388 C C . LEU A 1 366 ? -22.515 -2.764 -7.063 1.00 36.02 366 LEU A C 1
ATOM 5389 O O . LEU A 1 366 ? -22.778 -2.275 -8.178 1.00 36.74 366 LEU A O 1
ATOM 5405 N N . LEU A 1 367 ? -22.212 -4.046 -6.902 1.00 36.62 367 LEU A N 1
ATOM 5406 C CA . LEU A 1 367 ? -22.182 -4.993 -8.018 1.00 35.47 367 LEU A CA 1
ATOM 5407 C C . LEU A 1 367 ? -23.549 -5.609 -8.318 1.00 41.17 367 LEU A C 1
ATOM 5408 O O . LEU A 1 367 ? -23.626 -6.560 -9.105 1.00 41.83 367 LEU A O 1
ATOM 5424 N N . ASP A 1 368 ? -24.621 -5.110 -7.699 1.00 38.91 368 ASP A N 1
ATOM 5425 C CA . ASP A 1 368 ? -25.982 -5.636 -7.922 1.00 44.78 368 ASP A CA 1
ATOM 5426 C C . ASP A 1 368 ? -26.072 -7.141 -7.685 1.00 48.81 368 ASP A C 1
ATOM 5427 O O . ASP A 1 368 ? -26.751 -7.871 -8.416 1.00 51.48 368 ASP A O 1
ATOM 5436 N N . GLN A 1 369 ? -25.397 -7.614 -6.640 1.00 44.54 369 GLN A N 1
ATOM 5437 C CA . GLN A 1 369 ? -25.477 -9.010 -6.261 1.00 43.71 369 GLN A CA 1
ATOM 5438 C C . GLN A 1 369 ? -26.527 -9.210 -5.170 1.00 48.66 369 GLN A C 1
ATOM 5439 O O . GLN A 1 369 ? -26.795 -8.296 -4.371 1.00 46.21 369 GLN A O 1
ATOM 5453 N N . PRO A 1 370 ? -27.123 -10.399 -5.090 1.00 55.44 370 PRO A N 1
ATOM 5454 C CA . PRO A 1 370 ? -28.047 -10.679 -3.980 1.00 56.62 370 PRO A CA 1
ATOM 5455 C C . PRO A 1 370 ? -27.396 -10.357 -2.648 1.00 52.21 370 PRO A C 1
ATOM 5456 O O . PRO A 1 370 ? -26.262 -10.760 -2.379 1.00 53.36 370 PRO A O 1
ATOM 5467 N N . ALA A 1 371 ? -28.123 -9.636 -1.797 1.00 49.39 371 ALA A N 1
ATOM 5468 C CA . ALA A 1 371 ? -27.555 -9.289 -0.504 1.00 47.59 371 ALA A CA 1
ATOM 5469 C C . ALA A 1 371 ? -28.670 -9.041 0.497 1.00 49.65 371 ALA A C 1
ATOM 5470 O O . ALA A 1 371 ? -29.684 -8.421 0.159 1.00 46.10 371 ALA A O 1
ATOM 5477 N N . ASP A 1 372 ? -28.461 -9.529 1.721 1.00 46.66 372 ASP A N 1
ATOM 5478 C CA . ASP A 1 372 ? -29.312 -9.196 2.857 1.00 43.12 372 ASP A CA 1
ATOM 5479 C C . ASP A 1 372 ? -28.892 -7.828 3.375 1.00 37.82 372 ASP A C 1
ATOM 5480 O O . ASP A 1 372 ? -27.843 -7.691 4.015 1.00 42.41 372 ASP A O 1
ATOM 5489 N N . VAL A 1 373 ? -29.711 -6.822 3.100 1.00 38.61 373 VAL A N 1
ATOM 5490 C CA . VAL A 1 373 ? -29.411 -5.446 3.479 1.00 40.64 373 VAL A CA 1
ATOM 5491 C C . VAL A 1 373 ? -30.243 -4.996 4.687 1.00 42.14 373 VAL A C 1
ATOM 5492 O O . VAL A 1 373 ? -30.392 -3.795 4.930 1.00 38.87 373 VAL A O 1
ATOM 5505 N N . SER A 1 374 ? -30.760 -5.940 5.475 1.00 40.63 374 SER A N 1
ATOM 5506 C CA . SER A 1 374 ? -31.620 -5.555 6.587 1.00 45.36 374 SER A CA 1
ATOM 5507 C C . SER A 1 374 ? -30.869 -4.708 7.603 1.00 43.11 374 SER A C 1
ATOM 5508 O O . SER A 1 374 ? -31.469 -3.855 8.277 1.00 40.47 374 SER A O 1
ATOM 5516 N N . MET A 1 375 ? -29.556 -4.918 7.726 1.00 42.37 375 MET A N 1
ATOM 5517 C CA . MET A 1 375 ? -28.748 -4.172 8.682 1.00 39.10 375 MET A CA 1
ATOM 5518 C C . MET A 1 375 ? -27.761 -3.222 8.009 1.00 41.18 375 MET A C 1
ATOM 5519 O O . MET A 1 375 ? -26.812 -2.763 8.661 1.00 41.19 375 MET A O 1
ATOM 5533 N N . LEU A 1 376 ? -27.984 -2.889 6.735 1.00 37.61 376 LEU A N 1
ATOM 5534 C CA . LEU A 1 376 ? -27.151 -1.901 6.036 1.00 38.45 376 LEU A CA 1
ATOM 5535 C C . LEU A 1 376 ? -27.361 -0.513 6.660 1.00 43.25 376 LEU A C 1
ATOM 5536 O O . LEU A 1 376 ? -26.361 0.197 6.934 1.00 37.83 376 LEU A O 1
#

Organism: Mycobacterium tuberculosis (strain ATCC 25618 / H37Rv) (NCBI:txid83332)

Radius of gyration: 20.93 Å; Cα contacts (8 Å, |Δi|>4): 762; chains: 1; bounding box: 72×45×46 Å

Foldseek 3Di:
DLLVLLLVLLQVCLVCVVVLQVVLADDPVSVVSCLVSQLLLACADVQQVHNVDQLLSNLSSLLSSLLSPLLRSLLSLQSNLQNLCLQAFDPVVSCVARHPSHWTEWEDAPAQKEWEDDVFATWIWGKAFQRFPLVPGQWYWYWHCYDPDPQIKTAIDGSVQKDWDQDQDALASSSRSRTMIIHDRHGGGRSRIGHVLVFGNNLALSRLQQSLLSSLLSLLSSLLSLLVSLLVLLVVQWPPQADDDPPGTLVPDPVSVVLSVVLVVLSVVLVVLQSVLSVVSSVCSRPDDRRDPLSSLSSLVSSLSSLVSSLVSLVSSLVSCPPQQVDPPRPSVNSNSHSVVSQPDPSRHPVVVPQSVCVVVVHDHDVSSD

Solvent-accessible surface area: 15857 Å² total; per-residue (Å²): 147,19,54,109,65,0,81,100,10,4,118,115,0,103,76,58,15,66,51,2,26,170,61,57,89,3,10,91,104,3,29,70,90,0,89,140,15,16,1,1,12,0,0,0,0,148,82,0,65,17,68,21,13,24,0,17,103,1,0,99,0,0,14,26,0,0,101,1,4,4,5,0,0,17,2,0,0,12,3,1,1,2,0,5,4,0,0,11,0,28,56,154,1,27,96,90,10,0,2,69,22,119,6,2,3,0,12,13,45,27,53,135,2,97,0,49,64,70,148,48,10,9,40,0,39,19,122,0,28,134,0,8,5,0,53,34,2,69,4,0,2,0,2,0,73,17,86,115,106,157,75,34,6,11,0,1,2,39,59,139,82,18,106,62,41,89,51,22,127,38,98,0,5,74,3,2,0,3,14,14,0,31,3,111,101,15,100,2,43,62,30,24,33,24,7,14,80,120,24,32,107,10,84,56,41,4,9,75,5,12,18,27,0,1,8,0,0,0,0,0,0,3,6,1,1,4,0,54,4,0,5,53,26,3,91,148,48,16,35,67,62,113,49,169,47,134,110,170,22,24,37,111,135,89,53,6,95,63,24,30,63,93,5,79,72,36,2,33,61,1,93,65,67,0,24,106,2,3,90,25,0,49,102,41,3,103,70,93,130,82,8,74,53,96,24,45,3,85,0,18,54,1,0,1,66,0,2,73,16,2,6,76,5,0,125,35,1,50,108,32,0,34,45,49,0,108,138,130,134,9,80,6,22,56,27,52,25,4,6,69,24,5,19,80,27,113,16,0,41,94,64,16,94,113,39,3,19,99,32,122,131,132,97,122,37,106,36,57,106,1